Protein AF-U4KJ73-F1 (afdb_monomer)

Secondary structure (DSSP, 8-state):
--------------------THHHHHHHHHH-----------------HHHHHHHHHHHHHHHHHHHHHHHHHHTS---TT-HHHHHHHHHHHHHHHHHHHHHHHH--S---SS--HHHHHHHHHHHHHHHHHH-HHHHHHHHHHHHHHHHHHHHHHHHHHHHHH-TT--SPPHHHHHHHHHHHHHHHHHHHHHHHTSSS--HHHHHHHHHHHHHHHHHHHHHHHHHHHHHHHHHHHHH-TT-SS--HHHHHHHHHHHHHHHHHHHHHHHTSSS--HHHHHHHHHHHHHHHHHHHHHHHHHHHHHHHHHHHHHHHHHHHHH------------------------PPPTHHHHHHHHHHHHHHHHHHHHHHHHHHHHH--GGGHHHHHHHHHHHHHHHHHHHHHHHH--SHHHHHHHHHHHHHHHHHHHHHHHHHHHHTSPPPPP---PPPPPP--PPPP----PPPPP----

InterPro domains:
  IPR005877 YSIRK Gram-positive signal peptide [PF04650] (7-32)
  IPR005877 YSIRK Gram-positive signal peptide [TIGR01168] (1-39)
  IPR007756 RICH domain [PF05062] (56-132)
  IPR007756 RICH domain [PF05062] (353-434)
  IPR038183 RICH domain superfamily [G3DSA:1.20.81.20] (52-132)
  IPR038183 RICH domain superfamily [G3DSA:1.20.81.20] (350-434)

Radius of gyration: 42.55 Å; Cα contacts (8 Å, |Δi|>4): 209; chains: 1; bounding box: 113×106×122 Å

Structure (mmCIF, N/CA/C/O backbone):
data_AF-U4KJ73-F1
#
_entry.id   AF-U4KJ73-F1
#
loop_
_atom_site.group_PDB
_atom_site.id
_atom_site.type_symbol
_atom_site.label_atom_id
_atom_site.label_alt_id
_atom_site.label_comp_id
_atom_site.label_asym_id
_atom_site.label_entity_id
_atom_site.label_seq_id
_atom_site.pdbx_PDB_ins_code
_atom_site.Cartn_x
_atom_site.Cartn_y
_atom_site.Cartn_z
_atom_site.occupancy
_atom_site.B_iso_or_equiv
_atom_site.auth_seq_id
_atom_site.auth_comp_id
_atom_site.auth_asym_id
_atom_site.auth_atom_id
_atom_site.pdbx_PDB_model_num
ATOM 1 N N . MET A 1 1 ? -66.675 53.032 27.816 1.00 46.53 1 MET A N 1
ATOM 2 C CA . MET A 1 1 ? -65.471 53.423 28.580 1.00 46.53 1 MET A CA 1
ATOM 3 C C . MET A 1 1 ? -65.070 52.257 29.461 1.00 46.53 1 MET A C 1
ATOM 5 O O . MET A 1 1 ? -65.878 51.891 30.290 1.00 46.53 1 MET A O 1
ATOM 9 N N . PHE A 1 2 ? -63.909 51.646 29.226 1.00 40.00 2 PHE A N 1
ATOM 10 C CA . PHE A 1 2 ? -62.934 51.217 30.241 1.00 40.00 2 PHE A CA 1
ATOM 11 C C . PHE A 1 2 ? -61.776 50.541 29.501 1.00 40.00 2 PHE A C 1
ATOM 13 O O . PHE A 1 2 ? -61.911 49.464 28.928 1.00 40.00 2 PHE A O 1
ATOM 20 N N . ALA A 1 3 ? -60.65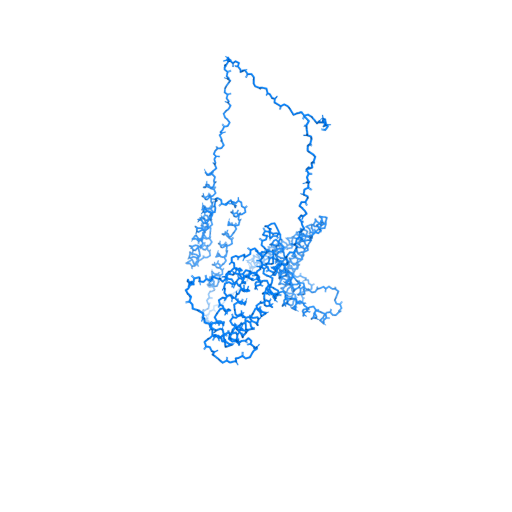6 51.255 29.451 1.00 46.31 3 ALA A N 1
ATOM 21 C CA . ALA A 1 3 ? -59.382 50.755 28.973 1.00 46.31 3 ALA A CA 1
ATOM 22 C C . ALA A 1 3 ? -58.782 49.824 30.033 1.00 46.31 3 ALA A C 1
ATOM 24 O O . ALA A 1 3 ? -58.767 50.178 31.212 1.00 46.31 3 ALA A O 1
ATOM 25 N N . SER A 1 4 ? -58.222 48.689 29.619 1.00 47.72 4 SER A N 1
ATOM 26 C CA . SER A 1 4 ? -57.277 47.944 30.446 1.00 47.72 4 SER A CA 1
ATOM 27 C C . SER A 1 4 ? -55.934 47.899 29.711 1.00 47.72 4 SER A C 1
ATOM 29 O O . SER A 1 4 ? -55.801 47.399 28.596 1.00 47.72 4 SER A O 1
ATOM 31 N N . LYS A 1 5 ? -54.957 48.572 30.323 1.00 51.84 5 LYS A N 1
ATOM 32 C CA . LYS A 1 5 ? -53.534 48.555 29.989 1.00 51.84 5 LYS A CA 1
ATOM 33 C C . LYS A 1 5 ? -52.881 47.512 30.894 1.00 51.84 5 LYS A C 1
ATOM 35 O O . LYS A 1 5 ? -52.920 47.686 32.109 1.00 51.84 5 LYS A O 1
ATOM 40 N N . SER A 1 6 ? -52.274 46.472 30.321 1.00 50.53 6 SER A N 1
ATOM 41 C CA . SER A 1 6 ? -50.975 45.895 30.734 1.00 50.53 6 SER A CA 1
ATOM 42 C C . SER A 1 6 ? -50.764 44.497 30.136 1.00 50.53 6 SER A C 1
ATOM 44 O O . SER A 1 6 ? -50.931 43.477 30.799 1.00 50.53 6 SER A O 1
ATOM 46 N N . GLU A 1 7 ? -50.307 44.429 28.884 1.00 47.22 7 GLU A N 1
ATOM 47 C CA . GLU A 1 7 ? -49.630 43.223 28.401 1.00 47.22 7 GLU A CA 1
ATOM 48 C C . GLU A 1 7 ? -48.238 43.163 29.034 1.00 47.22 7 GLU A C 1
ATOM 50 O O . GLU A 1 7 ? -47.296 43.853 28.636 1.00 47.22 7 GLU A O 1
ATOM 55 N N . ARG A 1 8 ? -48.108 42.347 30.080 1.00 51.91 8 ARG A N 1
ATOM 56 C CA . ARG A 1 8 ? -46.819 42.023 30.686 1.00 51.91 8 ARG A CA 1
ATOM 57 C C . ARG A 1 8 ? -46.084 41.079 29.729 1.00 51.91 8 ARG A C 1
ATOM 59 O O . ARG A 1 8 ? -46.329 39.877 29.713 1.00 51.91 8 ARG A O 1
ATOM 66 N N . LYS A 1 9 ? -45.201 41.634 28.898 1.00 48.19 9 LYS A N 1
ATOM 67 C CA . LYS A 1 9 ? -44.343 40.882 27.974 1.00 48.19 9 LYS A CA 1
ATOM 68 C C . LYS A 1 9 ? -43.298 40.106 28.784 1.00 48.19 9 LYS A C 1
ATOM 70 O O . LYS A 1 9 ? -42.263 40.645 29.170 1.00 48.19 9 LYS A O 1
ATOM 75 N N . VAL A 1 10 ? -43.600 38.851 29.114 1.00 50.53 10 VAL A N 1
ATOM 76 C CA . VAL A 1 10 ? -42.665 37.955 29.805 1.00 50.53 10 VAL A CA 1
ATOM 77 C C . VAL A 1 10 ? -41.613 37.508 28.792 1.00 50.53 10 VAL A C 1
ATOM 79 O O . VAL A 1 10 ? -41.853 36.631 27.966 1.00 50.53 10 VAL A O 1
ATOM 82 N N . HIS A 1 11 ? -40.439 38.133 28.823 1.00 46.16 11 HIS A N 1
ATOM 83 C CA . HIS A 1 11 ? -39.278 37.618 28.111 1.00 46.16 11 HIS A CA 1
ATOM 84 C C . HIS A 1 11 ? -38.790 36.361 28.839 1.00 46.16 11 HIS A C 1
ATOM 86 O O . HIS A 1 11 ? -38.173 36.446 29.901 1.00 46.16 11 HIS A O 1
ATOM 92 N N . TYR A 1 12 ? -39.067 35.183 28.277 1.00 44.41 12 TYR A N 1
ATOM 93 C CA . TYR A 1 12 ? -38.386 33.959 28.686 1.00 44.41 12 TYR A CA 1
ATOM 94 C C . TYR A 1 12 ? -36.919 34.065 28.269 1.00 44.41 12 TYR A C 1
ATOM 96 O O . TYR A 1 12 ? -36.541 33.761 27.139 1.00 44.41 12 TYR A O 1
ATOM 104 N N . SER A 1 13 ? -36.077 34.512 29.193 1.00 45.25 13 SER A N 1
ATOM 105 C CA . SER A 1 13 ? -34.634 34.352 29.079 1.00 45.25 13 SER A CA 1
ATOM 106 C C . SER A 1 13 ? -34.323 32.859 29.162 1.00 45.25 13 SER A C 1
ATOM 108 O O . SER A 1 13 ? -34.244 32.300 30.256 1.00 45.25 13 SER A O 1
ATOM 110 N N . ILE A 1 14 ? -34.150 32.196 28.014 1.00 48.72 14 ILE A N 1
ATOM 111 C CA . ILE A 1 14 ? -33.553 30.857 27.951 1.00 48.72 14 ILE A CA 1
ATOM 112 C C . ILE A 1 14 ? -32.094 31.018 28.377 1.00 48.72 14 ILE A C 1
ATOM 114 O O . ILE A 1 14 ? -31.191 31.233 27.569 1.00 48.72 14 ILE A O 1
ATOM 118 N N . ARG A 1 15 ? -31.859 30.966 29.687 1.00 44.25 15 ARG A N 1
ATOM 119 C CA . ARG A 1 15 ? -30.524 30.840 30.251 1.00 44.25 15 ARG A CA 1
ATOM 120 C C . ARG A 1 15 ? -30.044 29.454 29.822 1.00 44.25 15 ARG A C 1
ATOM 122 O O . ARG A 1 15 ? -30.538 28.451 30.331 1.00 44.25 15 ARG A O 1
ATOM 129 N N . LYS A 1 16 ? -29.158 29.386 28.820 1.00 38.41 16 LYS A N 1
ATOM 130 C CA . LYS A 1 16 ? -28.519 28.133 28.399 1.00 38.41 16 LYS A CA 1
ATOM 131 C C . LYS A 1 16 ? -27.695 27.605 29.570 1.00 38.41 16 LYS A C 1
ATOM 133 O O . LYS A 1 16 ? -26.534 27.962 29.735 1.00 38.41 16 LYS A O 1
ATOM 138 N N . PHE A 1 17 ? -28.317 26.783 30.407 1.00 34.25 17 PHE A N 1
ATOM 139 C CA . PHE A 1 17 ? -27.610 25.975 31.381 1.00 34.25 17 PHE A CA 1
ATOM 140 C C . PHE A 1 17 ? -26.787 24.953 30.602 1.00 34.25 17 PHE A C 1
ATOM 142 O O . PHE A 1 17 ? -27.311 23.970 30.080 1.00 34.25 17 PHE A O 1
ATOM 149 N N . SER A 1 18 ? -25.487 25.216 3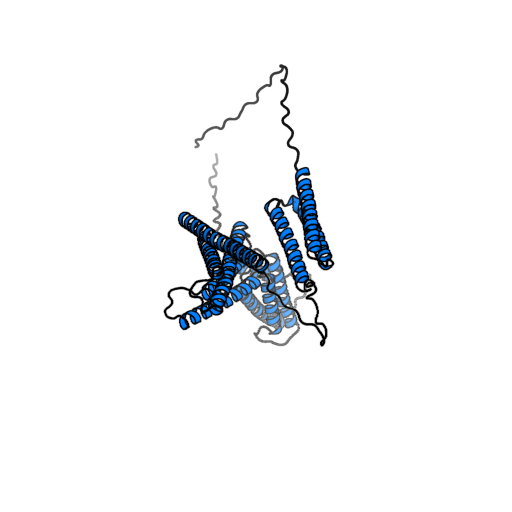0.500 1.00 37.50 18 SER A N 1
ATOM 150 C CA . SER A 1 18 ? -24.502 24.202 30.152 1.00 37.50 18 SER A CA 1
ATOM 151 C C . SER A 1 18 ? -24.423 23.225 31.328 1.00 37.50 18 SER A C 1
ATOM 153 O O . SER A 1 18 ? -23.596 23.364 32.225 1.00 37.50 18 SER A O 1
ATOM 155 N N . ILE A 1 19 ? -25.368 22.286 31.390 1.00 42.09 19 ILE A N 1
ATOM 156 C CA . ILE A 1 19 ? -25.294 21.142 32.296 1.00 42.09 19 ILE A CA 1
ATOM 157 C C . ILE A 1 19 ? -24.235 20.209 31.718 1.00 42.09 19 ILE A C 1
ATOM 159 O O . ILE A 1 19 ? -24.400 19.624 30.645 1.00 42.09 19 ILE A O 1
ATOM 163 N N . GLY A 1 20 ? -23.104 20.146 32.418 1.00 34.75 20 GLY A N 1
ATOM 164 C CA . GLY A 1 20 ? -21.992 19.268 32.095 1.00 34.75 20 GLY A CA 1
ATOM 165 C C . GLY A 1 20 ? -22.462 17.825 31.905 1.00 34.75 20 GLY A C 1
ATOM 166 O O . GLY A 1 20 ? -23.240 17.281 32.686 1.00 34.75 20 GLY A O 1
ATOM 167 N N . VAL A 1 21 ? -21.955 17.212 30.842 1.00 43.66 21 VAL A N 1
ATOM 168 C CA . VAL A 1 21 ? -22.298 15.885 30.305 1.00 43.66 21 VAL A CA 1
ATOM 169 C C . VAL A 1 21 ? -22.183 14.749 31.325 1.00 43.66 21 VAL A C 1
ATOM 171 O O . VAL A 1 21 ? -22.863 13.737 31.188 1.00 43.66 21 VAL A O 1
ATOM 174 N N . ALA A 1 22 ? -21.385 14.931 32.374 1.00 37.00 22 ALA A N 1
ATOM 175 C CA . ALA A 1 22 ? -21.236 13.954 33.443 1.00 37.00 22 ALA A CA 1
ATOM 176 C C . ALA A 1 22 ? -22.499 13.811 34.317 1.00 37.00 22 ALA A C 1
ATOM 178 O O . ALA A 1 22 ? -22.779 12.727 34.814 1.00 37.00 22 ALA A O 1
ATOM 179 N N . SER A 1 23 ? -23.308 14.864 34.481 1.00 36.03 23 SER A N 1
ATOM 180 C CA . SER A 1 23 ? -24.369 14.874 35.502 1.00 36.03 23 SER A CA 1
ATOM 181 C C . SER A 1 23 ? -25.630 14.086 35.105 1.00 36.03 23 SER A C 1
ATOM 183 O O . SER A 1 23 ? -26.285 13.493 35.961 1.00 36.03 23 SER A O 1
ATOM 185 N N . VAL A 1 24 ? -25.958 13.999 33.809 1.00 42.16 24 VAL A N 1
ATOM 186 C CA . VAL A 1 24 ? -27.205 13.354 33.340 1.00 42.16 24 VAL A CA 1
ATOM 187 C C . VAL A 1 24 ? -27.109 11.821 33.342 1.00 42.16 24 VAL A C 1
ATOM 189 O O . VAL A 1 24 ? -28.080 11.133 33.664 1.00 42.16 24 VAL A O 1
ATOM 192 N N . VAL A 1 25 ? -25.932 11.264 33.039 1.00 41.88 25 VAL A N 1
ATOM 193 C CA . VAL A 1 25 ? -25.714 9.805 33.061 1.00 41.88 25 VAL A CA 1
ATOM 194 C C . VAL A 1 25 ? -25.673 9.287 34.500 1.00 41.88 25 VAL A C 1
ATOM 196 O O . VAL A 1 25 ? -26.313 8.284 34.807 1.00 41.88 25 VAL A O 1
ATOM 199 N N . VAL A 1 26 ? -25.015 10.033 35.390 1.00 40.97 26 VAL A N 1
ATOM 200 C CA . VAL A 1 26 ? -24.999 9.796 36.838 1.00 40.97 26 VAL A CA 1
ATOM 201 C C . VAL A 1 26 ? -26.444 9.800 37.362 1.00 40.97 26 VAL A C 1
ATOM 203 O O . VAL A 1 26 ? -26.903 8.777 37.860 1.00 40.97 26 VAL A O 1
ATOM 206 N N . ALA A 1 27 ? -27.241 10.849 37.119 1.00 36.50 27 ALA A N 1
ATOM 207 C CA . ALA A 1 27 ? -28.630 10.931 37.602 1.00 36.50 27 ALA A CA 1
ATOM 208 C C . ALA A 1 27 ? -29.546 9.767 37.152 1.00 36.50 27 ALA A C 1
ATOM 210 O O . ALA A 1 27 ? -30.425 9.347 37.907 1.00 36.50 27 ALA A O 1
ATOM 211 N N . SER A 1 28 ? -29.317 9.205 35.960 1.00 47.03 28 SER A N 1
ATOM 212 C CA . SER A 1 28 ? -30.089 8.067 35.428 1.00 47.03 28 SER A CA 1
ATOM 213 C C . SER A 1 28 ? -29.850 6.772 36.218 1.00 47.03 28 SER A C 1
ATOM 215 O O . SER A 1 28 ? -30.778 5.991 36.428 1.00 47.03 28 SER A O 1
ATOM 217 N N . LEU A 1 29 ? -28.621 6.562 36.704 1.00 45.94 29 LEU A N 1
ATOM 218 C CA . LEU A 1 29 ? -28.265 5.449 37.588 1.00 45.94 29 LEU A CA 1
ATOM 219 C C . LEU A 1 29 ? -28.880 5.619 38.991 1.00 45.94 29 LEU A C 1
ATOM 221 O O . LEU A 1 29 ? -29.237 4.636 39.640 1.00 45.94 29 LEU A O 1
ATOM 225 N N . PHE A 1 30 ? -29.055 6.865 39.446 1.00 45.09 30 PHE A N 1
ATOM 226 C CA . PHE A 1 30 ? -29.566 7.181 40.785 1.00 45.09 30 PHE A CA 1
ATOM 227 C C . PHE A 1 30 ? -31.100 7.160 40.921 1.00 45.09 30 PHE A C 1
ATOM 229 O O . PHE A 1 30 ? -31.582 7.017 42.045 1.00 45.09 30 PHE A O 1
ATOM 236 N N . LEU A 1 31 ? -31.870 7.253 39.828 1.00 38.38 31 LEU A N 1
ATOM 237 C CA . LEU A 1 31 ? -33.342 7.387 39.869 1.00 38.38 31 LEU A CA 1
ATOM 238 C C . LEU A 1 31 ? -34.138 6.148 39.404 1.00 38.38 31 LEU A C 1
ATOM 240 O O . LEU A 1 31 ? -35.351 6.109 39.577 1.00 38.38 31 LEU A O 1
ATOM 244 N N . GLY A 1 32 ? -33.492 5.113 38.857 1.00 32.94 32 GLY A N 1
ATOM 245 C CA . GLY A 1 32 ? -34.160 3.937 38.266 1.00 32.94 32 GLY A CA 1
ATOM 246 C C . GLY A 1 32 ? -34.524 2.790 39.223 1.00 32.94 32 GLY A C 1
ATOM 247 O O . GLY A 1 32 ? -34.693 1.655 38.778 1.00 32.94 32 GLY A O 1
ATOM 248 N N . GLY A 1 33 ? -34.602 3.031 40.533 1.00 34.06 33 GLY A N 1
ATOM 249 C CA . GLY A 1 33 ? -34.993 2.007 41.504 1.00 34.06 33 GLY A CA 1
ATOM 250 C C . GLY A 1 33 ? -36.509 1.823 41.545 1.00 34.06 33 GLY A C 1
ATOM 251 O O . GLY A 1 33 ? -37.194 2.602 42.199 1.00 34.06 33 GLY A O 1
ATOM 252 N N . VAL A 1 34 ? -37.026 0.778 40.891 1.00 33.09 34 VAL A N 1
ATOM 253 C CA . VAL A 1 34 ? -38.403 0.291 41.075 1.00 33.09 34 VAL A CA 1
ATOM 254 C C . VAL A 1 34 ? -38.617 -0.038 42.556 1.00 33.09 34 VAL A C 1
ATOM 256 O O . VAL A 1 34 ? -38.159 -1.063 43.064 1.00 33.09 34 VAL A O 1
ATOM 259 N N . VAL A 1 35 ? -39.303 0.864 43.254 1.00 31.22 35 VAL A N 1
ATOM 260 C CA . VAL A 1 35 ? -39.918 0.604 44.552 1.00 31.22 35 VAL A CA 1
ATOM 261 C C . VAL A 1 35 ? -41.062 -0.370 44.291 1.00 31.22 35 VAL A C 1
ATOM 263 O O . VAL A 1 35 ? -42.056 -0.005 43.668 1.00 31.22 35 VAL A O 1
ATOM 266 N N . HIS A 1 36 ? -40.926 -1.617 44.743 1.00 30.83 36 HIS A N 1
ATOM 267 C CA . HIS A 1 36 ? -42.103 -2.449 44.960 1.00 30.83 36 HIS A CA 1
ATOM 268 C C . HIS A 1 36 ? -42.868 -1.804 46.116 1.00 30.83 36 HIS A C 1
ATOM 270 O O . HIS A 1 36 ? -42.437 -1.869 47.267 1.00 30.83 36 HIS A O 1
ATOM 276 N N . ALA A 1 37 ? -43.958 -1.114 45.792 1.00 32.22 37 ALA A N 1
ATOM 277 C CA . ALA A 1 37 ? -44.962 -0.725 46.763 1.00 32.22 37 ALA A CA 1
ATOM 278 C C . ALA A 1 37 ? -45.713 -1.999 47.169 1.00 32.22 37 ALA A C 1
ATOM 280 O O . ALA A 1 37 ? -46.697 -2.372 46.542 1.00 32.22 37 ALA A O 1
ATOM 281 N N . THR A 1 38 ? -45.203 -2.710 48.172 1.00 28.91 38 THR A N 1
ATOM 282 C CA . THR A 1 38 ? -46.038 -3.630 48.945 1.00 28.91 38 THR A CA 1
ATOM 283 C C . THR A 1 38 ? -46.781 -2.803 49.976 1.00 28.91 38 THR A 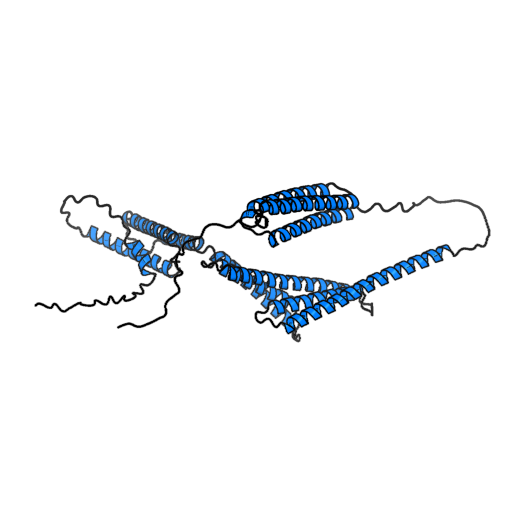C 1
ATOM 285 O O . THR A 1 38 ? -46.191 -1.952 50.647 1.00 28.91 38 THR A O 1
ATOM 288 N N . GLU A 1 39 ? -48.085 -3.018 50.004 1.00 33.62 39 GLU A N 1
ATOM 289 C CA . GLU A 1 39 ? -49.083 -2.213 50.681 1.00 33.62 39 GLU A CA 1
ATOM 290 C C . GLU A 1 39 ? -48.779 -1.979 52.163 1.00 33.62 39 GLU A C 1
ATOM 292 O O . GLU A 1 39 ? -48.166 -2.770 52.879 1.00 33.62 39 GLU A O 1
ATOM 297 N N . LYS A 1 40 ? -49.196 -0.792 52.580 1.00 40.00 40 LYS A N 1
ATOM 298 C CA . LYS A 1 40 ? -49.037 -0.208 53.896 1.00 40.00 40 LYS A CA 1
ATOM 299 C C . LYS A 1 40 ? -50.105 -0.805 54.811 1.00 40.00 40 LYS A C 1
ATOM 301 O O . LYS A 1 40 ? -51.221 -0.300 54.824 1.00 40.00 40 LYS A O 1
ATOM 306 N N . GLU A 1 41 ? -49.755 -1.808 55.607 1.00 34.66 41 GLU A N 1
ATOM 307 C CA . GLU A 1 41 ? -50.560 -2.189 56.770 1.00 34.66 41 GLU A CA 1
ATOM 308 C C . GLU A 1 41 ? -49.808 -1.916 58.071 1.00 34.66 41 GLU A C 1
ATOM 310 O O . GLU A 1 41 ? -48.599 -2.120 58.200 1.00 34.66 41 GLU A O 1
ATOM 315 N N . GLY A 1 42 ? -50.542 -1.318 59.008 1.00 40.53 42 GLY A N 1
ATOM 316 C CA . GLY A 1 42 ? -50.010 -0.696 60.203 1.00 40.53 42 GLY A CA 1
ATOM 317 C C . GLY A 1 42 ? -49.430 -1.694 61.197 1.00 40.53 42 GLY A C 1
ATOM 318 O O . GLY A 1 42 ? -50.107 -2.590 61.678 1.00 40.53 42 GLY A O 1
ATOM 319 N N . SER A 1 43 ? -48.199 -1.438 61.620 1.00 31.86 43 SER A N 1
ATOM 320 C CA . SER A 1 43 ? -47.827 -1.626 63.017 1.00 31.86 43 SER A CA 1
ATOM 321 C C . SER A 1 43 ? -46.757 -0.602 63.375 1.00 31.86 43 SER A C 1
ATOM 323 O O . SER A 1 43 ? -45.773 -0.399 62.662 1.00 31.86 43 SER A O 1
ATOM 325 N N . THR A 1 44 ? -46.990 0.117 64.466 1.00 41.22 44 THR A N 1
ATOM 326 C CA . THR A 1 44 ? -46.007 0.973 65.123 1.00 41.22 44 THR A CA 1
ATOM 327 C C . THR A 1 44 ? -44.854 0.102 65.612 1.00 41.22 44 THR A C 1
ATOM 329 O O . THR A 1 44 ? -44.885 -0.393 66.737 1.00 41.22 44 THR A O 1
ATOM 332 N N . GLN A 1 45 ? -43.842 -0.114 64.771 1.00 33.56 45 GLN A N 1
ATOM 333 C CA . GLN A 1 45 ? -42.603 -0.749 65.198 1.00 33.56 45 GLN A CA 1
ATOM 334 C C . GLN A 1 45 ? -41.595 0.335 65.581 1.00 33.56 45 GLN A C 1
ATOM 336 O O . GLN A 1 45 ? -41.100 1.095 64.749 1.00 33.56 45 GLN A O 1
ATOM 341 N N . VAL A 1 46 ? -41.340 0.411 66.885 1.00 33.50 46 VAL A N 1
ATOM 342 C CA . VAL A 1 46 ? -40.304 1.223 67.523 1.00 33.50 46 VAL A CA 1
ATOM 343 C C . VAL A 1 46 ? -38.989 1.078 66.751 1.00 33.50 46 VAL A C 1
ATOM 345 O O . VAL A 1 46 ? -38.443 -0.020 66.623 1.00 33.50 46 VAL A O 1
ATOM 348 N N . VAL A 1 47 ? -38.483 2.200 66.231 1.00 32.28 47 VAL A N 1
ATOM 349 C CA . VAL A 1 47 ? -37.209 2.286 65.509 1.00 32.28 47 VAL A CA 1
ATOM 350 C C . VAL A 1 47 ? -36.078 1.981 66.490 1.00 32.28 47 VAL A C 1
ATOM 352 O O . VAL A 1 47 ? -35.614 2.839 67.233 1.00 32.28 47 VAL A O 1
ATOM 355 N N . THR A 1 48 ? -35.646 0.726 66.522 1.00 34.53 48 THR A N 1
ATOM 356 C CA . THR A 1 48 ? -34.458 0.291 67.260 1.00 34.53 48 THR A CA 1
ATOM 357 C C . THR A 1 48 ? -33.210 0.759 66.500 1.00 34.53 48 THR A C 1
ATOM 359 O O . THR A 1 48 ? -33.107 0.558 65.287 1.00 34.53 48 THR A O 1
ATOM 362 N N . SER A 1 49 ? -32.238 1.353 67.201 1.00 46.84 49 SER A N 1
ATOM 363 C CA . SER A 1 49 ? -30.971 1.915 66.675 1.00 46.84 49 SER A CA 1
ATOM 364 C C . SER A 1 49 ? -30.182 0.988 65.730 1.00 46.84 49 SER A C 1
ATOM 366 O O . SER A 1 49 ? -29.431 1.450 64.871 1.00 46.84 49 SER A O 1
ATOM 368 N N . SER A 1 50 ? -30.405 -0.327 65.815 1.00 44.78 50 SER A N 1
ATOM 369 C CA . SER A 1 50 ? -29.839 -1.341 64.916 1.00 44.78 50 SER A CA 1
ATOM 370 C C . SER A 1 50 ? -30.278 -1.190 63.448 1.00 44.78 50 SER A C 1
ATOM 372 O O . SER A 1 50 ? -29.483 -1.444 62.540 1.00 44.78 50 SER A O 1
ATOM 374 N N . ASN A 1 51 ? -31.510 -0.734 63.186 1.00 48.41 51 ASN A N 1
ATOM 375 C CA . ASN A 1 51 ? -31.992 -0.504 61.817 1.00 48.41 51 ASN A CA 1
ATOM 376 C C . ASN A 1 51 ? -31.386 0.771 61.202 1.00 48.41 51 ASN A C 1
ATOM 378 O O . ASN A 1 51 ? -31.109 0.802 60.001 1.00 48.41 51 ASN A O 1
ATOM 382 N N . MET A 1 52 ? -31.095 1.794 62.016 1.00 41.72 52 MET A N 1
ATOM 383 C CA . MET A 1 52 ? -30.381 2.997 61.567 1.00 41.72 52 MET A CA 1
ATOM 384 C C . MET A 1 52 ? -28.918 2.695 61.218 1.00 41.72 52 MET A C 1
ATOM 386 O O . MET A 1 52 ? -28.487 3.028 60.116 1.00 41.72 52 MET A O 1
ATOM 390 N N . ALA A 1 53 ? -28.195 1.964 62.074 1.00 50.44 53 ALA A N 1
ATOM 391 C CA . ALA A 1 53 ? -26.791 1.606 61.838 1.00 50.44 53 ALA A CA 1
ATOM 392 C C . ALA A 1 53 ? -26.591 0.769 60.554 1.00 50.44 53 ALA A C 1
ATOM 394 O O . ALA A 1 53 ? -25.699 1.045 59.752 1.00 50.44 53 ALA A O 1
ATOM 395 N N . LYS A 1 54 ? -27.475 -0.208 60.282 1.00 55.75 54 LYS A N 1
ATOM 396 C CA . LYS A 1 54 ? -27.466 -0.965 59.009 1.00 55.75 54 LYS A CA 1
ATOM 397 C C . LYS A 1 54 ? -27.690 -0.069 57.787 1.00 55.75 54 LYS A C 1
ATOM 399 O O . LYS A 1 54 ? -27.138 -0.323 56.718 1.00 55.75 54 LYS A O 1
ATOM 404 N N . THR A 1 55 ? -28.491 0.984 57.939 1.00 60.22 55 THR A N 1
ATOM 405 C CA . THR A 1 55 ? -28.774 1.942 56.865 1.00 60.22 55 THR A CA 1
ATOM 406 C C . THR A 1 55 ? -27.568 2.844 56.589 1.00 60.22 55 THR A C 1
ATOM 408 O O . THR A 1 55 ? -27.281 3.143 55.431 1.00 60.22 55 THR A O 1
ATOM 411 N N . GLU A 1 56 ? -26.831 3.244 57.625 1.00 63.50 56 GLU A N 1
ATOM 412 C CA . GLU A 1 56 ? -25.627 4.078 57.514 1.00 63.50 56 GLU A CA 1
ATOM 413 C C . GLU A 1 56 ? -24.453 3.330 56.873 1.00 63.50 56 GLU A C 1
ATOM 415 O O . GLU A 1 56 ? -23.870 3.832 55.911 1.00 63.50 56 GLU A O 1
ATOM 420 N N . HIS A 1 57 ? -24.177 2.091 57.296 1.00 63.38 57 HIS A N 1
ATOM 421 C CA . HIS A 1 57 ? -23.148 1.255 56.663 1.00 63.38 57 HIS A CA 1
ATOM 422 C C . HIS A 1 57 ? -23.443 0.995 55.182 1.00 63.38 57 HIS A C 1
ATOM 424 O O . HIS A 1 57 ? -22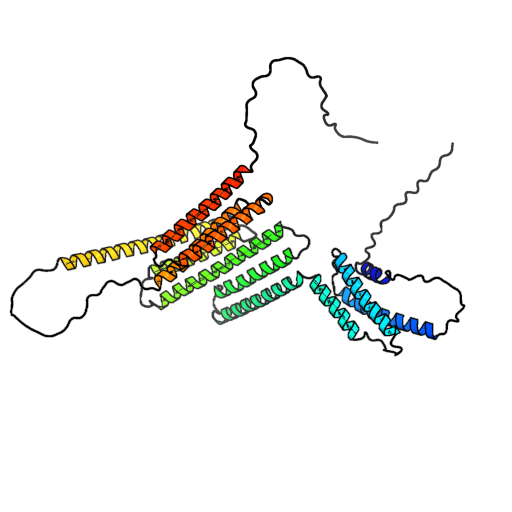.551 1.063 54.337 1.00 63.38 57 HIS A O 1
ATOM 430 N N . ARG A 1 58 ? -24.717 0.779 54.836 1.00 67.88 58 ARG A N 1
ATOM 431 C CA . ARG A 1 58 ? -25.146 0.615 53.444 1.00 67.88 58 ARG A CA 1
ATOM 432 C C . ARG A 1 58 ? -24.954 1.890 52.622 1.00 67.88 58 ARG A C 1
ATOM 434 O O . ARG A 1 58 ? -24.564 1.803 51.459 1.00 67.88 58 ARG A O 1
ATOM 441 N N . LYS A 1 59 ? -25.221 3.066 53.200 1.00 73.88 59 LYS A N 1
ATOM 442 C CA . LYS A 1 59 ? -24.986 4.363 52.542 1.00 73.88 59 LYS A CA 1
ATOM 443 C C . LYS A 1 59 ? -23.496 4.591 52.286 1.00 73.88 59 LYS A C 1
ATOM 445 O O . LYS A 1 59 ? -23.142 4.943 51.165 1.00 73.88 59 LYS A O 1
ATOM 450 N N . ALA A 1 60 ? -22.642 4.323 53.273 1.00 73.19 60 ALA A N 1
ATOM 451 C CA . ALA A 1 60 ? -21.192 4.445 53.131 1.00 73.19 60 ALA A CA 1
ATOM 452 C C . ALA A 1 60 ? -20.639 3.479 52.066 1.00 73.19 60 ALA A C 1
ATOM 454 O O . ALA A 1 60 ? -19.928 3.898 51.156 1.00 73.19 60 ALA A O 1
ATOM 455 N N . ALA A 1 61 ? -21.045 2.206 52.101 1.00 70.75 61 ALA A N 1
ATOM 456 C CA . ALA A 1 61 ? -20.625 1.214 51.112 1.00 70.75 61 ALA A CA 1
ATOM 457 C C . ALA A 1 61 ? -21.090 1.564 49.688 1.00 70.75 61 ALA A C 1
ATOM 459 O O . ALA A 1 61 ? -20.351 1.362 48.724 1.00 70.75 61 ALA A O 1
ATOM 460 N N . LYS A 1 62 ? -22.298 2.126 49.548 1.00 79.00 62 LYS A N 1
ATOM 461 C CA . LYS A 1 62 ? -22.803 2.611 48.261 1.00 79.00 62 LYS A CA 1
ATOM 462 C C . LYS A 1 62 ? -21.946 3.763 47.724 1.00 79.00 62 LYS A C 1
ATOM 464 O O . LYS A 1 62 ? -21.546 3.710 46.568 1.00 79.00 62 LYS A O 1
ATOM 469 N N . GLN A 1 63 ? -21.600 4.734 48.572 1.00 79.81 63 GLN A N 1
ATOM 470 C CA . GLN A 1 63 ? -20.757 5.874 48.192 1.00 79.81 63 GLN A CA 1
ATOM 471 C C . GLN A 1 63 ? -19.361 5.455 47.713 1.00 79.81 63 GLN A C 1
ATOM 473 O O . GLN A 1 63 ? -18.845 6.048 46.771 1.00 79.81 63 GLN A O 1
ATOM 478 N N . VAL A 1 64 ? -18.753 4.432 48.322 1.00 79.38 64 VAL A N 1
ATOM 479 C CA . VAL A 1 64 ? -17.432 3.928 47.899 1.00 79.38 64 VAL A CA 1
ATOM 480 C C . VAL A 1 64 ? -17.487 3.352 46.479 1.00 79.38 64 VAL A C 1
ATOM 482 O O . VAL A 1 64 ? -16.618 3.650 45.660 1.00 79.38 64 VAL A O 1
ATOM 485 N N . VAL A 1 65 ? -18.532 2.580 46.162 1.00 78.06 65 VAL A N 1
ATOM 486 C CA . VAL A 1 65 ? -18.750 2.037 44.810 1.00 78.06 65 VAL A CA 1
ATOM 487 C C . VAL A 1 65 ? -19.077 3.150 43.817 1.00 78.06 65 VAL A C 1
ATOM 489 O O . VAL A 1 65 ? -18.504 3.173 42.732 1.00 78.06 65 VAL A O 1
ATOM 492 N N . ASP A 1 66 ? -19.949 4.087 44.194 1.00 79.38 66 ASP A N 1
ATOM 493 C CA . ASP A 1 66 ? -20.349 5.213 43.343 1.00 79.38 66 ASP A CA 1
ATOM 494 C C . ASP A 1 66 ? -19.137 6.075 42.970 1.00 79.38 66 ASP A C 1
ATOM 496 O O . ASP A 1 66 ? -18.911 6.340 41.794 1.00 79.38 66 ASP A O 1
ATOM 500 N N . LYS A 1 67 ? -18.286 6.416 43.946 1.00 85.75 67 LYS A N 1
ATOM 501 C CA . LYS A 1 67 ? -17.053 7.183 43.718 1.00 85.75 67 LYS A CA 1
ATOM 502 C C . LYS A 1 67 ? -16.080 6.457 42.785 1.00 85.75 67 LYS A C 1
ATOM 504 O O . LYS A 1 67 ? -15.410 7.094 41.972 1.00 85.75 67 LYS A O 1
ATOM 509 N N . TYR A 1 68 ? -15.988 5.131 42.894 1.00 82.19 68 TYR A N 1
ATOM 510 C CA . TYR A 1 68 ? -15.162 4.324 41.995 1.00 82.19 68 TYR A CA 1
ATOM 511 C C . TYR A 1 68 ? -15.718 4.316 40.568 1.00 82.19 68 TYR A C 1
ATOM 513 O O . TYR A 1 68 ? -14.972 4.534 39.616 1.00 82.19 68 TYR A O 1
ATOM 521 N N . ILE A 1 69 ? -17.031 4.121 40.418 1.00 83.25 69 ILE A N 1
ATOM 522 C CA . ILE A 1 69 ? -17.708 4.164 39.120 1.00 83.25 69 ILE A CA 1
ATOM 523 C C . ILE A 1 69 ? -17.557 5.550 38.487 1.00 83.25 69 ILE A C 1
ATOM 525 O O . ILE A 1 69 ? -17.190 5.633 37.322 1.00 83.25 69 ILE A O 1
ATOM 529 N N . GLU A 1 70 ? -17.768 6.634 39.237 1.00 83.06 70 GLU A N 1
ATOM 530 C CA . GLU A 1 70 ? -17.591 8.007 38.749 1.00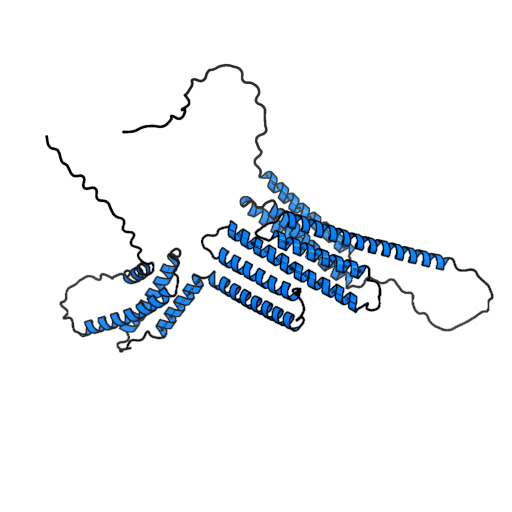 83.06 70 GLU A CA 1
ATOM 531 C C . GLU A 1 70 ? -16.163 8.270 38.272 1.00 83.06 70 GLU A C 1
ATOM 533 O O . GLU A 1 70 ? -15.978 8.834 37.194 1.00 83.06 70 GLU A O 1
ATOM 538 N N . LYS A 1 71 ? -15.153 7.808 39.022 1.00 84.81 71 LYS A N 1
ATOM 539 C CA . LYS A 1 71 ? -13.752 7.900 38.599 1.00 84.81 71 LYS A CA 1
ATOM 540 C C . LYS A 1 71 ? -13.542 7.193 37.257 1.00 84.81 71 LYS A C 1
ATOM 542 O O . LYS A 1 71 ? -13.065 7.814 36.311 1.00 84.81 71 LYS A O 1
ATOM 547 N N . MET A 1 72 ? -13.962 5.937 37.149 1.00 82.00 72 MET A N 1
ATOM 548 C CA . MET A 1 72 ? -13.787 5.135 35.933 1.00 82.00 72 MET A CA 1
ATOM 549 C C . MET A 1 72 ? -14.585 5.692 34.740 1.00 82.00 72 MET A C 1
ATOM 551 O O . MET A 1 72 ? -14.114 5.668 33.605 1.00 82.00 72 MET A O 1
ATOM 555 N N . LEU A 1 73 ? -15.777 6.248 34.982 1.00 78.94 73 LEU A N 1
ATOM 556 C CA . LEU A 1 73 ? -16.574 6.941 33.967 1.00 78.94 73 LEU A CA 1
ATOM 557 C C . LEU A 1 73 ? -15.934 8.263 33.533 1.00 78.94 73 LEU A C 1
ATOM 559 O O . LEU A 1 73 ? -16.066 8.626 32.371 1.00 78.94 73 LEU A O 1
ATOM 563 N N . SER A 1 74 ? -15.243 8.977 34.426 1.00 74.00 74 SER A N 1
ATOM 564 C CA . SER A 1 74 ? -14.543 10.225 34.088 1.00 74.00 74 SER A CA 1
ATOM 565 C C . SER A 1 74 ? -13.293 10.001 33.230 1.00 74.00 74 SER A C 1
ATOM 567 O O . SER A 1 74 ? -12.953 10.849 32.409 1.00 74.00 74 SER A O 1
ATOM 569 N N . GLU A 1 75 ? -12.650 8.839 33.368 1.00 73.75 75 GLU A N 1
ATOM 570 C CA . GLU A 1 75 ? -11.520 8.415 32.531 1.00 73.75 75 GLU A CA 1
ATOM 571 C C . GLU A 1 75 ? -11.960 8.041 31.102 1.00 73.75 75 GLU A C 1
ATOM 573 O O . GLU A 1 75 ? -11.131 7.943 30.197 1.00 73.75 75 GLU A O 1
ATOM 578 N N . ILE A 1 76 ? -13.266 7.863 30.866 1.00 68.81 76 ILE A N 1
ATOM 579 C CA . ILE A 1 76 ? -13.827 7.465 29.575 1.00 68.81 76 ILE A CA 1
ATOM 580 C C . ILE A 1 76 ? -14.638 8.608 28.970 1.00 68.81 76 ILE A C 1
ATOM 582 O O . ILE A 1 76 ? -15.580 9.128 29.563 1.00 68.81 76 ILE A O 1
ATOM 586 N N . GLN A 1 77 ? -14.351 8.948 27.713 1.00 63.69 77 GLN A N 1
ATOM 587 C CA . GLN A 1 77 ? -15.248 9.804 26.940 1.00 63.69 77 GLN A CA 1
ATOM 588 C C . GLN A 1 77 ? -16.446 8.991 26.443 1.00 63.69 77 GLN A C 1
ATOM 590 O O . GLN A 1 77 ? -16.410 8.388 25.371 1.00 63.69 77 GLN A O 1
ATOM 595 N N . LEU A 1 78 ? -17.514 8.958 27.244 1.00 63.88 78 LEU A N 1
ATOM 596 C CA . LEU A 1 78 ? -18.784 8.365 26.834 1.00 63.88 78 LEU A CA 1
ATOM 597 C C . LEU A 1 78 ? -19.371 9.134 25.645 1.00 63.88 78 LEU A C 1
ATOM 599 O O . LEU A 1 78 ? -19.676 10.326 25.728 1.00 63.88 78 LEU A O 1
ATOM 603 N N . ASP A 1 79 ? -19.579 8.423 24.543 1.00 60.62 79 ASP A N 1
ATOM 604 C CA . ASP A 1 79 ? -20.185 8.978 23.342 1.00 60.62 79 ASP A CA 1
ATOM 605 C C . ASP A 1 79 ? -21.703 9.110 23.525 1.00 60.62 79 ASP A C 1
ATOM 607 O O . ASP A 1 79 ? -22.423 8.115 23.642 1.00 60.62 79 ASP A O 1
ATOM 611 N N . LYS A 1 80 ? -22.210 10.348 23.541 1.00 61.69 80 LYS A N 1
ATOM 612 C CA . LYS A 1 80 ? -23.639 10.648 23.738 1.00 61.69 80 LYS A CA 1
ATOM 613 C C . LYS A 1 80 ? -24.544 10.006 22.684 1.00 61.69 80 LYS A C 1
ATOM 615 O O . LYS A 1 80 ? -25.720 9.788 22.966 1.00 61.69 80 LYS A O 1
ATOM 620 N N . ARG A 1 81 ? -24.031 9.721 21.481 1.00 55.47 81 ARG A N 1
ATOM 621 C CA . ARG A 1 81 ? -24.829 9.167 20.375 1.00 55.47 81 ARG A CA 1
ATOM 622 C C . ARG A 1 81 ? -25.084 7.666 20.531 1.00 55.47 81 ARG A C 1
ATOM 624 O O . ARG A 1 81 ? -26.123 7.168 20.099 1.00 55.47 81 ARG A O 1
ATOM 631 N N . LYS A 1 82 ? -24.227 6.958 21.274 1.00 66.62 82 LYS A N 1
ATOM 632 C CA . LYS A 1 82 ? -24.329 5.513 21.551 1.00 66.62 82 LYS A CA 1
ATOM 633 C C . LYS A 1 82 ? -25.219 5.196 22.758 1.00 66.62 82 LYS A C 1
ATOM 635 O O . LYS A 1 82 ? -24.900 4.344 23.587 1.00 66.62 82 LYS A O 1
ATOM 640 N N . HIS A 1 83 ? -26.366 5.870 22.855 1.00 64.31 83 HIS A N 1
ATOM 641 C CA . HIS A 1 83 ? -27.268 5.799 24.010 1.00 64.31 83 HIS A CA 1
ATOM 642 C C . HIS A 1 83 ? -27.688 4.363 24.378 1.00 64.31 83 HIS A C 1
ATOM 644 O O . HIS A 1 83 ? -27.741 4.039 25.558 1.00 64.31 83 HIS A O 1
ATOM 650 N N . THR A 1 84 ? -27.915 3.475 23.402 1.00 75.12 84 THR A N 1
ATOM 651 C CA . THR A 1 84 ? -28.293 2.071 23.647 1.00 75.12 84 THR A CA 1
ATOM 652 C C . THR A 1 84 ? -27.166 1.268 24.304 1.00 75.12 84 THR A C 1
ATOM 654 O O . THR A 1 84 ? -27.410 0.496 25.230 1.00 75.12 84 THR A O 1
ATOM 657 N N . GLN A 1 85 ? -25.920 1.471 23.865 1.00 75.50 85 GLN A N 1
ATOM 658 C CA . GLN A 1 85 ? 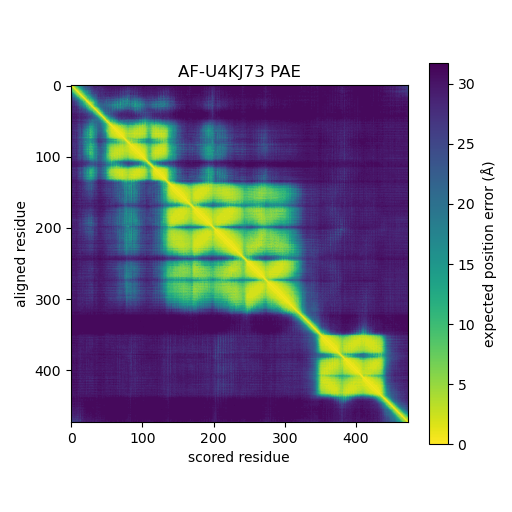-24.743 0.798 24.427 1.00 75.50 85 GLN A CA 1
ATOM 659 C C . GLN A 1 85 ? -24.395 1.366 25.805 1.00 75.50 85 GLN A C 1
ATOM 661 O O . GLN A 1 85 ? -24.127 0.603 26.730 1.00 75.50 85 GLN A O 1
ATOM 666 N N . ASN A 1 86 ? -24.500 2.687 25.972 1.00 79.31 86 ASN A N 1
ATOM 667 C CA . ASN A 1 86 ? -24.325 3.350 27.264 1.00 79.31 86 ASN A CA 1
ATOM 668 C C . ASN A 1 86 ? -25.400 2.911 28.267 1.00 79.31 86 ASN A C 1
ATOM 670 O O . ASN A 1 86 ? -25.093 2.679 29.431 1.00 79.31 86 ASN A O 1
ATOM 674 N N . LEU A 1 87 ? -26.652 2.744 27.827 1.00 82.12 87 LEU A N 1
ATOM 675 C CA . LEU A 1 87 ? -27.735 2.216 28.656 1.00 82.12 87 LEU A CA 1
ATOM 676 C C . LEU A 1 87 ? -27.443 0.772 29.076 1.00 82.12 87 LEU A C 1
ATOM 678 O O . LEU A 1 87 ? -27.545 0.449 30.256 1.00 82.12 87 LEU A O 1
ATOM 682 N N . ALA A 1 88 ? -27.024 -0.085 28.141 1.00 83.50 88 ALA A N 1
ATOM 683 C CA . ALA A 1 88 ? -26.646 -1.463 28.444 1.00 83.50 88 ALA A CA 1
ATOM 684 C C . ALA A 1 88 ? -25.455 -1.541 29.418 1.00 83.50 88 ALA A C 1
ATOM 686 O O . ALA A 1 88 ? -25.453 -2.376 30.324 1.00 83.50 88 ALA A O 1
ATOM 687 N N . PHE A 1 89 ? -24.464 -0.660 29.262 1.00 84.81 89 PHE A N 1
ATOM 688 C CA . PHE A 1 89 ? -23.327 -0.546 30.170 1.00 84.81 89 PHE A CA 1
ATOM 689 C C . PHE A 1 89 ? -23.748 -0.073 31.562 1.00 84.81 89 PHE A C 1
ATOM 691 O O . PHE A 1 89 ? -23.415 -0.723 32.551 1.00 84.81 89 PHE A O 1
ATOM 698 N N . ASN A 1 90 ? -24.574 0.972 31.640 1.00 83.12 90 ASN A N 1
ATOM 699 C CA . ASN A 1 90 ? -25.141 1.447 32.899 1.00 83.12 90 ASN A CA 1
ATOM 700 C C . ASN A 1 90 ? -25.939 0.350 33.607 1.00 83.12 90 ASN A C 1
ATOM 702 O O . ASN A 1 90 ? -25.721 0.136 34.791 1.00 83.12 90 ASN A O 1
ATOM 706 N N . ILE A 1 91 ? -26.774 -0.416 32.894 1.00 84.69 91 ILE A N 1
ATOM 707 C CA . ILE A 1 91 ? -27.512 -1.555 33.467 1.00 84.69 91 ILE A CA 1
ATOM 708 C C . ILE A 1 91 ? -26.550 -2.605 34.046 1.00 84.69 91 ILE A C 1
ATOM 710 O O . ILE A 1 91 ? -26.813 -3.153 35.118 1.00 84.69 91 ILE A O 1
ATOM 714 N N . LYS A 1 92 ? -25.429 -2.897 33.370 1.00 87.94 92 LYS A N 1
ATOM 715 C CA . LYS A 1 92 ? -24.403 -3.821 33.886 1.00 87.94 92 LYS A CA 1
ATOM 716 C C . LYS A 1 92 ? -23.747 -3.280 35.160 1.00 87.94 92 LYS A C 1
ATOM 718 O O . LYS A 1 92 ? -23.644 -4.024 36.133 1.00 87.94 92 LYS A O 1
ATOM 723 N N . LEU A 1 93 ? -23.371 -1.999 35.186 1.00 86.00 93 LEU A N 1
ATOM 724 C CA . LEU A 1 93 ? -22.819 -1.345 36.379 1.00 86.00 93 LEU A CA 1
ATOM 725 C C . LEU A 1 93 ? -23.823 -1.352 37.543 1.00 86.00 93 LEU A C 1
ATOM 727 O O . LEU A 1 93 ? -23.462 -1.736 38.656 1.00 86.00 93 LEU A O 1
ATOM 731 N N . SER A 1 94 ? -25.100 -1.039 37.280 1.00 83.44 94 SER A N 1
ATOM 732 C CA . SER A 1 94 ? -26.175 -1.115 38.279 1.00 83.44 94 SER A CA 1
ATOM 733 C C . SER A 1 94 ? -26.307 -2.520 38.859 1.00 83.44 94 SER A C 1
ATOM 735 O O . SER A 1 94 ? -26.445 -2.673 40.070 1.00 83.44 94 SER A O 1
ATOM 737 N N . ARG A 1 95 ? -26.250 -3.563 38.019 1.00 87.88 95 ARG A N 1
ATOM 738 C CA . ARG A 1 95 ? -26.337 -4.959 38.475 1.00 87.88 95 ARG A CA 1
ATOM 739 C C . ARG A 1 95 ? -25.197 -5.299 39.429 1.00 87.88 95 ARG A C 1
ATOM 741 O O . ARG A 1 95 ? -25.475 -5.769 40.530 1.00 87.88 95 ARG A O 1
ATOM 748 N N . ILE A 1 96 ? -23.954 -4.977 39.066 1.00 85.31 96 ILE A N 1
ATOM 749 C CA . ILE A 1 96 ? -22.776 -5.213 39.920 1.00 85.31 96 ILE A CA 1
ATOM 750 C C . ILE A 1 96 ? -22.920 -4.474 41.260 1.00 85.31 96 ILE A C 1
ATOM 752 O O . ILE A 1 96 ? -22.695 -5.056 42.323 1.00 85.31 96 ILE A O 1
ATOM 756 N N . GLN A 1 97 ? -23.378 -3.220 41.229 1.00 82.38 97 GLN A N 1
ATOM 757 C CA . GLN A 1 97 ? -23.641 -2.438 42.436 1.00 82.38 97 GLN A CA 1
ATOM 758 C C . GLN A 1 97 ? -24.725 -3.084 43.317 1.00 82.38 97 GLN A C 1
ATOM 760 O O . GLN A 1 97 ? -24.560 -3.190 44.533 1.00 82.38 97 GLN A O 1
ATOM 765 N N . THR A 1 98 ? -25.829 -3.553 42.728 1.00 80.88 98 THR A N 1
ATOM 766 C CA . THR A 1 98 ? -26.902 -4.221 43.481 1.00 80.88 98 THR A CA 1
ATOM 767 C C . THR A 1 98 ? -26.479 -5.570 44.058 1.00 80.88 98 THR A C 1
ATOM 769 O O . THR A 1 98 ? -26.882 -5.892 45.176 1.00 80.88 98 THR A O 1
ATOM 772 N N . GLU A 1 99 ? -25.646 -6.341 43.352 1.00 84.06 99 GLU A N 1
ATOM 773 C CA . GLU A 1 99 ? -25.084 -7.595 43.862 1.00 84.06 99 GLU A CA 1
ATOM 774 C C . GLU A 1 99 ? -24.196 -7.354 45.080 1.00 84.06 99 GLU A C 1
ATOM 776 O O . GLU A 1 99 ? -24.345 -8.047 46.086 1.00 84.06 99 GLU A O 1
ATOM 781 N N . TYR A 1 100 ? -23.327 -6.341 45.031 1.00 81.44 100 TYR A N 1
ATOM 782 C CA . TYR A 1 100 ? -22.497 -5.967 46.174 1.00 81.44 100 TYR A CA 1
ATOM 783 C C . TYR A 1 100 ? -23.346 -5.577 47.388 1.00 81.44 100 TYR A C 1
ATOM 785 O O . TYR A 1 100 ? -23.169 -6.126 48.474 1.00 81.44 100 TYR A O 1
ATOM 793 N N . LEU A 1 101 ? -24.332 -4.696 47.191 1.00 77.75 101 LEU A N 1
ATOM 794 C CA . LEU A 1 101 ? -25.232 -4.270 48.265 1.00 77.75 101 LEU A CA 1
ATOM 795 C C . LEU A 1 101 ? -26.049 -5.439 48.845 1.00 77.75 101 LEU A C 1
ATOM 797 O O . LEU A 1 101 ? -26.355 -5.432 50.034 1.00 77.75 101 LEU A O 1
ATOM 801 N N . ARG A 1 102 ? -26.395 -6.454 48.036 1.00 76.88 102 ARG A N 1
ATOM 802 C CA . ARG A 1 102 ? -27.042 -7.687 48.518 1.00 76.88 102 ARG A CA 1
ATOM 803 C C . ARG A 1 102 ? -26.085 -8.565 49.320 1.00 76.88 102 ARG A C 1
ATOM 805 O O . ARG A 1 102 ? -26.466 -9.004 50.399 1.00 76.88 102 ARG A O 1
ATOM 812 N N . LYS A 1 103 ? -24.860 -8.795 48.835 1.00 77.00 103 LYS A N 1
ATOM 813 C CA . LYS A 1 103 ? -23.834 -9.566 49.561 1.00 77.00 103 LYS A CA 1
ATOM 814 C C . LYS A 1 103 ? -23.526 -8.943 50.928 1.00 77.00 103 LYS A C 1
ATOM 816 O O . LYS A 1 103 ? -23.432 -9.662 51.917 1.00 77.00 103 LYS A O 1
ATOM 821 N N . LEU A 1 104 ? -23.477 -7.613 50.995 1.00 68.69 104 LEU A N 1
ATOM 822 C CA . LEU A 1 104 ? -23.250 -6.851 52.227 1.00 68.69 104 LEU A CA 1
ATOM 823 C C . LEU A 1 104 ? -24.420 -6.960 53.224 1.00 68.69 104 LEU A C 1
ATOM 825 O O . LEU A 1 104 ? -24.212 -6.891 54.427 1.00 68.69 104 LEU A O 1
ATOM 829 N N . ASN A 1 105 ? -25.651 -7.189 52.750 1.00 64.81 105 ASN A N 1
ATOM 830 C CA . ASN A 1 105 ? -26.793 -7.463 53.632 1.00 64.81 105 ASN A CA 1
ATOM 831 C C . ASN A 1 105 ? -26.766 -8.880 54.231 1.00 64.81 105 ASN A C 1
ATOM 833 O O . ASN A 1 105 ? -27.332 -9.093 55.302 1.00 64.81 105 ASN A O 1
ATOM 837 N N . VAL A 1 106 ? -26.170 -9.848 53.525 1.00 66.50 106 VAL A N 1
ATOM 838 C CA . VAL A 1 106 ? -26.074 -11.252 53.963 1.00 66.50 106 VAL A CA 1
ATOM 839 C C . VAL A 1 106 ? -24.915 -11.437 54.944 1.00 66.50 106 VAL A C 1
ATOM 841 O O . VAL A 1 106 ? -25.051 -12.148 55.939 1.00 66.50 106 VAL A O 1
ATOM 844 N N . LEU A 1 107 ? -23.789 -10.766 54.701 1.00 57.78 107 LEU A N 1
ATOM 845 C CA . LEU A 1 107 ? -22.621 -10.796 55.573 1.00 57.78 107 LEU A CA 1
ATOM 846 C C . LEU A 1 107 ? -22.790 -9.757 56.684 1.00 57.78 107 LEU A C 1
ATOM 848 O O . LEU A 1 107 ? -22.587 -8.565 56.495 1.00 57.78 107 LEU A O 1
ATOM 852 N N . LYS A 1 108 ? -23.172 -10.222 57.875 1.00 52.53 108 LYS A N 1
ATOM 853 C CA . LYS A 1 108 ? -23.336 -9.401 59.089 1.00 52.53 108 LYS A CA 1
ATOM 854 C C . LYS A 1 108 ? -22.002 -8.856 59.637 1.00 52.53 108 LYS A C 1
ATOM 856 O O . LYS A 1 108 ? -22.004 -8.178 60.664 1.00 52.53 108 LYS A O 1
ATOM 861 N N . GLU A 1 109 ? -20.882 -9.173 58.989 1.00 51.12 109 GLU A N 1
ATOM 862 C CA . GLU A 1 109 ? -19.541 -8.800 59.423 1.00 51.12 109 GLU A CA 1
ATOM 863 C C . GLU A 1 109 ? -19.055 -7.492 58.801 1.00 51.12 109 GLU A C 1
ATOM 865 O O . GLU A 1 109 ? -19.211 -7.209 57.614 1.00 51.12 109 GLU A O 1
ATOM 870 N N . LYS A 1 110 ? -18.467 -6.687 59.682 1.00 49.69 110 LYS A N 1
ATOM 871 C CA . LYS A 1 110 ? -17.942 -5.348 59.464 1.00 49.69 110 LYS A CA 1
ATOM 872 C C . LYS A 1 110 ? -16.706 -5.411 58.561 1.00 49.69 110 LYS A C 1
ATOM 874 O O . LYS A 1 110 ? -15.593 -5.473 59.065 1.00 49.69 110 LYS A O 1
ATOM 879 N N . SER A 1 111 ? -16.866 -5.383 57.243 1.00 50.34 111 SER A N 1
ATOM 880 C CA . SER A 1 111 ? -15.733 -5.059 56.370 1.00 50.34 111 SER A CA 1
ATOM 881 C C . SER A 1 111 ? -15.650 -3.540 56.229 1.00 50.34 111 SER A C 1
ATOM 883 O O . SER A 1 111 ? -16.468 -2.914 55.550 1.00 50.34 111 SER A O 1
ATOM 885 N N . GLU A 1 112 ? -14.702 -2.952 56.950 1.00 48.66 112 GLU A N 1
ATOM 886 C CA . GLU A 1 112 ? -14.346 -1.541 56.885 1.00 48.66 112 GLU A CA 1
ATOM 887 C C . GLU A 1 112 ? -13.928 -1.121 55.467 1.00 48.66 112 GLU A C 1
ATOM 889 O O . GLU A 1 112 ? -13.122 -1.775 54.817 1.00 48.66 112 GLU A O 1
ATOM 894 N N . ALA A 1 113 ? -14.494 0.010 55.041 1.00 51.09 113 ALA A N 1
ATOM 895 C CA . ALA A 1 113 ? -13.944 1.061 54.177 1.00 51.09 113 ALA A CA 1
ATOM 896 C C . ALA A 1 113 ? -13.370 0.762 52.771 1.00 51.09 113 ALA A C 1
ATOM 898 O O . ALA A 1 113 ? -13.284 1.711 51.989 1.00 51.09 113 ALA A O 1
ATOM 899 N N . GLU A 1 114 ? -13.038 -0.470 52.383 1.00 59.94 114 GLU A N 1
ATOM 900 C CA . GLU A 1 114 ? -12.438 -0.759 51.071 1.00 59.94 114 GLU A CA 1
ATOM 901 C C . GLU A 1 114 ? -13.384 -1.488 50.109 1.00 59.94 114 GLU A C 1
ATOM 903 O O . GLU A 1 114 ? -14.187 -2.343 50.486 1.00 59.94 114 GLU A O 1
ATOM 908 N N . LEU A 1 115 ? -13.297 -1.127 48.823 1.00 65.19 115 LEU A N 1
ATOM 909 C CA . LEU A 1 115 ? -14.024 -1.801 47.751 1.00 65.19 115 LEU A CA 1
ATOM 910 C C . LEU A 1 115 ? -13.504 -3.251 47.660 1.00 65.19 115 LEU A C 1
ATOM 912 O O . LEU A 1 115 ? -12.310 -3.428 47.401 1.00 65.19 115 LEU A O 1
ATOM 916 N N . PRO A 1 116 ? -14.344 -4.291 47.827 1.00 72.50 116 PRO A N 1
ATOM 917 C CA . PRO A 1 116 ? -13.863 -5.666 47.786 1.00 72.50 116 PRO A CA 1
ATOM 918 C C . PRO A 1 116 ? -13.197 -5.951 46.443 1.00 72.50 116 PRO A C 1
ATOM 920 O O . PRO A 1 116 ? -13.752 -5.614 45.390 1.00 72.50 116 PRO A O 1
ATOM 923 N N . SER A 1 117 ? -12.042 -6.615 46.471 1.00 75.69 117 SER A N 1
ATOM 924 C CA . SER A 1 117 ? -11.256 -6.947 45.275 1.00 75.69 117 SER A CA 1
ATOM 925 C C . SER A 1 117 ? -12.081 -7.674 44.204 1.00 75.69 117 SER A C 1
ATOM 927 O O . SER A 1 117 ? -11.924 -7.393 43.018 1.00 75.69 117 SER A O 1
ATOM 929 N N . GLU A 1 118 ? -13.032 -8.525 44.607 1.00 80.44 118 GLU A N 1
ATOM 930 C CA . GLU A 1 118 ? -13.958 -9.224 43.703 1.00 80.44 118 GLU A CA 1
ATOM 931 C C . GLU A 1 118 ? -14.871 -8.257 42.920 1.00 80.44 118 GLU A C 1
ATOM 933 O O . GLU A 1 118 ? -15.101 -8.437 41.724 1.00 80.44 118 GLU A O 1
ATOM 938 N N . ILE A 1 119 ? -15.395 -7.217 43.578 1.00 83.06 119 ILE A N 1
ATOM 939 C CA . ILE A 1 119 ? -16.276 -6.219 42.947 1.00 83.06 119 ILE A CA 1
ATOM 940 C C . ILE A 1 119 ? -15.464 -5.263 42.083 1.00 83.06 119 ILE A C 1
ATOM 942 O O . ILE A 1 119 ? -15.894 -4.934 40.979 1.00 83.06 119 ILE A O 1
ATOM 946 N N . LYS A 1 120 ? -14.273 -4.876 42.552 1.00 83.62 120 LYS A N 1
ATOM 947 C CA . LYS A 1 120 ? -13.325 -4.078 41.776 1.00 83.62 120 LYS A CA 1
ATOM 948 C C . LYS A 1 120 ? -12.983 -4.764 40.453 1.00 83.62 120 LYS A C 1
ATOM 950 O O . LYS A 1 120 ? -13.189 -4.177 39.400 1.00 83.62 120 LYS A O 1
ATOM 955 N N . ALA A 1 121 ? -12.599 -6.042 40.500 1.00 86.12 121 ALA A N 1
ATOM 956 C CA . ALA A 1 121 ? -12.280 -6.826 39.310 1.00 86.12 121 ALA A CA 1
ATOM 957 C C . ALA A 1 121 ? -13.474 -6.957 38.346 1.00 86.12 121 ALA A C 1
ATOM 959 O O . ALA A 1 121 ? -13.298 -6.871 37.133 1.00 86.12 121 ALA A O 1
ATOM 960 N N . LYS A 1 122 ? -14.700 -7.128 38.862 1.00 88.19 122 LYS A N 1
ATOM 961 C CA . LYS A 1 122 ? -15.923 -7.174 38.037 1.00 88.19 122 LYS A CA 1
ATOM 962 C C . LYS A 1 122 ? -16.240 -5.833 37.377 1.00 88.19 122 LYS A C 1
ATOM 964 O O . LYS A 1 122 ? -16.655 -5.819 36.219 1.00 88.19 122 LYS A O 1
ATOM 969 N N . LEU A 1 123 ? -16.052 -4.725 38.096 1.00 86.88 123 LEU A N 1
ATOM 970 C CA . LEU A 1 123 ? -16.184 -3.378 37.542 1.00 86.88 123 LEU A CA 1
ATOM 971 C C . LEU A 1 123 ? -15.131 -3.153 36.456 1.00 86.88 123 LEU A C 1
ATOM 973 O O . LEU A 1 123 ? -15.501 -2.819 35.336 1.00 86.88 123 LEU A O 1
ATOM 977 N N . ASP A 1 124 ? -13.861 -3.435 36.738 1.00 85.44 124 ASP A N 1
ATOM 978 C CA . ASP A 1 124 ? -12.758 -3.275 35.784 1.00 85.44 124 ASP A CA 1
ATOM 979 C C . ASP A 1 124 ? -12.971 -4.127 34.525 1.00 85.44 124 ASP A C 1
ATOM 981 O O . ASP A 1 124 ? -12.852 -3.625 33.409 1.00 85.44 124 ASP A O 1
ATOM 985 N N . ALA A 1 125 ? -13.395 -5.385 34.677 1.00 89.88 125 ALA A N 1
ATOM 986 C CA . ALA A 1 125 ? -13.727 -6.257 33.553 1.00 89.88 125 ALA A CA 1
ATOM 987 C C . ALA A 1 125 ? -14.904 -5.721 32.721 1.00 89.88 125 ALA A C 1
ATOM 989 O O . ALA A 1 125 ? -14.860 -5.759 31.491 1.00 89.88 125 ALA A O 1
ATOM 990 N N . ALA A 1 126 ? -15.952 -5.194 33.366 1.00 86.62 126 ALA A N 1
ATOM 991 C CA . ALA A 1 126 ? -17.077 -4.577 32.665 1.00 86.62 126 ALA A CA 1
ATOM 992 C C . ALA A 1 126 ? -16.651 -3.308 31.910 1.00 86.62 126 ALA A C 1
ATOM 994 O O . ALA A 1 126 ? -17.116 -3.083 30.791 1.00 86.62 126 ALA A O 1
ATOM 995 N N . PHE A 1 127 ? -15.761 -2.508 32.500 1.00 83.62 127 PHE A N 1
ATOM 996 C CA . PHE A 1 127 ? -15.187 -1.310 31.894 1.00 83.62 127 PHE A CA 1
ATOM 997 C C . PHE A 1 127 ? -14.301 -1.638 30.689 1.00 83.62 127 PHE A C 1
ATOM 999 O O . PHE A 1 127 ? -14.478 -1.044 29.629 1.00 83.62 127 PHE A O 1
ATOM 1006 N N . GLU A 1 128 ? -13.403 -2.614 30.803 1.00 83.06 128 GLU A N 1
ATOM 1007 C CA . GLU A 1 128 ? -12.555 -3.063 29.693 1.00 83.06 128 GLU A CA 1
ATOM 1008 C C . GLU A 1 128 ? -13.374 -3.686 28.559 1.00 83.06 128 GLU A C 1
ATOM 1010 O O . GLU A 1 128 ? -13.155 -3.386 27.385 1.00 83.06 128 GLU A O 1
ATOM 1015 N N . GLN A 1 129 ? -14.390 -4.485 28.891 1.00 82.38 129 GLN A N 1
ATOM 1016 C CA . GLN A 1 129 ? -15.319 -5.020 27.899 1.00 82.38 129 GLN A CA 1
ATOM 1017 C C . GLN A 1 129 ? -16.082 -3.896 27.185 1.00 82.38 129 GLN A C 1
ATOM 1019 O O . GLN A 1 129 ? -16.229 -3.926 25.966 1.00 82.38 129 GLN A O 1
ATOM 1024 N N . PHE A 1 130 ? -16.531 -2.874 27.919 1.00 79.12 130 PHE A N 1
ATOM 1025 C CA . PHE A 1 130 ? -17.212 -1.719 27.338 1.00 79.12 130 PHE A CA 1
ATOM 1026 C C . PHE A 1 130 ? -16.295 -0.889 26.440 1.00 79.12 130 PHE A C 1
ATOM 1028 O O . PHE A 1 130 ? -16.724 -0.475 25.359 1.00 79.12 130 PHE A O 1
ATOM 1035 N N . LYS A 1 131 ? -15.031 -0.689 26.835 1.00 74.81 131 LYS A N 1
ATOM 1036 C CA . LYS A 1 131 ? -14.020 -0.076 25.970 1.00 74.81 131 LYS A CA 1
ATOM 1037 C C . LYS A 1 131 ? -13.879 -0.882 24.682 1.00 74.81 131 LYS A C 1
ATOM 1039 O O . LYS A 1 131 ? -14.068 -0.310 23.620 1.00 74.81 131 LYS A O 1
ATOM 1044 N N . LYS A 1 132 ? -13.679 -2.199 24.745 1.00 70.06 132 LYS A N 1
ATOM 1045 C CA . LYS A 1 132 ? -13.569 -3.061 23.550 1.00 70.06 132 LYS A CA 1
ATOM 1046 C C . LYS A 1 132 ? -14.809 -3.017 22.654 1.00 70.06 132 LYS A C 1
ATOM 1048 O O . LYS A 1 132 ? -14.699 -2.880 21.437 1.00 70.06 132 LYS A O 1
ATOM 1053 N N . ASP A 1 133 ? -16.000 -3.082 23.243 1.00 64.94 133 ASP A N 1
ATOM 1054 C CA . ASP A 1 133 ? -17.260 -3.121 22.495 1.00 64.94 133 ASP A CA 1
ATOM 1055 C C . ASP A 1 133 ? -17.608 -1.771 21.841 1.00 64.94 133 ASP A C 1
ATOM 1057 O O . ASP A 1 133 ? -18.224 -1.745 20.770 1.00 64.94 133 ASP A O 1
ATOM 1061 N N . THR A 1 134 ? -17.180 -0.657 22.447 1.00 61.81 134 THR A N 1
ATOM 1062 C CA . THR A 1 134 ? -17.530 0.715 22.031 1.00 61.81 134 THR A CA 1
ATOM 1063 C C . THR A 1 134 ? -16.413 1.400 21.228 1.00 61.81 134 THR A C 1
ATOM 1065 O O . THR A 1 134 ? -16.712 2.189 20.324 1.00 61.81 134 THR A O 1
ATOM 1068 N N . LEU A 1 135 ? -15.145 1.064 21.504 1.00 56.88 135 LEU A N 1
ATOM 1069 C CA . LEU A 1 135 ? -13.912 1.515 20.834 1.00 56.88 135 LEU A CA 1
ATOM 1070 C C . LEU A 1 135 ? -13.365 0.467 19.845 1.00 56.88 135 LEU A C 1
ATOM 1072 O O . LEU A 1 135 ? -12.164 0.414 19.616 1.00 56.88 135 LEU A O 1
ATOM 1076 N N . LYS A 1 136 ? -14.212 -0.324 19.175 1.00 54.97 136 LYS A N 1
ATOM 1077 C CA . LYS A 1 136 ? -13.796 -1.178 18.037 1.00 54.97 136 LYS A CA 1
ATOM 1078 C C . LYS A 1 136 ? -12.899 -0.491 16.977 1.00 54.97 136 LYS A C 1
ATOM 1080 O O . LYS A 1 136 ? -12.080 -1.186 16.381 1.00 54.97 136 LYS A O 1
ATOM 1085 N N . PRO A 1 137 ? -12.992 0.830 16.713 1.00 53.62 137 PRO A N 1
ATOM 1086 C CA . PRO A 1 137 ? -11.973 1.525 15.918 1.00 53.62 137 PRO A CA 1
ATOM 1087 C C . PRO A 1 137 ? -10.648 1.803 16.654 1.00 53.62 137 PRO A C 1
ATOM 1089 O O . PRO A 1 137 ? -9.611 1.884 16.008 1.00 53.62 137 PRO A O 1
ATOM 1092 N N . GLY A 1 138 ? -10.655 1.944 17.980 1.00 55.25 138 GLY A N 1
ATOM 1093 C CA . GLY A 1 138 ? -9.487 2.269 18.804 1.00 55.25 138 GLY A CA 1
ATOM 1094 C C . GLY A 1 138 ? -8.393 1.204 18.764 1.00 55.25 138 GLY A C 1
ATOM 1095 O O . GLY A 1 138 ? -7.238 1.561 18.583 1.00 55.25 138 GLY A O 1
ATOM 1096 N N . GLU A 1 139 ? -8.747 -0.083 18.818 1.00 66.56 139 GLU A N 1
ATOM 1097 C CA . GLU A 1 139 ? -7.769 -1.185 18.753 1.00 66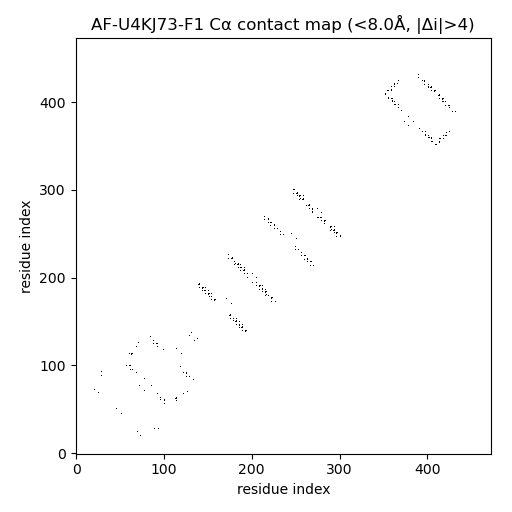.56 139 GLU A CA 1
ATOM 1098 C C . GLU A 1 139 ? -7.037 -1.222 17.398 1.00 66.56 139 GLU A C 1
ATOM 1100 O O . GLU A 1 139 ? -5.816 -1.342 17.350 1.00 66.56 139 GLU A O 1
ATOM 1105 N N . LYS A 1 140 ? -7.757 -1.003 16.286 1.00 68.94 140 LYS A N 1
ATOM 1106 C CA . LYS A 1 140 ? -7.146 -0.887 14.949 1.00 68.94 140 LYS A CA 1
ATOM 1107 C C . LYS A 1 140 ? -6.279 0.363 14.809 1.00 68.94 140 LYS A C 1
ATOM 1109 O O . LYS A 1 140 ? -5.228 0.318 14.174 1.00 68.94 140 LYS A O 1
ATOM 1114 N N . VAL A 1 141 ? -6.716 1.482 15.388 1.00 74.94 141 VAL A N 1
ATOM 1115 C CA . VAL A 1 141 ? -5.941 2.729 15.418 1.00 74.94 141 VAL A CA 1
ATOM 1116 C C . VAL A 1 141 ? -4.668 2.555 16.254 1.00 74.94 141 VAL A C 1
ATOM 1118 O O . VAL A 1 141 ? -3.621 3.060 15.862 1.00 74.94 141 VAL A O 1
ATOM 1121 N N . GLU A 1 142 ? -4.730 1.842 17.374 1.00 79.12 142 GLU A N 1
ATOM 1122 C CA . GLU A 1 142 ? -3.596 1.589 18.266 1.00 79.12 142 GLU A CA 1
ATOM 1123 C C . GLU A 1 142 ? -2.595 0.600 17.650 1.00 79.12 142 GLU A C 1
ATOM 1125 O O . GLU A 1 142 ? -1.390 0.855 17.645 1.00 79.12 142 GLU A O 1
ATOM 1130 N N . GLU A 1 143 ? -3.081 -0.473 17.018 1.00 81.44 143 GLU A N 1
ATOM 1131 C CA . GLU A 1 143 ? -2.244 -1.392 16.242 1.00 81.44 143 GLU A CA 1
ATOM 1132 C C . GLU A 1 143 ? -1.525 -0.656 15.097 1.00 81.44 143 GLU A C 1
ATOM 1134 O O . GLU A 1 143 ? -0.312 -0.802 14.921 1.00 81.44 143 GLU A O 1
ATOM 1139 N N . ALA A 1 144 ? -2.246 0.184 14.346 1.00 83.62 144 ALA A N 1
ATOM 1140 C CA . ALA A 1 144 ? -1.664 0.997 13.282 1.00 83.62 144 ALA A CA 1
ATOM 1141 C C . ALA A 1 144 ? -0.650 2.025 13.824 1.00 83.62 144 ALA A C 1
ATOM 1143 O O . ALA A 1 144 ? 0.414 2.200 13.233 1.00 83.62 144 ALA A O 1
ATOM 1144 N N . GLN A 1 145 ? -0.908 2.650 14.981 1.00 86.88 145 GLN A N 1
ATOM 1145 C CA . GLN A 1 145 ? 0.058 3.535 15.649 1.00 86.88 145 GLN A CA 1
ATOM 1146 C C . GLN A 1 145 ? 1.340 2.798 16.038 1.00 86.88 145 GLN A C 1
ATOM 1148 O O . GLN A 1 145 ? 2.435 3.314 15.814 1.00 86.88 145 GLN A O 1
ATOM 1153 N N . LYS A 1 146 ? 1.226 1.575 16.565 1.00 91.75 146 LYS A N 1
ATOM 1154 C CA . LYS A 1 146 ? 2.388 0.747 16.896 1.00 91.75 146 LYS A CA 1
ATOM 1155 C C . LYS A 1 146 ? 3.213 0.410 15.650 1.00 91.75 146 LYS A C 1
ATOM 1157 O O . LYS A 1 146 ? 4.437 0.517 15.695 1.00 91.75 146 LYS A O 1
ATOM 1162 N N . LYS A 1 147 ? 2.563 0.074 14.528 1.00 91.38 147 LYS A N 1
ATOM 1163 C CA . LYS A 1 147 ? 3.241 -0.178 13.239 1.00 91.38 147 LYS A CA 1
ATOM 1164 C C . LYS A 1 147 ? 3.968 1.060 12.710 1.00 91.38 147 LYS A C 1
ATOM 1166 O O . LYS A 1 147 ? 5.081 0.932 12.202 1.00 91.38 147 LYS A O 1
ATOM 1171 N N . VAL A 1 148 ? 3.374 2.248 12.856 1.00 92.75 148 VAL A N 1
ATOM 1172 C CA . VAL A 1 148 ? 4.028 3.524 12.512 1.00 92.75 148 VAL A CA 1
ATOM 1173 C C . VAL A 1 148 ? 5.265 3.748 13.381 1.00 92.75 148 VAL A C 1
ATOM 1175 O O . VAL A 1 148 ? 6.329 4.040 12.846 1.00 92.75 148 VAL A O 1
ATOM 1178 N N . ALA A 1 149 ? 5.159 3.564 14.699 1.00 92.62 149 ALA A N 1
ATOM 1179 C CA . ALA A 1 149 ? 6.285 3.745 15.615 1.00 92.62 149 ALA A CA 1
ATOM 1180 C C . ALA A 1 149 ? 7.443 2.771 15.329 1.00 92.62 149 ALA A C 1
ATOM 1182 O O . ALA A 1 149 ? 8.610 3.161 15.369 1.00 92.62 149 ALA A O 1
ATOM 1183 N N . GLU A 1 150 ? 7.135 1.512 15.002 1.00 93.06 150 GLU A N 1
ATOM 1184 C CA . GLU A 1 150 ? 8.142 0.527 14.597 1.00 93.06 150 GLU A CA 1
ATOM 1185 C C . GLU A 1 150 ? 8.856 0.942 13.302 1.00 93.06 150 GLU A C 1
ATOM 1187 O O . GLU A 1 150 ? 10.083 0.877 13.225 1.00 93.06 150 GLU A O 1
ATOM 1192 N N . ALA A 1 151 ? 8.107 1.399 12.295 1.00 92.25 151 ALA A N 1
ATOM 1193 C CA . ALA A 1 151 ? 8.678 1.870 11.036 1.00 92.25 151 ALA A CA 1
ATOM 1194 C C . ALA A 1 151 ? 9.543 3.123 11.229 1.00 92.25 151 ALA A C 1
ATOM 1196 O O . ALA A 1 151 ? 10.640 3.202 10.685 1.00 92.25 151 ALA A O 1
ATOM 1197 N N . GLU A 1 152 ? 9.096 4.077 12.053 1.00 92.94 152 GLU A N 1
ATOM 1198 C CA . GLU A 1 152 ? 9.874 5.279 12.370 1.00 92.94 152 GLU A CA 1
ATOM 1199 C C . GLU A 1 152 ? 11.194 4.939 13.053 1.00 92.94 152 GLU A C 1
ATOM 1201 O O . GLU A 1 152 ? 12.205 5.596 12.805 1.00 92.94 152 GLU A O 1
ATOM 1206 N N . LYS A 1 153 ? 11.196 3.915 13.912 1.00 94.12 153 LYS A N 1
ATOM 1207 C CA . LYS A 1 153 ? 12.425 3.417 14.522 1.00 94.12 153 LYS A CA 1
ATOM 1208 C C . LYS A 1 153 ? 13.364 2.840 13.459 1.00 94.12 153 LYS A C 1
ATOM 1210 O O . LYS A 1 153 ? 14.508 3.267 13.406 1.00 94.12 153 LYS A O 1
ATOM 1215 N N . LYS A 1 154 ? 12.870 1.977 12.562 1.00 91.62 154 LYS A N 1
ATOM 1216 C CA . LYS A 1 154 ? 13.673 1.417 11.455 1.00 91.62 154 LYS A CA 1
ATOM 1217 C C . LYS A 1 154 ? 14.263 2.504 10.552 1.00 91.62 154 LYS A C 1
ATOM 1219 O O . LYS A 1 154 ? 15.438 2.440 10.218 1.00 91.62 154 LYS A O 1
ATOM 1224 N N . ALA A 1 155 ? 13.484 3.531 10.210 1.00 92.00 155 ALA A N 1
ATOM 1225 C CA . ALA A 1 155 ? 13.975 4.654 9.411 1.00 92.00 155 ALA A CA 1
ATOM 1226 C C . ALA A 1 155 ? 15.051 5.475 10.145 1.00 92.00 155 ALA A C 1
ATOM 1228 O O . ALA A 1 155 ? 16.019 5.917 9.531 1.00 92.00 155 ALA A O 1
ATOM 1229 N N . LYS A 1 156 ? 14.919 5.666 11.465 1.00 91.50 156 LYS A N 1
ATOM 1230 C CA . LYS A 1 156 ? 15.953 6.323 12.286 1.00 91.50 156 LYS A CA 1
ATOM 1231 C C . LYS A 1 156 ? 17.226 5.487 12.388 1.00 91.50 156 LYS A C 1
ATOM 1233 O O . LYS A 1 156 ? 18.306 6.059 12.279 1.00 91.50 156 LYS A O 1
ATOM 1238 N N . ASP A 1 157 ? 17.090 4.178 12.572 1.00 92.38 157 ASP A N 1
ATOM 1239 C CA . ASP A 1 157 ? 18.219 3.250 12.635 1.00 92.38 157 ASP A CA 1
ATOM 1240 C C . ASP A 1 157 ? 18.985 3.261 11.297 1.00 92.38 157 ASP A C 1
ATOM 1242 O O . ASP A 1 157 ? 20.196 3.470 11.294 1.00 92.38 157 ASP A O 1
ATOM 1246 N N . GLN A 1 158 ? 18.276 3.200 10.161 1.00 89.06 158 GLN A N 1
ATOM 1247 C CA . GLN A 1 158 ? 18.876 3.324 8.825 1.00 89.06 158 GLN A CA 1
ATOM 1248 C C . GLN A 1 158 ? 19.566 4.679 8.620 1.00 89.06 158 GLN A C 1
ATOM 1250 O O . GLN A 1 158 ? 20.669 4.755 8.091 1.00 89.06 158 GLN A O 1
ATOM 1255 N N . LYS A 1 159 ? 18.943 5.773 9.073 1.00 88.56 159 LYS A N 1
ATOM 1256 C CA . LYS A 1 159 ? 19.520 7.121 8.969 1.00 88.56 159 LYS A CA 1
ATOM 1257 C C . LYS A 1 159 ? 20.817 7.266 9.760 1.00 88.56 159 LYS A C 1
ATOM 1259 O O . LYS A 1 159 ? 21.711 8.003 9.347 1.00 88.56 159 LYS A O 1
ATOM 1264 N N . GLU A 1 160 ? 20.893 6.630 10.921 1.00 89.00 160 GLU A N 1
ATOM 1265 C CA . GLU A 1 160 ? 22.102 6.602 11.740 1.00 89.00 160 GLU A CA 1
ATOM 1266 C C . GLU A 1 160 ? 23.186 5.729 11.098 1.00 89.00 160 GLU A C 1
ATOM 1268 O O . GLU A 1 160 ? 24.346 6.135 11.055 1.00 89.00 160 GLU A O 1
ATOM 1273 N N . GLU A 1 161 ? 22.819 4.573 10.545 1.00 87.75 161 GLU A N 1
ATOM 1274 C CA . GLU A 1 161 ? 23.740 3.708 9.805 1.00 87.75 161 GLU A CA 1
ATOM 1275 C C . GLU A 1 161 ? 24.332 4.418 8.581 1.00 87.75 161 GLU A C 1
ATOM 1277 O O . GLU A 1 161 ? 25.550 4.440 8.403 1.00 87.75 161 GLU A O 1
ATOM 1282 N N . ASP A 1 162 ? 23.503 5.113 7.805 1.00 86.56 162 ASP A N 1
ATOM 1283 C CA . ASP A 1 162 ? 23.947 5.918 6.669 1.00 86.56 162 ASP A CA 1
ATOM 1284 C C . ASP A 1 162 ? 24.905 7.035 7.086 1.00 86.56 162 ASP A C 1
ATOM 1286 O O . ASP A 1 162 ? 25.913 7.270 6.423 1.00 86.56 162 ASP A O 1
ATOM 1290 N N . ARG A 1 163 ? 24.625 7.716 8.205 1.00 83.81 163 ARG A N 1
ATOM 1291 C CA . ARG A 1 163 ? 25.517 8.752 8.751 1.00 83.81 163 ARG A CA 1
ATOM 1292 C C . ARG A 1 163 ? 26.875 8.191 9.155 1.00 83.81 163 ARG A C 1
ATOM 1294 O O . ARG A 1 163 ? 27.873 8.897 9.030 1.00 83.81 163 ARG A O 1
ATOM 1301 N N . ARG A 1 164 ? 26.920 6.952 9.647 1.00 86.62 164 ARG A N 1
ATOM 1302 C CA . ARG A 1 164 ? 28.163 6.273 10.040 1.00 86.62 164 ARG A CA 1
ATOM 1303 C C . ARG A 1 164 ? 28.950 5.772 8.838 1.00 86.62 164 ARG A C 1
ATOM 1305 O O . ARG A 1 164 ? 30.162 5.961 8.800 1.00 86.62 164 ARG A O 1
ATOM 1312 N N . ASN A 1 165 ? 28.271 5.166 7.869 1.00 86.00 165 ASN A N 1
ATOM 1313 C CA . ASN A 1 165 ? 28.904 4.580 6.688 1.00 86.00 165 ASN A CA 1
ATOM 1314 C C . ASN A 1 165 ? 29.296 5.644 5.651 1.00 86.00 165 ASN A C 1
ATOM 1316 O O . ASN A 1 165 ? 30.297 5.489 4.954 1.00 86.00 165 ASN A O 1
ATOM 1320 N N . TYR A 1 166 ? 28.545 6.745 5.578 1.00 79.75 166 TYR A N 1
ATOM 1321 C CA . TYR A 1 166 ? 28.732 7.813 4.598 1.00 79.75 166 TYR A CA 1
ATOM 1322 C C . TYR A 1 166 ? 28.725 9.210 5.250 1.00 79.75 166 TYR A C 1
ATOM 1324 O O . TYR A 1 166 ? 27.878 10.045 4.926 1.00 79.75 166 TYR A O 1
ATOM 1332 N N . PRO A 1 167 ? 29.695 9.519 6.135 1.00 73.62 167 PRO A N 1
ATOM 1333 C CA . PRO A 1 167 ? 29.708 10.757 6.924 1.00 73.62 167 PRO A CA 1
ATOM 1334 C C . PRO A 1 167 ? 29.841 12.037 6.084 1.00 73.62 167 PRO A C 1
ATOM 1336 O O . PRO A 1 167 ? 29.486 13.119 6.545 1.00 73.62 167 PRO A O 1
ATOM 1339 N N . THR A 1 168 ? 30.347 11.930 4.854 1.00 79.25 168 THR A N 1
ATOM 1340 C CA . THR A 1 168 ? 30.530 13.046 3.911 1.00 79.25 168 THR A CA 1
ATOM 1341 C C . THR A 1 168 ? 29.444 13.126 2.834 1.00 79.25 168 THR A C 1
ATOM 1343 O O . THR A 1 168 ? 29.473 14.039 2.008 1.00 79.25 168 THR A O 1
ATOM 1346 N N . ASN A 1 169 ? 28.486 12.192 2.803 1.00 71.19 169 ASN A N 1
ATOM 1347 C CA . ASN A 1 169 ? 27.461 12.172 1.764 1.00 71.19 169 ASN A CA 1
ATOM 1348 C C . ASN A 1 169 ? 26.406 13.262 2.009 1.00 71.19 169 ASN A C 1
ATOM 1350 O O . ASN A 1 169 ? 25.852 13.395 3.097 1.00 71.19 169 ASN A O 1
ATOM 1354 N N . THR A 1 170 ? 26.139 14.055 0.970 1.00 64.25 170 THR A N 1
ATOM 1355 C CA . THR A 1 170 ? 25.129 15.127 0.986 1.00 64.25 170 THR A CA 1
ATOM 1356 C C . THR A 1 170 ? 23.742 14.617 0.572 1.00 64.25 170 THR A C 1
ATOM 1358 O O . THR A 1 170 ? 22.733 15.251 0.875 1.00 64.25 170 THR A O 1
ATOM 1361 N N . TYR A 1 171 ? 23.672 13.466 -0.101 1.00 68.44 171 TYR A N 1
ATOM 1362 C CA . TYR A 1 171 ? 22.443 12.878 -0.626 1.00 68.44 171 TYR A CA 1
ATOM 1363 C C . TYR A 1 171 ? 21.938 11.738 0.263 1.00 68.44 171 TYR A C 1
ATOM 1365 O O . TYR A 1 171 ? 22.720 11.041 0.910 1.00 68.44 171 TYR A O 1
ATOM 1373 N N . LYS A 1 172 ? 20.618 11.531 0.276 1.00 82.38 172 LYS A N 1
ATOM 1374 C CA . LYS A 1 172 ? 20.000 10.381 0.948 1.00 82.38 172 LYS A CA 1
ATOM 1375 C C . LYS A 1 172 ? 20.324 9.090 0.194 1.00 82.38 172 LYS A C 1
ATOM 1377 O O . LYS A 1 172 ? 20.394 9.100 -1.036 1.00 82.38 172 LYS A O 1
ATOM 1382 N N . THR A 1 173 ? 20.531 7.994 0.923 1.00 86.56 173 THR A N 1
ATOM 1383 C CA . THR A 1 173 ? 20.638 6.667 0.304 1.00 86.56 173 THR A CA 1
ATOM 1384 C C . THR A 1 173 ? 19.260 6.191 -0.145 1.00 86.56 173 THR A C 1
ATOM 1386 O O . THR A 1 173 ? 18.226 6.634 0.367 1.00 86.56 173 THR A O 1
ATOM 1389 N N . LEU A 1 174 ? 19.244 5.267 -1.103 1.00 87.06 174 LEU A N 1
ATOM 1390 C CA . LEU A 1 174 ? 18.005 4.657 -1.565 1.00 87.06 174 LEU A CA 1
ATOM 1391 C C . LEU A 1 174 ? 17.344 3.847 -0.435 1.00 87.06 174 LEU A C 1
ATOM 1393 O O . LEU A 1 174 ? 16.125 3.847 -0.303 1.00 87.06 174 LEU A O 1
ATOM 1397 N N . GLU A 1 175 ? 18.144 3.188 0.403 1.00 88.81 175 GLU A N 1
ATOM 1398 C CA . GLU A 1 175 ? 17.700 2.433 1.574 1.00 88.81 175 GLU A CA 1
ATOM 1399 C C . GLU A 1 175 ? 16.956 3.321 2.575 1.00 88.81 175 GLU A C 1
ATOM 1401 O O . GLU A 1 175 ? 15.884 2.945 3.058 1.00 88.81 175 GLU A O 1
ATOM 1406 N N . LEU A 1 176 ? 17.487 4.516 2.850 1.00 90.25 176 LEU A N 1
ATOM 1407 C CA . LEU A 1 176 ? 16.827 5.492 3.709 1.00 90.25 176 LEU A CA 1
ATOM 1408 C C . LEU A 1 176 ? 15.547 6.037 3.074 1.00 90.25 176 LEU A C 1
ATOM 1410 O O . LEU A 1 176 ? 14.536 6.136 3.765 1.00 90.25 176 LEU A O 1
ATOM 1414 N N . ASP A 1 177 ? 15.552 6.333 1.773 1.00 89.81 177 ASP A N 1
ATOM 1415 C CA . ASP A 1 177 ? 14.352 6.777 1.053 1.00 89.81 177 ASP A CA 1
ATOM 1416 C C . ASP A 1 177 ? 13.238 5.709 1.071 1.00 89.81 177 ASP A C 1
ATOM 1418 O O . ASP A 1 177 ? 12.059 6.041 1.229 1.00 89.81 177 ASP A O 1
ATOM 1422 N N . ILE A 1 178 ? 13.591 4.422 0.964 1.00 91.88 178 ILE A N 1
ATOM 1423 C CA . ILE A 1 178 ? 12.650 3.296 1.100 1.00 91.88 178 ILE A CA 1
ATOM 1424 C C . ILE A 1 178 ? 12.082 3.242 2.522 1.00 91.88 178 ILE A C 1
ATOM 1426 O O . ILE A 1 178 ? 10.867 3.122 2.695 1.00 91.88 178 ILE A O 1
ATOM 1430 N N . ALA A 1 179 ? 12.937 3.357 3.542 1.00 92.56 179 ALA A N 1
ATOM 1431 C CA . ALA A 1 179 ? 12.511 3.314 4.938 1.00 92.56 179 ALA A CA 1
ATOM 1432 C C . ALA A 1 179 ? 11.619 4.513 5.315 1.00 92.56 179 ALA A C 1
ATOM 1434 O O . ALA A 1 179 ? 10.602 4.339 5.990 1.00 92.56 179 ALA A O 1
ATOM 1435 N N . GLU A 1 180 ? 11.954 5.722 4.856 1.00 91.38 180 GLU A N 1
ATOM 1436 C CA . GLU A 1 180 ? 11.120 6.917 5.033 1.00 91.38 180 GLU A CA 1
ATOM 1437 C C . GLU A 1 180 ? 9.771 6.766 4.303 1.00 91.38 180 GLU A C 1
ATOM 1439 O O . GLU A 1 180 ? 8.729 7.097 4.872 1.00 91.38 180 GLU A O 1
ATOM 1444 N N . SER A 1 181 ? 9.754 6.178 3.102 1.00 91.00 181 SER A N 1
ATOM 1445 C CA . SER A 1 181 ? 8.511 5.928 2.354 1.00 91.00 181 SER A CA 1
ATOM 1446 C C . SER A 1 181 ? 7.594 4.906 3.038 1.00 91.00 181 SER A C 1
ATOM 1448 O O . SER A 1 181 ? 6.381 5.110 3.081 1.00 91.00 181 SER A O 1
ATOM 1450 N N . ASP A 1 182 ? 8.137 3.836 3.632 1.00 92.56 182 ASP A N 1
ATOM 1451 C CA . ASP A 1 182 ? 7.352 2.866 4.420 1.00 92.56 182 ASP A CA 1
ATOM 1452 C C . ASP A 1 182 ? 6.684 3.529 5.641 1.00 92.56 182 ASP A C 1
ATOM 1454 O O . ASP A 1 182 ? 5.522 3.258 5.961 1.00 92.56 182 ASP A O 1
ATOM 1458 N N . VAL A 1 183 ? 7.377 4.471 6.292 1.00 93.44 183 VAL A N 1
ATOM 1459 C CA . VAL A 1 183 ? 6.793 5.293 7.365 1.00 93.44 183 VAL A CA 1
ATOM 1460 C C . VAL A 1 183 ? 5.632 6.134 6.843 1.00 93.44 183 VAL A C 1
ATOM 1462 O O . VAL A 1 183 ? 4.589 6.208 7.497 1.00 93.44 183 VAL A O 1
ATOM 1465 N N . GLU A 1 184 ? 5.787 6.773 5.683 1.00 91.69 184 GLU A N 1
ATOM 1466 C CA . GLU A 1 184 ? 4.732 7.595 5.085 1.00 91.69 184 GLU A CA 1
ATOM 1467 C C . GLU A 1 184 ? 3.495 6.774 4.700 1.00 91.69 184 GLU A C 1
ATOM 1469 O O . GLU A 1 184 ? 2.376 7.206 4.990 1.00 91.69 184 GLU A O 1
ATOM 1474 N N . VAL A 1 185 ? 3.676 5.575 4.134 1.00 93.62 185 VAL A N 1
ATOM 1475 C CA . VAL A 1 185 ? 2.576 4.640 3.837 1.00 93.62 185 VAL A CA 1
ATOM 1476 C C . VAL A 1 185 ? 1.821 4.287 5.114 1.00 93.62 185 VAL A C 1
ATOM 1478 O O . VAL A 1 185 ? 0.607 4.472 5.184 1.00 93.62 185 VAL A O 1
ATOM 1481 N N . LYS A 1 186 ? 2.529 3.865 6.167 1.00 93.56 186 LYS A N 1
ATOM 1482 C CA . LYS A 1 186 ? 1.903 3.489 7.446 1.00 93.56 186 LYS A CA 1
ATOM 1483 C C . LYS A 1 186 ? 1.205 4.666 8.124 1.00 93.56 186 LYS A C 1
ATOM 1485 O O . LYS A 1 186 ? 0.159 4.486 8.748 1.00 93.56 186 LYS A O 1
ATOM 1490 N N . LYS A 1 187 ? 1.744 5.884 8.003 1.00 91.88 187 LYS A N 1
ATOM 1491 C CA . LYS A 1 187 ? 1.085 7.106 8.494 1.00 91.88 187 LYS A CA 1
ATOM 1492 C C . LYS A 1 187 ? -0.197 7.410 7.726 1.00 91.88 187 LYS A C 1
ATOM 1494 O O . LYS A 1 187 ? -1.194 7.752 8.359 1.00 91.88 187 LYS A O 1
ATOM 1499 N N . ALA A 1 188 ? -0.188 7.264 6.402 1.00 91.50 188 ALA A N 1
ATOM 1500 C CA . ALA A 1 188 ? -1.375 7.447 5.574 1.00 91.50 188 ALA A CA 1
ATOM 1501 C C . ALA A 1 188 ? -2.441 6.373 5.866 1.00 91.50 188 ALA A C 1
ATOM 1503 O O . ALA A 1 188 ? -3.619 6.697 5.989 1.00 91.50 188 ALA A O 1
ATOM 1504 N N . GLU A 1 189 ? -2.043 5.112 6.061 1.00 91.25 189 GLU A N 1
ATOM 1505 C CA . GLU A 1 189 ? -2.949 4.033 6.483 1.00 91.25 189 GLU A CA 1
ATOM 1506 C C . GLU A 1 189 ? -3.546 4.311 7.869 1.00 91.25 189 GLU A C 1
ATOM 1508 O O . GLU A 1 189 ? -4.736 4.101 8.090 1.00 91.25 189 GLU A O 1
ATOM 1513 N N . LEU A 1 190 ? -2.756 4.848 8.802 1.00 89.38 190 LEU A N 1
ATOM 1514 C CA . LEU A 1 190 ? -3.259 5.276 10.105 1.00 89.38 190 LEU A CA 1
ATOM 1515 C C . LEU A 1 190 ? -4.267 6.431 9.981 1.00 89.38 190 LEU A C 1
ATOM 1517 O O . LEU A 1 190 ? -5.269 6.444 10.695 1.00 89.38 190 LEU A O 1
ATOM 1521 N N . GLU A 1 191 ? -4.005 7.407 9.111 1.00 86.88 191 GLU A N 1
ATOM 1522 C CA . GLU A 1 191 ? -4.920 8.517 8.813 1.00 86.88 191 GLU A CA 1
ATOM 1523 C C . GLU A 1 191 ? -6.239 7.998 8.221 1.00 86.88 191 GLU A C 1
ATOM 1525 O O . GLU A 1 191 ? -7.308 8.367 8.706 1.00 86.88 191 GLU A O 1
ATOM 1530 N N . LEU A 1 192 ? -6.170 7.053 7.278 1.00 88.62 192 LEU A N 1
ATOM 1531 C CA . LEU A 1 192 ? -7.327 6.348 6.727 1.00 88.62 192 LEU A CA 1
ATOM 1532 C C . LEU A 1 192 ? -8.132 5.639 7.823 1.00 88.62 192 LEU A C 1
ATOM 1534 O O . LEU A 1 192 ? -9.337 5.843 7.926 1.00 88.62 192 LEU A O 1
ATOM 1538 N N . VAL A 1 193 ? -7.481 4.826 8.660 1.00 86.12 193 VAL A N 1
ATOM 1539 C CA . VAL A 1 193 ? -8.152 4.086 9.741 1.00 86.12 193 VAL A CA 1
ATOM 1540 C C . VAL A 1 193 ? -8.803 5.054 10.734 1.00 86.12 193 VAL A C 1
ATOM 1542 O O . VAL A 1 193 ? -9.899 4.786 11.226 1.00 86.12 193 VAL A O 1
ATOM 1545 N N . LYS A 1 194 ? -8.170 6.204 11.003 1.00 84.31 194 LYS A N 1
ATOM 1546 C CA . LYS A 1 194 ? -8.744 7.273 11.830 1.00 84.31 194 LYS A CA 1
ATOM 1547 C C . LYS A 1 194 ? -9.952 7.936 11.168 1.00 84.31 194 LYS A C 1
ATOM 1549 O O . LYS A 1 194 ? -10.915 8.192 11.879 1.00 84.31 194 LYS A O 1
ATOM 1554 N N . GLU A 1 195 ? -9.926 8.217 9.865 1.00 82.00 195 GLU A N 1
ATOM 1555 C CA . GLU A 1 195 ? -11.066 8.791 9.128 1.00 82.00 195 GLU A CA 1
ATOM 1556 C C . GLU A 1 195 ? -12.231 7.799 9.000 1.00 82.00 195 GLU A C 1
ATOM 1558 O O . GLU A 1 195 ? -13.373 8.157 9.274 1.00 82.00 195 GLU A O 1
ATOM 1563 N N . GLU A 1 196 ? -11.968 6.528 8.686 1.00 76.62 196 GLU A N 1
ATOM 1564 C CA . GLU A 1 196 ? -12.997 5.477 8.621 1.00 76.62 196 GLU A CA 1
ATOM 1565 C C . GLU A 1 196 ? -13.637 5.192 9.991 1.00 76.62 196 GLU A C 1
ATOM 1567 O O . GLU A 1 196 ? -14.795 4.769 10.078 1.00 76.62 196 GLU A O 1
ATOM 1572 N N . ALA A 1 197 ? -12.888 5.443 11.067 1.00 72.81 197 ALA A N 1
ATOM 1573 C CA . ALA A 1 197 ? -13.361 5.376 12.441 1.00 72.81 197 ALA A CA 1
ATOM 1574 C C . ALA A 1 197 ? -14.242 6.564 12.858 1.00 72.81 197 ALA A C 1
ATOM 1576 O O . ALA A 1 197 ? -14.935 6.460 13.877 1.00 72.81 197 ALA A O 1
ATOM 1577 N N . LYS A 1 198 ? -14.227 7.687 12.122 1.00 74.38 198 LYS A N 1
ATOM 1578 C CA . LYS A 1 198 ? -15.093 8.832 12.425 1.00 74.38 198 LYS A CA 1
ATOM 1579 C C . LYS A 1 198 ? -16.537 8.510 12.057 1.00 74.38 198 LYS A C 1
ATOM 1581 O O . LYS A 1 198 ? -16.846 7.898 11.040 1.00 74.38 198 LYS A O 1
ATOM 1586 N N . GLU A 1 199 ? -17.448 8.952 12.915 1.00 51.66 199 GLU A N 1
ATOM 1587 C CA . GLU A 1 199 ? -18.878 8.660 12.787 1.00 51.66 199 GLU A CA 1
ATOM 1588 C C . GLU A 1 199 ? -19.549 9.469 11.663 1.00 51.66 199 GLU A C 1
ATOM 1590 O O . GLU A 1 199 ? -20.443 8.966 10.987 1.00 51.66 199 GLU A O 1
ATOM 1595 N N . SER A 1 200 ? -19.082 10.696 11.401 1.00 59.56 200 SER A N 1
ATOM 1596 C CA . SER A 1 200 ? -19.407 11.431 10.175 1.00 59.56 200 SER A CA 1
ATOM 1597 C C . SER A 1 200 ? -18.523 10.904 9.048 1.00 59.56 200 SER A C 1
ATOM 1599 O O . SER A 1 200 ? -17.437 11.437 8.812 1.00 59.56 200 SER A O 1
ATOM 1601 N N . ARG A 1 201 ? -18.963 9.822 8.399 1.00 68.75 201 ARG A N 1
ATOM 1602 C CA . ARG A 1 201 ? -18.298 9.277 7.213 1.00 68.75 201 ARG A CA 1
ATOM 1603 C C . ARG A 1 201 ? -18.424 10.270 6.071 1.00 68.75 201 ARG A C 1
ATOM 1605 O O . ARG A 1 201 ? -19.407 10.283 5.339 1.00 68.75 201 ARG A O 1
ATOM 1612 N N . ASP A 1 202 ? -17.428 11.127 5.979 1.00 78.00 202 ASP A N 1
ATOM 1613 C CA . ASP A 1 202 ? -17.231 12.015 4.854 1.00 78.00 202 ASP A CA 1
ATOM 1614 C C . ASP A 1 202 ? -16.598 11.176 3.734 1.00 78.00 202 ASP A C 1
ATOM 1616 O O . ASP A 1 202 ? -15.399 10.890 3.753 1.00 78.00 202 ASP A O 1
ATOM 1620 N N . GLU A 1 203 ? -17.440 10.666 2.828 1.00 81.62 203 GLU A N 1
ATOM 1621 C CA . GLU A 1 203 ? -17.015 9.762 1.750 1.00 81.62 203 GLU A CA 1
ATOM 1622 C C . GLU A 1 203 ? -15.920 10.395 0.882 1.00 81.62 203 GLU A C 1
ATOM 1624 O O . GLU A 1 203 ? -15.008 9.696 0.445 1.00 81.62 203 GLU A O 1
ATOM 1629 N N . GLU A 1 204 ? -15.955 11.717 0.695 1.00 85.94 204 GLU A N 1
ATOM 1630 C CA . GLU A 1 204 ? -14.949 12.455 -0.067 1.00 85.94 204 GLU A CA 1
ATOM 1631 C C . GLU A 1 204 ? -13.578 12.402 0.618 1.00 85.94 204 GLU A C 1
ATOM 1633 O O . GLU A 1 204 ? -12.588 12.022 -0.010 1.00 85.94 204 GLU A O 1
ATOM 1638 N N . LYS A 1 205 ? -13.518 12.667 1.930 1.00 85.56 205 LYS A N 1
ATOM 1639 C CA . LYS A 1 205 ? -12.264 12.585 2.703 1.00 85.56 205 LYS A CA 1
ATOM 1640 C C . LYS A 1 205 ? -11.722 11.170 2.810 1.00 85.56 205 LYS A C 1
ATOM 1642 O O . LYS A 1 205 ? -10.512 10.972 2.736 1.00 85.56 205 LYS A O 1
ATOM 1647 N N . ILE A 1 206 ? -12.596 10.177 2.961 1.00 83.25 206 ILE A N 1
ATOM 1648 C CA . ILE A 1 206 ? -12.176 8.772 2.985 1.00 83.25 206 ILE A CA 1
ATOM 1649 C C . ILE A 1 206 ? -11.595 8.383 1.621 1.00 83.25 206 ILE A C 1
ATOM 1651 O O . ILE A 1 206 ? -10.536 7.762 1.570 1.00 83.25 206 ILE A O 1
ATOM 1655 N N . ASN A 1 207 ? -12.231 8.777 0.516 1.00 88.06 207 ASN A N 1
ATOM 1656 C CA . ASN A 1 207 ? -11.714 8.510 -0.828 1.00 88.06 207 ASN A CA 1
ATOM 1657 C C . ASN A 1 207 ? -10.391 9.244 -1.092 1.00 88.06 207 ASN A C 1
ATOM 1659 O O . ASN A 1 207 ? -9.472 8.657 -1.660 1.00 88.06 207 ASN A O 1
ATOM 1663 N N . GLN A 1 208 ? -10.250 10.482 -0.615 1.00 87.69 208 GLN A N 1
ATOM 1664 C CA . GLN A 1 208 ? -8.995 11.231 -0.675 1.00 87.69 208 GLN A CA 1
ATOM 1665 C C . GLN A 1 208 ? -7.880 10.533 0.118 1.00 87.69 208 GLN A C 1
ATOM 1667 O O . GLN A 1 208 ? -6.769 10.366 -0.388 1.00 87.69 208 GLN A O 1
ATOM 1672 N N . ALA A 1 209 ? -8.174 10.070 1.335 1.00 86.94 209 ALA A N 1
ATOM 1673 C CA . ALA A 1 209 ? -7.230 9.315 2.153 1.00 86.94 209 ALA A CA 1
ATOM 1674 C C . ALA A 1 209 ? -6.840 7.981 1.491 1.00 86.94 209 ALA A C 1
ATOM 1676 O O . ALA A 1 209 ? -5.662 7.631 1.481 1.00 86.94 209 ALA A O 1
ATOM 1677 N N . LYS A 1 210 ? -7.788 7.270 0.860 1.00 89.62 210 LYS A N 1
ATOM 1678 C CA . LYS A 1 210 ? -7.507 6.048 0.078 1.00 89.62 210 LYS A CA 1
ATOM 1679 C C . LYS A 1 210 ? -6.574 6.325 -1.092 1.00 89.62 210 LYS A C 1
ATOM 1681 O O . LYS A 1 210 ? -5.579 5.622 -1.241 1.00 89.62 210 LYS A O 1
ATOM 1686 N N . ALA A 1 211 ? -6.845 7.375 -1.863 1.00 88.75 211 ALA A N 1
ATOM 1687 C CA . ALA A 1 211 ? -5.993 7.776 -2.978 1.00 88.75 211 ALA A CA 1
ATOM 1688 C C . ALA A 1 211 ? -4.573 8.150 -2.514 1.00 88.75 211 ALA A C 1
ATOM 1690 O O . ALA A 1 211 ? -3.593 7.804 -3.172 1.00 88.75 211 ALA A O 1
ATOM 1691 N N . LYS A 1 212 ? -4.443 8.807 -1.353 1.00 88.69 212 LYS A N 1
ATOM 1692 C CA . LYS A 1 212 ? -3.148 9.146 -0.741 1.00 88.69 212 LYS A CA 1
ATOM 1693 C C . LYS A 1 212 ? -2.375 7.906 -0.277 1.00 88.69 212 LYS A C 1
ATOM 1695 O O . LYS A 1 212 ? -1.162 7.844 -0.451 1.00 88.69 212 LYS A O 1
ATOM 1700 N N . VAL A 1 213 ? -3.057 6.910 0.291 1.00 91.44 213 VAL A N 1
ATOM 1701 C CA . VAL A 1 213 ? -2.440 5.618 0.640 1.00 91.44 213 VAL A CA 1
ATOM 1702 C C . VAL A 1 213 ? -1.957 4.897 -0.619 1.00 91.44 213 VAL A C 1
ATOM 1704 O O . VAL A 1 213 ? -0.829 4.411 -0.657 1.00 91.44 213 VAL A O 1
ATOM 1707 N N . GLU A 1 214 ? -2.785 4.853 -1.663 1.00 88.88 214 GLU A N 1
ATOM 1708 C CA . GLU A 1 214 ? -2.447 4.204 -2.930 1.00 88.88 214 GLU A CA 1
ATOM 1709 C C . GLU A 1 214 ? -1.242 4.866 -3.612 1.00 88.88 214 GLU A C 1
ATOM 1711 O O . GLU A 1 214 ? -0.312 4.168 -4.023 1.00 88.88 214 GLU A O 1
ATOM 1716 N N . SER A 1 215 ? -1.199 6.201 -3.662 1.00 86.00 215 SER A N 1
ATOM 1717 C CA . SER A 1 215 ? -0.076 6.933 -4.257 1.00 86.00 215 SER A CA 1
ATOM 1718 C C . SER A 1 215 ? 1.232 6.704 -3.496 1.00 86.00 215 SER A C 1
ATOM 1720 O O . SER A 1 215 ? 2.258 6.412 -4.114 1.00 86.00 215 SER A O 1
ATOM 1722 N N . LYS A 1 216 ? 1.196 6.732 -2.157 1.00 90.25 216 LYS A N 1
ATOM 1723 C CA . LYS A 1 216 ? 2.371 6.466 -1.314 1.00 90.25 216 LYS A CA 1
ATOM 1724 C C . LYS A 1 216 ? 2.863 5.029 -1.429 1.00 90.25 216 LYS A C 1
ATOM 1726 O O . LYS A 1 216 ? 4.066 4.780 -1.494 1.00 90.25 216 LYS A O 1
ATOM 1731 N N . LYS A 1 217 ? 1.947 4.068 -1.539 1.00 90.62 217 LYS A N 1
ATOM 1732 C CA . LYS A 1 217 ? 2.299 2.663 -1.769 1.00 90.62 217 LYS A CA 1
ATOM 1733 C C . LYS A 1 217 ? 2.926 2.451 -3.150 1.00 90.62 217 LYS A C 1
ATOM 1735 O O . LYS A 1 217 ? 3.870 1.669 -3.287 1.00 90.62 217 LYS A O 1
ATOM 1740 N N . ALA A 1 218 ? 2.434 3.161 -4.166 1.00 87.31 218 ALA A N 1
ATOM 1741 C CA . ALA A 1 218 ? 3.008 3.128 -5.507 1.00 87.31 218 ALA A CA 1
ATOM 1742 C C . ALA A 1 218 ? 4.435 3.705 -5.528 1.00 87.31 218 ALA A C 1
ATOM 1744 O O . ALA A 1 218 ? 5.314 3.127 -6.168 1.00 87.31 218 ALA A O 1
ATOM 1745 N N . GLU A 1 219 ? 4.676 4.796 -4.795 1.00 88.56 219 GLU A N 1
ATOM 1746 C CA . GLU A 1 219 ? 6.002 5.393 -4.596 1.00 88.56 219 GLU A CA 1
ATOM 1747 C C . GLU A 1 219 ? 6.981 4.395 -3.953 1.00 88.56 219 GLU A C 1
ATOM 1749 O O . GLU A 1 219 ? 8.034 4.112 -4.530 1.00 88.56 219 GLU A O 1
ATOM 1754 N N . ALA A 1 220 ? 6.594 3.772 -2.834 1.00 89.19 220 ALA A N 1
ATOM 1755 C CA . ALA A 1 220 ? 7.410 2.768 -2.146 1.00 89.19 220 ALA A CA 1
ATOM 1756 C C . ALA A 1 220 ? 7.757 1.567 -3.050 1.00 89.19 220 ALA A C 1
ATOM 1758 O O . ALA A 1 220 ? 8.910 1.149 -3.131 1.00 89.19 220 ALA A O 1
ATOM 1759 N N . THR A 1 221 ? 6.778 1.066 -3.810 1.00 88.56 221 THR A N 1
ATOM 1760 C CA . THR A 1 221 ? 6.981 -0.055 -4.747 1.00 88.56 221 THR A CA 1
ATOM 1761 C C . THR A 1 221 ? 7.977 0.299 -5.859 1.00 88.56 221 THR A C 1
ATOM 1763 O O . THR A 1 221 ? 8.728 -0.553 -6.337 1.00 88.56 221 THR A O 1
ATOM 1766 N N . ARG A 1 222 ? 7.990 1.556 -6.321 1.00 88.94 222 ARG A N 1
ATOM 1767 C CA . ARG A 1 222 ? 8.944 2.012 -7.343 1.00 88.94 222 ARG A CA 1
ATOM 1768 C C . ARG A 1 222 ? 10.360 2.116 -6.793 1.00 88.94 222 ARG A C 1
ATOM 1770 O O . ARG A 1 222 ? 11.279 1.702 -7.493 1.00 88.94 222 ARG A O 1
ATOM 1777 N N . LEU A 1 223 ? 10.532 2.600 -5.562 1.00 89.94 223 LEU A N 1
ATOM 1778 C CA . LEU A 1 223 ? 11.841 2.618 -4.902 1.00 89.94 223 LEU A CA 1
ATOM 1779 C C . LEU A 1 223 ? 12.419 1.207 -4.748 1.00 89.94 223 LEU A C 1
ATOM 1781 O O . LEU A 1 223 ? 13.594 0.993 -5.033 1.00 89.94 223 LEU A O 1
ATOM 1785 N N . GLU A 1 224 ? 11.589 0.231 -4.380 1.00 89.44 224 GLU A N 1
ATOM 1786 C CA . GLU A 1 224 ? 12.011 -1.168 -4.276 1.00 89.44 224 GLU A CA 1
ATOM 1787 C C . GLU A 1 224 ? 12.457 -1.735 -5.634 1.00 89.44 224 GLU A C 1
ATOM 1789 O O . GLU A 1 224 ? 13.518 -2.350 -5.732 1.00 89.44 224 GLU A O 1
ATOM 1794 N N . LYS A 1 225 ? 11.719 -1.445 -6.715 1.00 90.31 225 LYS A N 1
ATOM 1795 C CA . LYS A 1 225 ? 12.138 -1.819 -8.079 1.00 90.31 225 LYS A CA 1
ATOM 1796 C C . LYS A 1 225 ? 13.478 -1.184 -8.456 1.00 90.31 225 LYS A C 1
ATOM 1798 O O . LYS A 1 225 ? 14.371 -1.896 -8.907 1.00 90.31 225 LYS A O 1
ATOM 1803 N N . ILE A 1 226 ? 13.644 0.118 -8.206 1.00 88.38 226 ILE A N 1
ATOM 1804 C CA . ILE A 1 226 ? 14.907 0.837 -8.445 1.00 88.38 226 ILE A CA 1
ATOM 1805 C C . ILE A 1 226 ? 16.061 0.165 -7.691 1.00 88.38 226 ILE A C 1
ATOM 1807 O O . ILE A 1 226 ? 17.121 -0.034 -8.281 1.00 88.38 226 ILE A O 1
ATOM 1811 N N . LYS A 1 227 ? 15.848 -0.248 -6.433 1.00 90.88 227 LYS A N 1
ATOM 1812 C CA . LYS A 1 227 ? 16.855 -0.975 -5.646 1.00 90.88 227 LYS A CA 1
ATOM 1813 C C . LYS A 1 227 ? 17.277 -2.260 -6.342 1.00 90.88 227 LYS A C 1
ATOM 1815 O O . LYS A 1 227 ? 18.460 -2.454 -6.600 1.00 90.88 227 LYS A O 1
ATOM 1820 N N . THR A 1 228 ? 16.303 -3.098 -6.694 1.00 87.38 228 THR A N 1
ATOM 1821 C CA . THR A 1 228 ? 16.574 -4.402 -7.313 1.00 87.38 228 THR A CA 1
ATOM 1822 C C . THR A 1 228 ? 17.273 -4.286 -8.666 1.00 87.38 228 THR A C 1
ATOM 1824 O O . THR A 1 228 ? 18.138 -5.096 -8.985 1.00 87.38 228 THR A O 1
ATOM 1827 N N . ASP A 1 229 ? 16.929 -3.284 -9.473 1.00 83.69 229 ASP A N 1
ATOM 1828 C CA . ASP A 1 229 ? 17.547 -3.098 -10.786 1.00 83.69 229 ASP A CA 1
ATOM 1829 C C . ASP A 1 229 ? 18.951 -2.493 -10.676 1.00 83.69 229 ASP A C 1
ATOM 1831 O O . ASP A 1 229 ? 19.841 -2.860 -11.443 1.00 83.69 229 ASP A O 1
ATOM 1835 N N . ARG A 1 230 ? 19.177 -1.610 -9.694 1.00 85.56 230 ARG A N 1
ATOM 1836 C CA . ARG A 1 230 ? 20.504 -1.060 -9.399 1.00 85.56 230 ARG A CA 1
ATOM 1837 C C . ARG A 1 230 ? 21.456 -2.134 -8.880 1.00 85.56 230 ARG A C 1
ATOM 1839 O O . ARG A 1 230 ? 22.609 -2.150 -9.295 1.00 85.56 230 ARG A O 1
ATOM 1846 N N . GLU A 1 231 ? 20.970 -3.035 -8.030 1.00 86.69 231 GLU A N 1
ATOM 1847 C CA . GLU A 1 231 ? 21.737 -4.177 -7.523 1.00 86.69 231 GLU A CA 1
ATOM 1848 C C . GLU A 1 231 ? 22.160 -5.115 -8.662 1.00 86.69 231 GLU A C 1
ATOM 1850 O O . GLU A 1 231 ? 23.341 -5.426 -8.784 1.00 86.69 231 GLU A O 1
ATOM 1855 N N . LYS A 1 232 ? 21.240 -5.462 -9.575 1.00 81.44 232 LYS A N 1
ATOM 1856 C CA . LYS A 1 232 ? 21.565 -6.250 -10.780 1.00 81.44 232 LYS A CA 1
ATOM 1857 C C . LYS A 1 232 ? 22.593 -5.557 -11.673 1.00 81.44 232 LYS A C 1
ATOM 1859 O O . LYS A 1 232 ? 23.544 -6.186 -12.123 1.00 81.44 232 LYS A O 1
ATOM 1864 N N . ALA A 1 233 ? 22.431 -4.254 -11.907 1.00 78.62 233 ALA A N 1
ATOM 1865 C CA . ALA A 1 233 ? 23.387 -3.485 -12.700 1.00 78.62 233 ALA A CA 1
ATOM 1866 C C . ALA A 1 233 ? 24.778 -3.420 -12.035 1.00 78.62 233 ALA A C 1
ATOM 1868 O O . ALA A 1 233 ? 25.798 -3.394 -12.726 1.00 78.62 233 ALA A O 1
ATOM 1869 N N . GLU A 1 234 ? 24.844 -3.393 -10.701 1.00 81.31 234 GLU A N 1
ATOM 1870 C CA . GLU A 1 234 ? 26.104 -3.453 -9.958 1.00 81.31 234 GLU A CA 1
ATOM 1871 C C . GLU A 1 234 ? 26.730 -4.855 -9.981 1.00 81.31 234 GLU A C 1
ATOM 1873 O O . GLU A 1 234 ? 27.943 -4.983 -10.147 1.00 81.31 234 GLU A O 1
ATOM 1878 N N . GLU A 1 235 ? 25.928 -5.910 -9.862 1.00 80.44 235 GLU A N 1
ATOM 1879 C CA . GLU A 1 235 ? 26.389 -7.295 -9.968 1.00 80.44 235 GLU A CA 1
ATOM 1880 C C . GLU A 1 235 ? 26.993 -7.579 -11.352 1.00 80.44 235 GLU A C 1
ATOM 1882 O O . GLU A 1 235 ? 28.108 -8.099 -11.447 1.00 80.44 235 GLU A O 1
ATOM 1887 N N . ASP A 1 236 ? 26.336 -7.131 -12.425 1.00 72.00 236 ASP A N 1
ATOM 1888 C CA . ASP A 1 236 ? 26.863 -7.230 -13.791 1.00 72.00 236 ASP A CA 1
ATOM 1889 C C . ASP A 1 236 ? 28.189 -6.467 -13.955 1.00 72.00 236 ASP A C 1
ATOM 1891 O O . ASP A 1 236 ? 29.115 -6.952 -14.614 1.00 72.00 236 ASP A O 1
ATOM 1895 N N . ARG A 1 237 ? 28.336 -5.301 -13.305 1.00 74.00 237 ARG A N 1
ATOM 1896 C CA . ARG A 1 237 ? 29.614 -4.565 -13.251 1.00 74.00 237 ARG A CA 1
ATOM 1897 C C . ARG A 1 237 ? 30.709 -5.362 -12.543 1.00 74.00 237 ARG A C 1
ATOM 1899 O O . ARG A 1 237 ? 31.858 -5.322 -12.980 1.00 74.00 237 ARG A O 1
ATOM 1906 N N . ARG A 1 238 ? 30.377 -6.065 -11.456 1.00 78.44 238 ARG A N 1
ATOM 1907 C CA . ARG A 1 238 ? 31.334 -6.883 -10.692 1.00 78.44 238 ARG A CA 1
ATOM 1908 C C . ARG A 1 238 ? 31.738 -8.158 -11.436 1.00 78.44 238 ARG A C 1
ATOM 1910 O O . ARG A 1 238 ? 32.895 -8.554 -11.331 1.00 78.44 238 ARG A O 1
ATOM 1917 N N . ASN A 1 239 ? 30.832 -8.765 -12.205 1.00 74.00 239 ASN A N 1
ATOM 1918 C CA . ASN A 1 239 ? 31.096 -9.988 -12.974 1.00 74.00 239 ASN A CA 1
ATOM 1919 C C . ASN A 1 239 ? 31.929 -9.753 -14.251 1.00 74.00 239 ASN A C 1
ATOM 1921 O O . ASN A 1 239 ? 32.608 -10.675 -14.705 1.00 74.00 239 ASN A O 1
ATOM 1925 N N . TYR A 1 240 ? 31.951 -8.531 -14.804 1.00 64.69 240 TYR A N 1
ATOM 1926 C CA . TYR A 1 240 ? 32.759 -8.171 -15.983 1.00 64.69 240 TYR A CA 1
ATOM 1927 C C . TYR A 1 240 ? 33.726 -6.991 -15.725 1.00 64.69 240 TYR A C 1
ATOM 1929 O O . TYR A 1 240 ? 33.647 -5.964 -16.404 1.00 64.69 240 TYR A O 1
ATOM 1937 N N . PRO A 1 241 ? 34.687 -7.119 -14.788 1.00 59.25 241 PRO A N 1
ATOM 1938 C CA . PRO A 1 241 ? 35.512 -6.000 -14.318 1.00 59.25 241 PRO A CA 1
ATOM 1939 C C . PRO A 1 241 ? 36.549 -5.498 -15.340 1.00 59.25 241 PRO A C 1
ATOM 1941 O O . PRO A 1 241 ? 37.046 -4.383 -15.215 1.00 59.25 241 PRO A O 1
ATOM 1944 N N . THR A 1 242 ? 36.898 -6.302 -16.349 1.00 57.78 242 THR A N 1
ATOM 1945 C CA . THR A 1 242 ? 37.966 -6.017 -17.329 1.00 57.78 242 THR A CA 1
ATOM 1946 C C . THR A 1 242 ? 37.478 -5.401 -18.640 1.00 57.78 242 THR A C 1
ATOM 1948 O O . THR A 1 242 ? 38.294 -5.109 -19.514 1.00 57.78 242 THR A O 1
ATOM 1951 N N . ASN A 1 243 ? 36.171 -5.185 -18.812 1.00 57.31 243 ASN A N 1
ATOM 1952 C CA . ASN A 1 243 ? 35.650 -4.572 -20.028 1.00 57.31 243 ASN A CA 1
ATOM 1953 C C . ASN A 1 243 ? 35.693 -3.041 -19.913 1.00 57.31 243 ASN A C 1
ATOM 1955 O O . ASN A 1 243 ? 34.878 -2.429 -19.228 1.00 57.31 243 ASN A O 1
ATOM 1959 N N . THR A 1 244 ? 36.646 -2.415 -20.604 1.00 48.16 244 THR A N 1
ATOM 1960 C CA . THR A 1 244 ? 36.842 -0.954 -20.651 1.00 48.16 244 THR A CA 1
ATOM 1961 C C . THR A 1 244 ? 35.639 -0.197 -21.239 1.00 48.16 244 THR A C 1
ATOM 1963 O O . THR A 1 244 ? 35.545 1.020 -21.096 1.00 48.16 244 THR A O 1
ATOM 1966 N N . TYR A 1 245 ? 34.700 -0.903 -21.881 1.00 54.19 245 TYR A N 1
ATOM 1967 C CA . TYR A 1 245 ? 33.458 -0.358 -22.420 1.00 54.19 245 TYR A CA 1
ATOM 1968 C C . TYR A 1 245 ? 32.255 -0.950 -21.681 1.00 54.19 245 TYR A C 1
ATOM 1970 O O . TYR A 1 245 ? 32.157 -2.166 -21.513 1.00 54.19 245 TYR A O 1
ATOM 1978 N N . LYS A 1 246 ? 31.298 -0.099 -21.283 1.00 67.12 246 LYS A N 1
ATOM 1979 C CA . LYS A 1 246 ? 29.993 -0.563 -20.788 1.00 67.12 246 LYS A CA 1
ATOM 1980 C C . LYS A 1 246 ? 29.388 -1.522 -21.817 1.00 67.12 246 LYS A C 1
ATOM 1982 O O . LYS A 1 246 ? 29.316 -1.196 -23.003 1.00 67.12 246 LYS A O 1
ATOM 1987 N N . THR A 1 247 ? 28.973 -2.712 -21.389 1.00 75.38 247 THR A N 1
ATOM 1988 C CA . THR A 1 247 ? 28.210 -3.601 -22.268 1.00 75.38 247 THR A CA 1
ATOM 1989 C C . THR A 1 247 ? 26.877 -2.922 -22.589 1.00 75.38 247 THR A C 1
ATOM 1991 O O . THR A 1 247 ? 26.288 -2.267 -21.731 1.00 75.38 247 THR A O 1
ATOM 1994 N N . LEU A 1 248 ? 26.379 -3.080 -23.821 1.00 78.81 248 LEU A N 1
ATOM 1995 C CA . LEU A 1 248 ? 25.057 -2.560 -24.210 1.00 78.81 248 LEU A CA 1
ATOM 1996 C C . LEU A 1 248 ? 23.958 -3.012 -23.235 1.00 78.81 248 LEU A C 1
ATOM 1998 O O . LEU A 1 248 ? 22.984 -2.306 -23.033 1.00 78.81 248 LEU A O 1
ATOM 2002 N N . GLU A 1 249 ? 24.116 -4.183 -22.620 1.00 78.00 249 GLU A N 1
ATOM 2003 C CA . GLU A 1 249 ? 23.171 -4.735 -21.645 1.00 78.00 249 GLU A CA 1
ATOM 2004 C C . GLU A 1 249 ? 23.162 -3.949 -20.331 1.00 78.00 249 GLU A C 1
ATOM 2006 O O . GLU A 1 249 ? 22.091 -3.627 -19.825 1.00 78.00 249 GLU A O 1
ATOM 2011 N N . LEU A 1 250 ? 24.338 -3.559 -19.841 1.00 80.75 250 LEU A N 1
ATOM 2012 C CA . LEU A 1 250 ? 24.495 -2.709 -18.665 1.00 80.75 250 LEU A CA 1
ATOM 2013 C C . LEU A 1 250 ? 23.996 -1.284 -18.942 1.00 80.75 250 LEU A C 1
ATOM 2015 O O . LEU A 1 250 ? 23.355 -0.679 -18.090 1.00 80.75 250 LEU A O 1
ATOM 2019 N N . GLU A 1 251 ? 24.224 -0.755 -20.146 1.00 84.19 251 GLU A N 1
ATOM 2020 C CA . GLU A 1 251 ? 23.716 0.563 -20.549 1.00 84.19 251 GLU A CA 1
ATOM 2021 C C . GLU A 1 251 ? 22.181 0.593 -20.663 1.00 84.19 251 GLU A C 1
ATOM 2023 O O . GLU A 1 251 ? 21.549 1.575 -20.266 1.00 84.19 251 GLU A O 1
ATOM 2028 N N . ILE A 1 252 ? 21.572 -0.502 -21.132 1.00 84.56 252 ILE A N 1
ATOM 2029 C CA . ILE A 1 252 ? 20.114 -0.693 -21.120 1.00 84.56 252 ILE A CA 1
ATOM 2030 C C . ILE A 1 252 ? 19.601 -0.759 -19.677 1.00 84.56 252 ILE A C 1
ATOM 2032 O O . ILE A 1 252 ? 18.696 -0.004 -19.330 1.00 84.56 252 ILE A O 1
ATOM 2036 N N . ALA A 1 253 ? 20.215 -1.578 -18.816 1.00 82.56 253 ALA A N 1
ATOM 2037 C CA . ALA A 1 253 ? 19.806 -1.712 -17.417 1.00 82.56 253 ALA A CA 1
ATOM 2038 C C . ALA A 1 253 ? 19.912 -0.382 -16.643 1.00 82.56 253 ALA A C 1
ATOM 2040 O O . ALA A 1 253 ? 18.979 0.012 -15.944 1.00 82.56 253 ALA A O 1
ATOM 2041 N N . GLU A 1 254 ? 21.010 0.363 -16.812 1.00 85.12 254 GLU A N 1
ATOM 2042 C CA . GLU A 1 254 ? 21.172 1.703 -16.230 1.00 85.12 254 GLU A CA 1
ATOM 2043 C C . GLU A 1 254 ? 20.126 2.696 -16.753 1.00 85.12 254 GLU A C 1
ATOM 2045 O O . GLU A 1 254 ? 19.652 3.553 -16.004 1.00 85.12 254 GLU A O 1
ATOM 2050 N N . SER A 1 255 ? 19.763 2.607 -18.033 1.00 86.50 255 SER A N 1
ATOM 2051 C CA . SER A 1 255 ? 18.748 3.478 -18.631 1.00 86.50 255 SER A CA 1
ATOM 2052 C C . SER A 1 255 ? 17.351 3.167 -18.100 1.00 86.50 255 SER A C 1
ATOM 2054 O O . SER A 1 255 ? 16.612 4.092 -17.765 1.00 86.50 255 SER A O 1
ATOM 2056 N N . ASP A 1 256 ? 17.015 1.891 -17.915 1.00 85.06 256 ASP A N 1
ATOM 2057 C CA . ASP A 1 256 ? 15.755 1.467 -17.300 1.00 85.06 256 ASP A CA 1
ATOM 2058 C C . ASP A 1 256 ? 15.630 1.954 -15.848 1.00 85.06 256 ASP A C 1
ATOM 2060 O O . ASP A 1 256 ? 14.557 2.405 -15.432 1.00 85.06 256 ASP A O 1
ATOM 2064 N N . VAL A 1 257 ? 16.729 1.934 -15.081 1.00 87.50 257 VAL A N 1
ATOM 2065 C CA . VAL A 1 257 ? 16.783 2.532 -13.734 1.00 87.50 257 VAL A CA 1
ATOM 2066 C C . VAL A 1 257 ? 16.499 4.034 -13.805 1.00 87.50 257 VAL A C 1
ATOM 2068 O O . VAL A 1 257 ? 15.625 4.530 -13.093 1.00 87.50 257 VAL A O 1
ATOM 2071 N N . LYS A 1 258 ? 17.159 4.762 -14.715 1.00 88.94 258 LYS A N 1
ATOM 2072 C CA . LYS A 1 258 ? 16.954 6.211 -14.889 1.00 88.94 258 LYS A CA 1
ATOM 2073 C C . LYS A 1 258 ? 15.524 6.572 -15.291 1.00 88.94 258 LYS A C 1
ATOM 2075 O O . LYS A 1 258 ? 15.064 7.658 -14.921 1.00 88.94 258 LYS A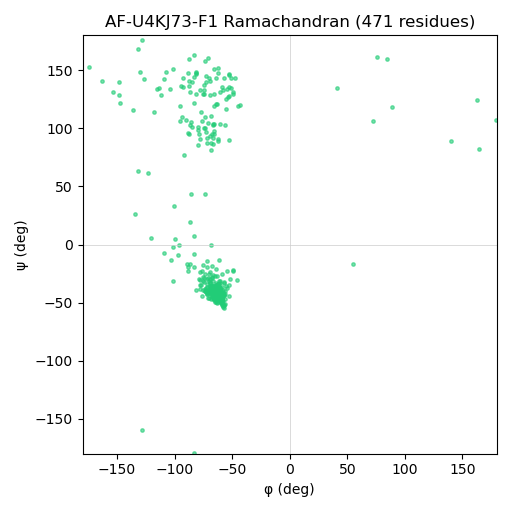 O 1
ATOM 2080 N N . VAL A 1 259 ? 14.850 5.724 -16.076 1.00 89.88 259 VAL A N 1
ATOM 2081 C CA . VAL A 1 259 ? 13.427 5.881 -16.425 1.00 89.88 259 VAL A CA 1
ATOM 2082 C C . VAL A 1 259 ? 12.574 5.759 -15.165 1.00 89.88 259 VAL A C 1
ATOM 2084 O O . VAL A 1 259 ? 11.782 6.657 -14.889 1.00 89.88 259 VAL A O 1
ATOM 2087 N N . LYS A 1 260 ? 12.787 4.714 -14.356 1.00 88.62 260 LYS A N 1
ATOM 2088 C CA . LYS A 1 260 ? 12.045 4.490 -13.103 1.00 88.62 260 LYS A CA 1
ATOM 2089 C C . LYS A 1 260 ? 12.257 5.611 -12.084 1.00 88.62 260 LYS A C 1
ATOM 2091 O O . LYS A 1 260 ? 11.296 6.042 -11.451 1.00 88.62 260 LYS A O 1
ATOM 2096 N N . GLU A 1 261 ? 13.479 6.129 -11.962 1.00 87.62 261 GLU A N 1
ATOM 2097 C CA . GLU A 1 261 ? 13.786 7.302 -11.130 1.00 87.62 261 GLU A CA 1
ATOM 2098 C C . GLU A 1 261 ? 13.009 8.548 -11.589 1.00 87.62 261 GLU A C 1
ATOM 2100 O O . GLU A 1 261 ? 12.420 9.249 -10.769 1.00 87.62 261 GLU A O 1
ATOM 2105 N N . ALA A 1 262 ? 12.937 8.805 -12.901 1.00 88.44 262 ALA A N 1
ATOM 2106 C CA . ALA A 1 262 ? 12.178 9.940 -13.433 1.00 88.44 262 ALA A CA 1
ATOM 2107 C C . ALA A 1 262 ? 10.658 9.768 -13.268 1.00 88.44 262 ALA A C 1
ATOM 2109 O O . ALA A 1 262 ? 9.952 10.730 -12.970 1.00 88.44 262 ALA A O 1
ATOM 2110 N N . GLU A 1 263 ? 10.137 8.549 -13.431 1.00 88.69 263 GLU A N 1
ATOM 2111 C CA . GLU A 1 263 ? 8.728 8.249 -13.162 1.00 88.69 263 GLU A CA 1
ATOM 2112 C C . GLU A 1 263 ? 8.387 8.469 -11.684 1.00 88.69 263 GLU A C 1
ATOM 2114 O O . GLU A 1 263 ? 7.287 8.921 -11.355 1.00 88.69 263 GLU A O 1
ATOM 2119 N N . LEU A 1 264 ? 9.317 8.150 -10.782 1.00 88.06 264 LEU A N 1
ATOM 2120 C CA . LEU A 1 264 ? 9.181 8.403 -9.354 1.00 88.06 264 LEU A CA 1
ATOM 2121 C C . LEU A 1 264 ? 9.179 9.904 -9.030 1.00 88.06 264 LEU A C 1
ATOM 2123 O O . LEU A 1 264 ? 8.313 10.339 -8.274 1.00 88.06 264 LEU A O 1
ATOM 2127 N N . GLU A 1 265 ? 10.068 10.701 -9.628 1.00 86.12 265 GLU A N 1
ATOM 2128 C CA . GLU A 1 265 ? 10.028 12.169 -9.506 1.00 86.12 265 GLU A CA 1
ATOM 2129 C C . GLU A 1 265 ? 8.686 12.742 -9.977 1.00 86.12 265 GLU A C 1
ATOM 2131 O O . GLU A 1 265 ? 8.095 13.574 -9.292 1.00 86.12 265 GLU A O 1
ATOM 2136 N N . LEU A 1 266 ? 8.165 12.252 -11.105 1.00 88.19 266 LEU A N 1
ATOM 2137 C CA . LEU A 1 266 ? 6.862 12.659 -11.625 1.00 88.19 266 LEU A CA 1
ATOM 2138 C C . LEU A 1 266 ? 5.731 12.354 -10.639 1.00 88.19 266 LEU A C 1
ATOM 2140 O O . LEU A 1 266 ? 4.900 13.220 -10.386 1.00 88.19 266 LEU A O 1
ATOM 2144 N N . VAL A 1 267 ? 5.711 11.157 -10.044 1.00 85.50 267 VAL A N 1
ATOM 2145 C CA . VAL A 1 267 ? 4.689 10.806 -9.042 1.00 85.50 267 VAL A CA 1
ATOM 2146 C C . VAL A 1 267 ? 4.826 11.643 -7.776 1.00 85.50 267 VAL A C 1
ATOM 2148 O O . VAL A 1 267 ? 3.810 12.071 -7.230 1.00 85.50 267 VAL A O 1
ATOM 2151 N N . LYS A 1 268 ? 6.056 11.937 -7.339 1.00 84.50 268 LYS A N 1
ATOM 2152 C CA . LYS A 1 268 ? 6.303 12.850 -6.219 1.00 84.50 268 LYS A CA 1
ATOM 2153 C C . LYS A 1 268 ? 5.756 14.249 -6.509 1.00 84.50 268 LYS A C 1
ATOM 2155 O O . LYS A 1 268 ? 5.114 14.816 -5.634 1.00 84.50 268 LYS A O 1
ATOM 2160 N N . GLU A 1 269 ? 5.973 14.802 -7.705 1.00 84.94 269 GLU A N 1
ATOM 2161 C CA . GLU A 1 269 ? 5.438 16.118 -8.097 1.00 84.94 269 GLU A CA 1
ATOM 2162 C C . GLU A 1 269 ? 3.906 16.118 -8.249 1.00 84.94 269 GLU A C 1
ATOM 2164 O O . GLU A 1 269 ? 3.250 17.041 -7.774 1.00 84.94 269 GLU A O 1
ATOM 2169 N N . GLU A 1 270 ? 3.306 15.080 -8.843 1.00 83.38 270 GLU A N 1
ATOM 2170 C CA . GLU A 1 270 ? 1.844 14.981 -9.010 1.00 83.38 270 GLU A CA 1
ATOM 2171 C C . GLU A 1 270 ? 1.095 14.806 -7.677 1.00 83.38 270 GLU A C 1
ATOM 2173 O O . GLU A 1 270 ? -0.059 15.232 -7.546 1.00 83.38 270 GLU A O 1
ATOM 2178 N N . ALA A 1 271 ? 1.752 14.197 -6.685 1.00 79.44 271 ALA A N 1
ATOM 2179 C CA . ALA A 1 271 ? 1.215 13.988 -5.344 1.00 79.44 271 ALA A CA 1
ATOM 2180 C C . ALA A 1 271 ? 1.363 15.207 -4.413 1.00 79.44 271 ALA A C 1
ATOM 2182 O O . ALA A 1 271 ? 0.813 15.183 -3.308 1.00 79.44 271 ALA A O 1
ATOM 2183 N N . LYS A 1 272 ? 2.085 16.264 -4.817 1.00 81.31 272 LYS A N 1
ATOM 2184 C CA . LYS A 1 272 ? 2.186 17.496 -4.020 1.00 81.31 272 LYS A CA 1
ATOM 2185 C C . LYS A 1 272 ? 0.855 18.239 -3.995 1.00 81.31 272 LYS A C 1
ATOM 2187 O O . LYS A 1 272 ? 0.152 18.345 -4.997 1.00 81.31 272 LYS A O 1
ATOM 2192 N N . GLU A 1 273 ? 0.541 18.791 -2.827 1.00 67.00 273 GLU A N 1
ATOM 2193 C CA . GLU A 1 273 ? -0.682 19.564 -2.589 1.00 67.00 273 GLU A CA 1
ATOM 2194 C C . GLU A 1 273 ? -0.695 20.872 -3.401 1.00 67.00 273 GLU A C 1
ATOM 2196 O O . GLU A 1 273 ? -1.714 21.237 -3.984 1.00 67.00 273 GLU A O 1
ATOM 2201 N N . SER A 1 274 ? 0.463 21.528 -3.536 1.00 72.62 274 SER A N 1
ATOM 2202 C CA . SER A 1 274 ? 0.692 22.627 -4.479 1.00 72.62 274 SER A CA 1
ATOM 2203 C C . SER A 1 274 ? 1.134 22.072 -5.839 1.00 72.62 274 SER A C 1
ATOM 2205 O O . SER A 1 274 ? 2.316 21.782 -6.047 1.00 72.62 274 SER A O 1
ATOM 2207 N N . ARG A 1 275 ? 0.184 21.890 -6.760 1.00 77.44 275 ARG A N 1
ATOM 2208 C CA . ARG A 1 275 ? 0.473 21.393 -8.111 1.00 77.44 275 ARG A CA 1
ATOM 2209 C C . ARG A 1 275 ? 1.079 22.489 -8.983 1.00 77.44 275 ARG A C 1
ATOM 2211 O O . ARG A 1 275 ? 0.367 23.361 -9.469 1.00 77.44 275 ARG A O 1
ATOM 2218 N N . ASP A 1 276 ? 2.378 22.384 -9.232 1.00 86.31 276 ASP A N 1
ATOM 2219 C CA . ASP A 1 276 ? 3.078 23.211 -10.212 1.00 86.31 276 ASP A CA 1
ATOM 2220 C C . ASP A 1 276 ? 3.015 22.530 -11.589 1.00 86.31 276 ASP A C 1
ATOM 2222 O O . ASP A 1 276 ? 3.830 21.658 -11.905 1.00 86.31 276 ASP A O 1
ATOM 2226 N N . GLU A 1 277 ? 2.045 22.917 -12.424 1.00 86.06 277 GLU A N 1
ATOM 2227 C CA . GLU A 1 277 ? 1.825 22.306 -13.747 1.00 86.06 277 GLU A CA 1
ATOM 2228 C C . GLU A 1 277 ? 3.074 22.347 -14.642 1.00 86.06 277 GLU A C 1
ATOM 2230 O O . GLU A 1 277 ? 3.362 21.385 -15.354 1.00 86.06 277 GLU A O 1
ATOM 2235 N N . GLU A 1 278 ? 3.865 23.418 -14.562 1.00 89.12 278 GLU A N 1
ATOM 2236 C CA . GLU A 1 278 ? 5.114 23.556 -15.315 1.00 89.12 278 GLU A CA 1
ATOM 2237 C C . GLU A 1 278 ? 6.148 22.486 -14.924 1.00 89.12 278 GLU A C 1
ATOM 2239 O O . GLU A 1 278 ? 6.732 21.838 -15.795 1.00 89.12 278 GLU A O 1
ATOM 2244 N N . LYS A 1 279 ? 6.328 22.228 -13.621 1.00 88.62 279 LYS A N 1
ATOM 2245 C CA . LYS A 1 279 ? 7.254 21.195 -13.127 1.00 88.62 279 LYS A CA 1
ATOM 2246 C C . LYS A 1 279 ? 6.774 19.794 -13.485 1.00 88.62 279 LYS A C 1
ATOM 2248 O O . LYS A 1 279 ? 7.586 18.956 -13.872 1.00 88.62 279 LYS A O 1
ATOM 2253 N N . ILE A 1 280 ? 5.466 19.547 -13.410 1.00 88.25 280 ILE A N 1
ATOM 2254 C CA . ILE A 1 280 ? 4.866 18.268 -13.813 1.00 88.25 280 ILE A CA 1
ATOM 2255 C C . ILE A 1 280 ? 5.084 18.029 -15.312 1.00 88.25 280 ILE A C 1
ATOM 2257 O O . ILE A 1 280 ? 5.499 16.940 -15.707 1.00 88.25 280 ILE A O 1
ATOM 2261 N N . ASN A 1 281 ? 4.867 19.042 -16.154 1.00 90.12 281 ASN A N 1
ATOM 2262 C CA . ASN A 1 281 ? 5.106 18.945 -17.595 1.00 90.12 281 ASN A CA 1
ATOM 2263 C C . ASN A 1 281 ? 6.593 18.736 -17.913 1.00 90.12 281 ASN A C 1
ATOM 2265 O O . ASN A 1 281 ? 6.936 17.910 -18.760 1.00 90.12 281 ASN A O 1
ATOM 2269 N N . GLN A 1 282 ? 7.488 19.406 -17.183 1.00 90.31 282 GLN A N 1
ATOM 2270 C CA . GLN A 1 282 ? 8.927 19.188 -17.304 1.00 90.31 282 GLN A CA 1
ATOM 2271 C C . GLN A 1 282 ? 9.324 17.757 -16.906 1.00 90.31 282 GLN A C 1
ATOM 2273 O O . GLN A 1 282 ? 10.117 17.119 -17.601 1.00 90.31 282 GLN A O 1
ATOM 2278 N N . ALA A 1 283 ? 8.772 17.228 -15.811 1.00 89.94 283 ALA A N 1
ATOM 2279 C CA . ALA A 1 283 ? 9.003 15.851 -15.380 1.00 89.94 283 ALA A CA 1
ATOM 2280 C C . ALA A 1 283 ? 8.462 14.838 -16.405 1.00 89.94 283 ALA A C 1
ATOM 2282 O O . ALA A 1 283 ? 9.161 13.884 -16.744 1.00 89.94 283 ALA A O 1
ATOM 2283 N N . LYS A 1 284 ? 7.276 15.085 -16.982 1.00 91.62 284 LYS A N 1
ATOM 2284 C CA . LYS A 1 284 ? 6.693 14.276 -18.071 1.00 91.62 284 LYS A CA 1
ATOM 2285 C C . LYS A 1 284 ? 7.607 14.216 -19.290 1.00 91.62 284 LYS A C 1
ATOM 2287 O O . LYS A 1 284 ? 7.919 13.123 -19.759 1.00 91.62 284 LYS A O 1
ATOM 2292 N N . ALA A 1 285 ? 8.114 15.363 -19.737 1.00 92.50 285 ALA A N 1
ATOM 2293 C CA . ALA A 1 285 ? 9.053 15.430 -20.854 1.00 92.50 285 ALA A CA 1
ATOM 2294 C C . ALA A 1 285 ? 10.374 14.693 -20.555 1.00 92.50 285 ALA A C 1
ATOM 2296 O O . ALA A 1 285 ? 10.918 14.006 -21.422 1.00 92.50 285 ALA A O 1
ATOM 2297 N N . LYS A 1 286 ? 10.887 14.780 -19.318 1.00 92.38 286 LYS A N 1
ATOM 2298 C CA . LYS A 1 286 ? 12.082 14.029 -18.891 1.00 92.38 286 LYS A CA 1
ATOM 2299 C C . LYS A 1 286 ? 11.854 12.516 -18.927 1.00 92.38 286 LYS A C 1
ATOM 2301 O O . LYS A 1 286 ? 12.731 11.794 -19.402 1.00 92.38 286 LYS A O 1
ATOM 2306 N N . VAL A 1 287 ? 10.704 12.038 -18.447 1.00 93.00 287 VAL A N 1
ATOM 2307 C CA . VAL A 1 287 ? 10.329 10.614 -18.501 1.00 93.00 287 VAL A CA 1
ATOM 2308 C C . VAL A 1 287 ? 10.255 10.135 -19.948 1.00 93.00 287 VAL A C 1
ATOM 2310 O O . VAL A 1 287 ? 10.845 9.110 -20.284 1.00 93.00 287 VAL A O 1
ATOM 2313 N N . GLU A 1 288 ? 9.585 10.891 -20.819 1.00 91.75 288 GLU A N 1
ATOM 2314 C CA . GLU A 1 288 ? 9.451 10.552 -22.238 1.00 91.75 288 GLU A CA 1
ATOM 2315 C C . GLU A 1 288 ? 10.812 10.483 -22.944 1.00 91.75 288 GLU A C 1
ATOM 2317 O O . GLU A 1 288 ? 11.106 9.505 -23.633 1.00 91.75 288 GLU A O 1
ATOM 2322 N N . SER A 1 289 ? 11.680 11.469 -22.703 1.00 91.69 289 SER A N 1
ATOM 2323 C CA . SER A 1 289 ? 13.038 11.512 -23.254 1.00 91.69 289 SER A CA 1
ATOM 2324 C C . SER A 1 289 ? 13.877 10.298 -22.833 1.00 91.69 289 SER A C 1
ATOM 2326 O O . SER A 1 289 ? 14.429 9.596 -23.684 1.00 91.69 289 SER A O 1
ATOM 2328 N N . LYS A 1 290 ? 13.908 9.976 -21.532 1.00 92.31 290 LYS A N 1
ATOM 2329 C CA . LYS A 1 290 ? 14.653 8.814 -21.016 1.00 92.31 290 LYS A CA 1
ATOM 2330 C C . LYS A 1 290 ? 14.093 7.487 -21.537 1.00 92.31 290 LYS A C 1
ATOM 2332 O O . LYS A 1 290 ? 14.849 6.574 -21.861 1.00 92.31 290 LYS A O 1
ATOM 2337 N N . LYS A 1 291 ? 12.769 7.376 -21.669 1.00 91.50 291 LYS A N 1
ATOM 2338 C CA . LYS A 1 291 ? 12.114 6.184 -22.225 1.00 91.50 291 LYS A CA 1
ATOM 2339 C C . LYS A 1 291 ? 12.444 5.993 -23.708 1.00 91.50 291 LYS A C 1
ATOM 2341 O O . LYS A 1 291 ? 12.652 4.864 -24.160 1.00 91.50 291 LYS A O 1
ATOM 2346 N N . ALA A 1 292 ? 12.533 7.087 -24.464 1.00 90.56 292 ALA A N 1
ATOM 2347 C CA . ALA A 1 292 ? 12.969 7.057 -25.855 1.00 90.56 292 ALA A CA 1
ATOM 2348 C C . ALA A 1 292 ? 14.436 6.610 -25.987 1.00 90.56 292 ALA A C 1
ATOM 2350 O O . ALA A 1 292 ? 14.756 5.840 -26.894 1.00 90.56 292 ALA A O 1
ATOM 2351 N N . GLU A 1 293 ? 15.315 7.044 -25.080 1.00 89.75 293 GLU A N 1
ATOM 2352 C CA . GLU A 1 293 ? 16.714 6.602 -25.014 1.00 89.75 293 GLU A CA 1
ATOM 2353 C C . GLU A 1 293 ? 16.829 5.094 -24.735 1.00 89.75 293 GLU A C 1
ATOM 2355 O O . GLU A 1 293 ? 17.467 4.385 -25.514 1.00 89.75 293 GLU A O 1
ATOM 2360 N N . ALA A 1 294 ? 16.123 4.578 -23.722 1.00 88.94 294 ALA A N 1
ATOM 2361 C CA . ALA A 1 294 ? 16.089 3.142 -23.418 1.00 88.94 294 ALA A CA 1
ATOM 2362 C C . ALA A 1 294 ? 15.611 2.307 -24.623 1.00 88.94 294 ALA A C 1
ATOM 2364 O O . ALA A 1 294 ? 16.245 1.326 -25.015 1.00 88.94 294 ALA A O 1
ATOM 2365 N N . THR A 1 295 ? 14.557 2.769 -25.305 1.00 89.62 295 THR A N 1
ATOM 2366 C CA . THR A 1 295 ? 14.032 2.115 -26.518 1.00 89.62 295 THR A CA 1
ATOM 2367 C C . THR A 1 295 ? 15.056 2.111 -27.663 1.00 89.62 295 THR A C 1
ATOM 2369 O O . THR A 1 295 ? 15.126 1.161 -28.447 1.00 89.62 295 THR A O 1
ATOM 2372 N N . ARG A 1 296 ? 15.854 3.178 -27.809 1.00 91.50 296 ARG A N 1
ATOM 2373 C CA . ARG A 1 296 ? 16.926 3.240 -28.818 1.00 91.50 296 ARG A CA 1
ATOM 2374 C C . ARG A 1 296 ? 18.029 2.229 -28.514 1.00 91.50 296 ARG A C 1
ATOM 2376 O O . ARG A 1 296 ? 18.464 1.541 -29.434 1.00 91.50 296 ARG A O 1
ATOM 2383 N N . LEU A 1 297 ? 18.443 2.107 -27.255 1.00 88.69 297 LEU A N 1
ATOM 2384 C CA . LEU A 1 297 ? 19.454 1.134 -26.836 1.00 88.69 297 LEU A CA 1
ATOM 2385 C C . LEU A 1 297 ? 18.992 -0.312 -27.061 1.00 88.69 297 LEU A C 1
ATOM 2387 O O . LEU A 1 297 ? 19.759 -1.139 -27.557 1.00 88.69 297 LEU A O 1
ATOM 2391 N N . GLU A 1 298 ? 17.720 -0.608 -26.791 1.00 87.56 298 GLU A N 1
ATOM 2392 C CA . GLU A 1 298 ? 17.140 -1.924 -27.066 1.00 87.56 298 GLU A CA 1
ATOM 2393 C C . GLU A 1 298 ? 17.161 -2.251 -28.569 1.00 87.56 298 GLU A C 1
ATOM 2395 O O . GLU A 1 298 ? 17.598 -3.335 -28.967 1.00 87.56 298 GLU A O 1
ATOM 2400 N N . LYS A 1 299 ? 16.796 -1.289 -29.428 1.00 91.19 299 LYS A N 1
ATOM 2401 C CA . LYS A 1 299 ? 16.910 -1.444 -30.889 1.00 91.19 299 LYS A CA 1
ATOM 2402 C C . LYS A 1 299 ? 18.351 -1.723 -31.316 1.00 91.19 299 LYS A C 1
ATOM 2404 O O . LYS A 1 299 ? 18.587 -2.697 -32.030 1.00 91.19 299 LYS A O 1
ATOM 2409 N N . ILE A 1 300 ? 19.317 -0.963 -30.796 1.00 89.06 300 ILE A N 1
ATOM 2410 C CA . ILE A 1 3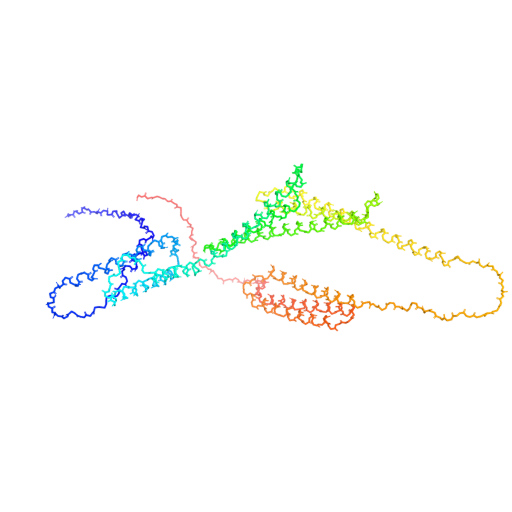00 ? 20.749 -1.175 -31.064 1.00 89.06 300 ILE A CA 1
ATOM 2411 C C . ILE A 1 300 ? 21.184 -2.593 -30.658 1.00 89.06 300 ILE A C 1
ATOM 2413 O O . ILE A 1 300 ? 21.903 -3.254 -31.412 1.00 89.06 300 ILE A O 1
ATOM 2417 N N . LYS A 1 301 ? 20.721 -3.108 -29.509 1.00 86.56 301 LYS A N 1
ATOM 2418 C CA . LYS A 1 301 ? 20.979 -4.496 -29.090 1.00 86.56 301 LYS A CA 1
ATOM 2419 C C . LYS A 1 301 ? 20.414 -5.499 -30.096 1.00 86.56 301 LYS A C 1
ATOM 2421 O O . LYS A 1 301 ? 21.118 -6.437 -30.480 1.00 86.56 301 LYS A O 1
ATOM 2426 N N . THR A 1 302 ? 19.171 -5.311 -30.541 1.00 86.06 302 THR A N 1
ATOM 2427 C CA . THR A 1 302 ? 18.552 -6.215 -31.523 1.00 86.06 302 THR A CA 1
ATOM 2428 C C . THR A 1 302 ? 19.272 -6.203 -32.870 1.00 86.06 302 THR A C 1
ATOM 2430 O O . THR A 1 302 ? 19.511 -7.270 -33.438 1.00 86.06 302 THR A O 1
ATOM 2433 N N . ASP A 1 303 ? 19.691 -5.034 -33.352 1.00 88.44 303 ASP A N 1
ATOM 2434 C CA . ASP A 1 303 ? 20.391 -4.895 -34.629 1.00 88.44 303 ASP A CA 1
ATOM 2435 C C . ASP A 1 303 ? 21.801 -5.490 -34.565 1.00 88.44 303 ASP A C 1
ATOM 2437 O O . ASP A 1 303 ? 22.215 -6.210 -35.475 1.00 88.44 303 ASP A O 1
ATOM 2441 N N . ARG A 1 304 ? 22.515 -5.297 -33.447 1.00 84.00 304 ARG A N 1
ATOM 2442 C CA . ARG A 1 304 ? 23.820 -5.931 -33.215 1.00 84.00 304 ARG A CA 1
ATOM 2443 C C . ARG A 1 304 ? 23.715 -7.456 -33.178 1.00 84.00 304 ARG A C 1
ATOM 2445 O O . ARG A 1 304 ? 24.567 -8.124 -33.758 1.00 84.00 304 ARG A O 1
ATOM 2452 N N . LYS A 1 305 ? 22.670 -8.007 -32.548 1.00 85.06 305 LYS A N 1
ATOM 2453 C CA . LYS A 1 305 ? 22.414 -9.457 -32.522 1.00 85.06 305 LYS A CA 1
ATOM 2454 C C . LYS A 1 305 ? 22.159 -10.006 -33.929 1.00 85.06 305 LYS A C 1
ATOM 2456 O O . LYS A 1 305 ? 22.756 -11.010 -34.303 1.00 85.06 305 LYS A O 1
ATOM 2461 N N . LYS A 1 306 ? 21.341 -9.317 -34.732 1.00 85.50 306 LYS A N 1
ATOM 2462 C CA . LYS A 1 306 ? 21.095 -9.685 -36.139 1.00 85.50 306 LYS A CA 1
ATOM 2463 C C . LYS A 1 306 ? 22.373 -9.630 -36.983 1.00 85.50 306 LYS A C 1
ATOM 2465 O O . LYS A 1 306 ? 22.618 -10.534 -37.776 1.00 85.50 306 LYS A O 1
ATOM 2470 N N . ALA A 1 307 ? 23.200 -8.601 -36.801 1.00 81.56 307 ALA A N 1
ATOM 2471 C CA . ALA A 1 307 ? 24.466 -8.460 -37.518 1.00 81.56 307 ALA A CA 1
ATOM 2472 C C . ALA A 1 307 ? 25.482 -9.554 -37.142 1.00 81.56 307 ALA A C 1
ATOM 2474 O O . ALA A 1 307 ? 26.227 -10.028 -37.996 1.00 81.56 307 ALA A O 1
ATOM 2475 N N . GLU A 1 308 ? 25.518 -9.968 -35.876 1.00 79.44 308 GLU A N 1
ATOM 2476 C CA . GLU A 1 308 ? 26.398 -11.040 -35.403 1.00 79.44 308 GLU A CA 1
ATOM 2477 C C . GLU A 1 308 ? 25.949 -12.416 -35.915 1.00 79.44 308 GLU A C 1
ATOM 2479 O O . GLU A 1 308 ? 26.772 -13.190 -36.399 1.00 79.44 308 GLU A O 1
ATOM 2484 N N . GLU A 1 309 ? 24.642 -12.684 -35.929 1.00 76.81 309 GLU A N 1
ATOM 2485 C CA . GLU A 1 309 ? 24.074 -13.897 -36.527 1.00 76.81 309 GLU A CA 1
ATOM 2486 C C . GLU A 1 309 ? 24.334 -13.971 -38.042 1.00 76.81 309 GLU A C 1
ATOM 2488 O O . GLU A 1 309 ? 24.707 -15.025 -38.555 1.00 76.81 309 GLU A O 1
ATOM 2493 N N . ALA A 1 310 ? 24.214 -12.847 -38.758 1.00 80.12 310 ALA A N 1
ATOM 2494 C CA . ALA A 1 310 ? 24.556 -12.769 -40.178 1.00 80.12 310 ALA A CA 1
ATOM 2495 C C . ALA A 1 310 ? 26.046 -13.059 -40.432 1.00 80.12 310 ALA A C 1
ATOM 2497 O O . ALA A 1 310 ? 26.380 -13.779 -41.371 1.00 80.12 310 ALA A O 1
ATOM 2498 N N . LYS A 1 311 ? 26.944 -12.567 -39.565 1.00 77.62 311 LYS A N 1
ATOM 2499 C CA . LYS A 1 311 ? 28.379 -12.892 -39.630 1.00 77.62 311 LYS A CA 1
ATOM 2500 C C . LYS A 1 311 ? 28.656 -14.373 -39.369 1.00 77.62 311 LYS A C 1
ATOM 2502 O O . LYS A 1 311 ? 29.503 -14.941 -40.049 1.00 77.62 311 LYS A O 1
ATOM 2507 N N . ARG A 1 312 ? 27.946 -15.010 -38.428 1.00 74.00 312 ARG A N 1
ATOM 2508 C CA . ARG A 1 312 ? 28.067 -16.460 -38.182 1.00 74.00 312 ARG A CA 1
ATOM 2509 C C . ARG A 1 312 ? 27.611 -17.280 -39.389 1.00 74.00 312 ARG A C 1
ATOM 2511 O O . ARG A 1 312 ? 28.335 -18.182 -39.787 1.00 74.00 312 ARG A O 1
ATOM 2518 N N . LYS A 1 313 ? 26.483 -16.919 -40.013 1.00 74.69 313 LYS A N 1
ATOM 2519 C CA . LYS A 1 313 ? 25.980 -17.584 -41.231 1.00 74.69 313 LYS A CA 1
ATOM 2520 C C . LYS A 1 313 ? 26.944 -17.441 -42.413 1.00 74.69 313 LYS A C 1
ATOM 2522 O O . LYS A 1 313 ? 27.213 -18.423 -43.092 1.00 74.69 313 LYS A O 1
ATOM 2527 N N . ALA A 1 314 ? 27.525 -16.256 -42.609 1.00 72.19 314 ALA A N 1
ATOM 2528 C CA . ALA A 1 314 ? 28.522 -16.033 -43.658 1.00 72.19 314 ALA A CA 1
ATOM 2529 C C . ALA A 1 314 ? 29.830 -16.811 -43.409 1.00 72.19 314 ALA A C 1
ATOM 2531 O O . ALA A 1 314 ? 30.386 -17.386 -44.337 1.00 72.19 314 ALA A O 1
ATOM 2532 N N . ALA A 1 315 ? 30.302 -16.880 -42.158 1.00 70.75 315 ALA A N 1
ATOM 2533 C CA . ALA A 1 315 ? 31.497 -17.649 -41.796 1.00 70.75 315 ALA A CA 1
ATOM 2534 C C . ALA A 1 315 ? 31.287 -19.178 -41.868 1.00 70.75 315 ALA A C 1
ATOM 2536 O O . ALA A 1 315 ? 32.247 -19.928 -42.048 1.00 70.75 315 ALA A O 1
ATOM 2537 N N . GLU A 1 316 ? 30.047 -19.647 -41.716 1.00 61.88 316 GLU A N 1
ATOM 2538 C CA . GLU A 1 316 ? 29.668 -21.055 -41.869 1.00 61.88 316 GLU A CA 1
ATOM 2539 C C . GLU A 1 316 ? 29.546 -21.460 -43.349 1.00 61.88 316 GLU A C 1
ATOM 2541 O O . GLU A 1 316 ? 30.019 -22.533 -43.716 1.00 61.88 316 GLU A O 1
ATOM 2546 N N . GLU A 1 317 ? 29.022 -20.588 -44.221 1.00 58.06 317 GLU A N 1
ATOM 2547 C CA . GLU A 1 317 ? 29.006 -20.814 -45.678 1.00 58.06 317 GLU A CA 1
ATOM 2548 C C . GLU A 1 317 ? 30.406 -20.803 -46.313 1.00 58.06 317 GLU A C 1
ATOM 2550 O O . GLU A 1 317 ? 30.664 -21.584 -47.231 1.00 58.06 317 GLU A O 1
ATOM 2555 N N . ASP A 1 318 ? 31.328 -19.967 -45.823 1.00 57.44 318 ASP A N 1
ATOM 2556 C CA . ASP A 1 318 ? 32.701 -19.910 -46.349 1.00 57.44 318 ASP A CA 1
ATOM 2557 C C . ASP A 1 318 ? 33.503 -21.180 -46.003 1.00 57.44 318 ASP A C 1
ATOM 2559 O O . ASP A 1 318 ? 34.272 -21.687 -46.820 1.00 57.44 318 ASP A O 1
ATOM 2563 N N . LYS A 1 319 ? 33.230 -21.798 -44.843 1.00 57.97 319 LYS A N 1
ATOM 2564 C CA . LYS A 1 319 ? 33.805 -23.103 -44.463 1.00 57.97 319 LYS A CA 1
ATOM 2565 C C . LYS A 1 319 ? 33.327 -24.278 -45.322 1.00 57.97 319 LYS A C 1
ATOM 2567 O O . LYS A 1 319 ? 33.978 -25.319 -45.319 1.00 57.97 319 LYS A O 1
ATOM 2572 N N . VAL A 1 320 ? 32.217 -24.144 -46.051 1.00 53.88 320 VAL A N 1
ATOM 2573 C CA . VAL A 1 320 ? 31.691 -25.200 -46.939 1.00 53.88 320 VAL A CA 1
ATOM 2574 C C . VAL A 1 320 ? 32.317 -25.138 -48.343 1.00 53.88 320 VAL A C 1
ATOM 2576 O O . VAL A 1 320 ? 32.274 -26.128 -49.071 1.00 53.88 320 VAL A O 1
ATOM 2579 N N . LYS A 1 321 ? 32.953 -24.021 -48.730 1.00 49.66 321 LYS A N 1
ATOM 2580 C CA . LYS A 1 321 ? 33.559 -23.840 -50.066 1.00 49.66 321 LYS A CA 1
ATOM 2581 C C . LYS A 1 321 ? 35.061 -24.124 -50.139 1.00 49.66 321 LYS A C 1
ATOM 2583 O O . LYS A 1 321 ? 35.597 -24.220 -51.241 1.00 49.66 321 LYS A O 1
ATOM 2588 N N . GLU A 1 322 ? 35.742 -24.322 -49.012 1.00 44.47 322 GLU A N 1
ATOM 2589 C CA . GLU A 1 322 ? 37.179 -24.609 -48.996 1.00 44.47 322 GLU A CA 1
ATOM 2590 C C . GLU A 1 322 ? 37.470 -26.126 -49.022 1.00 44.47 322 GLU A C 1
ATOM 2592 O O . GLU A 1 322 ? 37.813 -26.752 -48.020 1.00 44.47 322 GLU A O 1
ATOM 2597 N N . LYS A 1 323 ? 37.344 -26.740 -50.209 1.00 44.91 323 LYS A N 1
ATOM 2598 C CA . LYS A 1 323 ? 38.139 -27.925 -50.584 1.00 44.91 323 LYS A CA 1
ATOM 2599 C C . LYS A 1 323 ? 38.433 -27.939 -52.091 1.00 44.91 323 LYS A C 1
ATOM 2601 O O . LYS A 1 323 ? 37.502 -27.986 -52.891 1.00 44.91 323 LYS A O 1
ATOM 2606 N N . PRO A 1 324 ? 39.723 -27.956 -52.468 1.00 42.88 324 PRO A N 1
ATOM 2607 C CA . PRO A 1 324 ? 40.236 -28.968 -53.406 1.00 42.88 324 PRO A CA 1
ATOM 2608 C C . PRO A 1 324 ? 41.600 -29.518 -52.913 1.00 42.88 324 PRO A C 1
ATOM 2610 O O . PRO A 1 324 ? 42.504 -28.769 -52.574 1.00 42.88 324 PRO A O 1
ATOM 2613 N N . GLU A 1 325 ? 41.724 -30.799 -52.561 1.00 39.19 325 GLU A N 1
ATOM 2614 C CA . GLU A 1 325 ? 42.139 -31.934 -53.412 1.00 39.19 325 GLU A CA 1
ATOM 2615 C C . GLU A 1 325 ? 43.640 -31.953 -53.794 1.00 39.19 325 GLU A C 1
ATOM 2617 O O . GLU A 1 325 ? 44.067 -31.215 -54.673 1.00 39.19 325 GLU A O 1
ATOM 2622 N N . HIS A 1 326 ? 44.419 -32.864 -53.180 1.00 33.91 326 HIS A N 1
ATOM 2623 C CA . HIS A 1 326 ? 45.569 -33.564 -53.785 1.00 33.91 326 HIS A CA 1
ATOM 2624 C C . HIS A 1 326 ? 45.712 -34.982 -53.188 1.00 33.91 326 HIS A C 1
ATOM 2626 O O . HIS A 1 326 ? 45.485 -35.208 -52.000 1.00 33.91 326 HIS A O 1
ATOM 2632 N N . GLN A 1 327 ? 46.027 -35.936 -54.065 1.00 36.16 327 GLN A N 1
ATOM 2633 C CA . GLN A 1 327 ? 45.926 -37.396 -53.932 1.00 36.16 327 GLN A CA 1
ATOM 2634 C C . GLN A 1 327 ? 47.181 -38.067 -53.329 1.00 36.16 327 GLN A C 1
ATOM 2636 O O . GLN A 1 327 ? 48.293 -37.690 -53.688 1.00 36.16 327 GLN A O 1
ATOM 2641 N N . LYS A 1 328 ? 47.018 -39.170 -52.572 1.00 32.09 328 LYS A N 1
ATOM 2642 C CA . LYS A 1 328 ? 47.461 -40.538 -52.965 1.00 32.09 328 LYS A CA 1
ATOM 2643 C C . LYS A 1 328 ? 47.004 -41.627 -51.957 1.00 32.09 328 LYS A C 1
ATOM 2645 O O . LYS A 1 328 ? 46.819 -41.298 -50.789 1.00 32.09 328 LYS A O 1
ATOM 2650 N N . PRO A 1 329 ? 46.825 -42.902 -52.385 1.00 43.50 329 PRO A N 1
ATOM 2651 C CA . PRO A 1 329 ? 46.188 -43.964 -51.596 1.00 43.50 329 PRO A CA 1
ATOM 2652 C C . PRO A 1 329 ? 47.166 -45.034 -51.060 1.00 43.50 329 PRO A C 1
ATOM 2654 O O . PRO A 1 329 ? 48.097 -45.414 -51.766 1.00 43.50 329 PRO A O 1
ATOM 2657 N N . THR A 1 330 ? 46.870 -45.607 -49.887 1.00 29.80 330 THR A N 1
ATOM 2658 C CA . THR A 1 330 ? 47.327 -46.945 -49.441 1.00 29.80 330 THR A CA 1
ATOM 2659 C C . THR A 1 330 ? 46.337 -47.551 -48.422 1.00 29.80 330 THR A C 1
ATOM 2661 O O . THR A 1 330 ? 45.891 -46.888 -47.492 1.00 29.80 330 THR A O 1
ATOM 2664 N N . THR A 1 331 ? 45.965 -48.811 -48.657 1.00 27.75 331 THR A N 1
ATOM 2665 C CA . THR A 1 331 ? 45.033 -49.733 -47.948 1.00 27.75 331 THR A CA 1
ATOM 2666 C C . THR A 1 331 ? 45.709 -50.448 -46.731 1.00 27.75 331 THR A C 1
ATOM 2668 O O . THR A 1 331 ? 46.923 -50.314 -46.610 1.00 27.75 331 THR A O 1
ATOM 2671 N N . PRO A 1 332 ? 45.065 -51.347 -45.927 1.00 41.75 332 PRO A N 1
ATOM 2672 C CA . PRO A 1 332 ? 43.931 -51.189 -44.982 1.00 41.75 332 PRO A CA 1
ATOM 2673 C C . PRO A 1 332 ? 44.120 -51.821 -43.550 1.00 41.75 332 PRO A C 1
ATOM 2675 O O . PRO A 1 332 ? 44.948 -52.705 -43.361 1.00 41.75 332 PRO A O 1
ATOM 2678 N N . ALA A 1 333 ? 43.197 -51.466 -42.626 1.00 30.78 333 ALA A N 1
ATOM 2679 C CA . ALA A 1 333 ? 42.681 -52.194 -41.423 1.00 30.78 333 ALA A CA 1
ATOM 2680 C C . ALA A 1 333 ? 43.528 -52.295 -40.118 1.00 30.78 333 ALA A C 1
ATOM 2682 O O . ALA A 1 333 ? 44.752 -52.260 -40.197 1.00 30.78 333 ALA A O 1
ATOM 2683 N N . PRO A 1 334 ? 42.927 -52.605 -38.934 1.00 40.84 334 PRO A N 1
ATOM 2684 C CA . PRO A 1 334 ? 41.624 -52.244 -38.326 1.00 40.84 334 PRO A CA 1
ATOM 2685 C C . PRO A 1 334 ? 41.801 -51.688 -36.871 1.00 40.84 334 PRO A C 1
ATOM 2687 O O . PRO A 1 334 ? 42.896 -51.275 -36.523 1.00 40.84 334 PRO A O 1
ATOM 2690 N N . ASP A 1 335 ? 40.741 -51.704 -36.042 1.00 28.05 335 ASP A N 1
ATOM 2691 C CA . ASP A 1 335 ? 40.634 -51.302 -34.611 1.00 28.05 335 ASP A CA 1
ATOM 2692 C C . ASP A 1 335 ? 40.292 -49.812 -34.385 1.00 28.05 335 ASP A C 1
ATOM 2694 O O . ASP A 1 335 ? 41.036 -48.925 -34.763 1.00 28.05 335 ASP A O 1
ATOM 2698 N N . THR A 1 336 ? 39.187 -49.378 -33.766 1.00 30.42 336 THR A N 1
ATOM 2699 C CA . THR A 1 336 ? 38.279 -49.962 -32.767 1.00 30.42 336 THR A CA 1
ATOM 2700 C C . THR A 1 336 ? 36.953 -49.165 -32.749 1.00 30.42 336 THR A C 1
ATOM 2702 O O . THR A 1 336 ? 36.967 -47.946 -32.835 1.00 30.42 336 THR A O 1
ATOM 2705 N N . LYS A 1 337 ? 35.830 -49.890 -32.614 1.00 31.69 337 LYS A N 1
ATOM 2706 C CA . LYS A 1 337 ? 34.547 -49.603 -31.916 1.00 31.69 337 LYS A CA 1
ATOM 2707 C C . LYS A 1 337 ? 33.876 -48.192 -31.980 1.00 31.69 337 LYS A C 1
ATOM 2709 O O . LYS A 1 337 ? 34.509 -47.183 -31.697 1.00 31.69 337 LYS A O 1
ATOM 2714 N N . PRO A 1 338 ? 32.544 -48.118 -32.221 1.00 30.73 338 PRO A N 1
ATOM 2715 C CA . PRO A 1 338 ? 31.824 -46.870 -32.495 1.00 30.73 338 PRO A CA 1
ATOM 2716 C C . PRO A 1 338 ? 31.470 -46.069 -31.232 1.00 30.73 338 PRO A C 1
ATOM 2718 O O . PRO A 1 338 ? 31.142 -46.647 -30.195 1.00 30.73 338 PRO A O 1
ATOM 2721 N N . SER A 1 339 ? 31.444 -44.739 -31.360 1.00 29.47 339 SER A N 1
ATOM 2722 C CA . SER A 1 339 ? 30.791 -43.821 -30.417 1.00 29.47 339 SER A CA 1
ATOM 2723 C C . SER A 1 339 ? 29.812 -42.914 -31.188 1.00 29.47 339 SER A C 1
ATOM 2725 O O . SER A 1 339 ? 30.088 -42.584 -32.343 1.00 29.47 339 SER A O 1
ATOM 2727 N N . PRO A 1 340 ? 28.640 -42.594 -30.614 1.00 32.31 340 PRO A N 1
ATOM 2728 C CA . PRO A 1 340 ? 27.394 -42.382 -31.347 1.00 32.31 340 PRO A CA 1
ATOM 2729 C C . PRO A 1 340 ? 27.182 -40.949 -31.853 1.00 32.31 340 PRO A C 1
ATOM 2731 O O . PRO A 1 340 ? 27.737 -39.983 -31.330 1.00 32.31 340 PRO A O 1
ATOM 2734 N N . GLN A 1 341 ? 26.308 -40.834 -32.860 1.00 33.66 341 GLN A N 1
ATOM 2735 C CA . GLN A 1 341 ? 25.673 -39.589 -33.300 1.00 33.66 341 GLN A CA 1
ATOM 2736 C C . GLN A 1 341 ? 25.108 -38.795 -32.107 1.00 33.66 341 GLN A C 1
ATOM 2738 O O . GLN A 1 341 ? 24.513 -39.396 -31.210 1.00 33.66 341 GLN A O 1
ATOM 2743 N N . PRO A 1 342 ? 25.175 -37.451 -32.116 1.00 33.25 342 PRO A N 1
ATOM 2744 C CA . PRO A 1 342 ? 24.301 -36.655 -31.275 1.00 33.25 342 PRO A CA 1
ATOM 2745 C C . PRO A 1 342 ? 22.884 -36.742 -31.857 1.00 33.25 342 PRO A C 1
ATOM 2747 O O . PRO A 1 342 ? 22.507 -35.987 -32.753 1.00 33.25 342 PRO A O 1
ATOM 2750 N N . GLU A 1 343 ? 22.110 -37.710 -31.370 1.00 35.19 343 GLU A N 1
ATOM 2751 C CA . GLU A 1 343 ? 20.660 -37.718 -31.525 1.00 35.19 343 GLU A CA 1
ATOM 2752 C C . GLU A 1 343 ? 20.065 -36.433 -30.936 1.00 35.19 343 GLU A C 1
ATOM 2754 O O . GLU A 1 343 ? 20.542 -35.884 -29.936 1.00 35.19 343 GLU A O 1
ATOM 2759 N N . GLY A 1 344 ? 19.025 -35.939 -31.608 1.00 37.16 344 GLY A N 1
ATOM 2760 C CA . GLY A 1 344 ? 18.351 -34.689 -31.302 1.00 37.16 344 GLY A CA 1
ATOM 2761 C C . GLY A 1 344 ? 17.994 -34.557 -29.824 1.00 37.16 344 GLY A C 1
ATOM 2762 O O . GLY A 1 344 ? 17.393 -35.441 -29.213 1.00 37.16 344 GLY A O 1
ATOM 2763 N N . LYS A 1 345 ? 18.342 -33.401 -29.253 1.00 34.59 345 LYS A N 1
ATOM 2764 C CA . LYS A 1 345 ? 17.918 -33.014 -27.910 1.00 34.59 345 LYS A CA 1
ATOM 2765 C C . LYS A 1 345 ? 16.391 -32.953 -27.856 1.00 34.59 345 LYS A C 1
ATOM 2767 O O . LYS A 1 345 ? 15.772 -31.994 -28.308 1.00 34.59 345 LYS A O 1
ATOM 2772 N N . LYS A 1 346 ? 15.807 -33.985 -27.253 1.00 36.91 346 LYS A N 1
ATOM 2773 C CA . LYS A 1 346 ? 14.483 -33.980 -26.630 1.00 36.91 346 LYS A CA 1
ATOM 2774 C C . LYS A 1 346 ? 14.388 -32.758 -25.690 1.00 36.91 346 LYS A C 1
ATOM 2776 O O . LYS A 1 346 ? 15.311 -32.569 -24.892 1.00 36.91 346 LYS A O 1
ATOM 2781 N N . PRO A 1 347 ? 13.342 -31.915 -25.775 1.00 39.47 347 PRO A N 1
ATOM 2782 C CA . PRO A 1 347 ? 13.203 -30.763 -24.893 1.00 39.47 347 PRO A CA 1
ATOM 2783 C C . PRO A 1 347 ? 13.123 -31.222 -23.435 1.00 39.47 347 PRO A C 1
ATOM 2785 O O . PRO A 1 347 ? 12.417 -32.167 -23.080 1.00 39.47 347 PRO A O 1
ATOM 2788 N N . SER A 1 348 ? 13.934 -30.565 -22.615 1.00 41.00 348 SER A N 1
ATOM 2789 C CA . SER A 1 348 ? 14.087 -30.816 -21.191 1.00 41.00 348 SER A CA 1
ATOM 2790 C C . SER A 1 348 ? 12.778 -30.482 -20.463 1.00 41.00 348 SER A C 1
ATOM 2792 O O . SER A 1 348 ? 12.230 -29.392 -20.609 1.00 41.00 348 SER A O 1
ATOM 2794 N N . VAL A 1 349 ? 12.303 -31.418 -19.643 1.00 51.12 349 VAL A N 1
ATOM 2795 C CA . VAL A 1 349 ? 11.093 -31.365 -18.797 1.00 51.12 349 VAL A CA 1
ATOM 2796 C C . VAL A 1 349 ? 10.924 -30.102 -17.901 1.00 51.12 349 VAL A C 1
ATOM 2798 O O . VAL A 1 349 ? 9.781 -29.796 -17.565 1.00 51.12 349 VAL A O 1
ATOM 2801 N N . PRO A 1 350 ? 11.957 -29.309 -17.528 1.00 51.72 350 PRO A N 1
ATOM 2802 C CA . PRO A 1 350 ? 11.777 -28.067 -16.765 1.00 51.72 350 PRO A CA 1
ATOM 2803 C C . PRO A 1 350 ? 11.047 -26.936 -17.512 1.00 51.72 350 PRO A C 1
ATOM 2805 O O . PRO A 1 350 ? 10.429 -26.097 -16.860 1.00 51.72 350 PRO A O 1
ATOM 2808 N N . ASP A 1 351 ? 11.096 -26.906 -18.848 1.00 61.84 351 ASP A N 1
ATOM 2809 C CA . ASP A 1 351 ? 10.581 -25.783 -19.654 1.00 61.84 351 ASP A CA 1
ATOM 2810 C C . ASP A 1 351 ? 9.040 -25.741 -19.661 1.00 61.84 351 ASP A C 1
ATOM 2812 O O . ASP A 1 351 ? 8.416 -24.713 -19.402 1.00 61.84 351 ASP A O 1
ATOM 2816 N N . ILE A 1 352 ? 8.405 -26.910 -19.804 1.00 71.62 352 ILE A N 1
ATOM 2817 C CA . ILE A 1 352 ? 6.941 -27.042 -19.883 1.00 71.62 352 ILE A CA 1
ATOM 2818 C C . ILE A 1 352 ? 6.262 -26.629 -18.571 1.00 71.62 352 ILE A C 1
ATOM 2820 O O . ILE A 1 352 ? 5.220 -25.981 -18.598 1.00 71.62 352 ILE A O 1
ATOM 2824 N N . ASN A 1 353 ? 6.840 -26.957 -17.411 1.00 76.44 353 ASN A N 1
ATOM 2825 C CA . ASN A 1 353 ? 6.270 -26.541 -16.125 1.00 76.44 353 ASN A CA 1
ATOM 2826 C C . ASN A 1 353 ? 6.349 -25.021 -15.934 1.00 76.44 353 ASN A C 1
ATOM 2828 O O . ASN A 1 353 ? 5.397 -24.415 -15.444 1.00 76.44 353 ASN A O 1
ATOM 2832 N N . GLN A 1 354 ? 7.442 -24.386 -16.366 1.00 80.00 354 GLN A N 1
ATOM 2833 C CA . GLN A 1 354 ? 7.548 -22.927 -16.352 1.00 80.00 354 GLN A CA 1
ATOM 2834 C C . GLN A 1 354 ? 6.522 -22.284 -17.297 1.00 80.00 354 GLN A C 1
ATOM 2836 O O . GLN A 1 354 ? 5.967 -21.226 -17.002 1.00 80.00 354 GLN A O 1
ATOM 2841 N N . GLU A 1 355 ? 6.251 -22.927 -18.426 1.00 76.69 355 GLU A N 1
ATOM 2842 C CA . GLU A 1 355 ? 5.266 -22.492 -19.408 1.00 76.69 355 GLU A CA 1
ATOM 2843 C C . GLU A 1 355 ? 3.824 -22.628 -18.911 1.00 76.69 355 GLU A C 1
ATOM 2845 O O . GLU A 1 355 ? 3.023 -21.713 -19.102 1.00 76.69 355 GLU A O 1
ATOM 2850 N N . LYS A 1 356 ? 3.516 -23.708 -18.181 1.00 81.75 356 LYS A N 1
ATOM 2851 C CA . LYS A 1 356 ? 2.244 -23.879 -17.465 1.00 81.75 356 LYS A CA 1
ATOM 2852 C C . LYS A 1 356 ? 2.031 -22.761 -16.455 1.00 81.75 356 LYS A C 1
ATOM 2854 O O . LYS A 1 356 ? 0.982 -22.128 -16.468 1.00 81.75 356 LYS A O 1
ATOM 2859 N N . GLU A 1 357 ? 3.024 -22.458 -15.623 1.00 82.31 357 GLU A N 1
ATOM 2860 C CA . GLU A 1 357 ? 2.908 -21.381 -14.632 1.00 82.31 357 GLU A CA 1
ATOM 2861 C C . GLU A 1 357 ? 2.759 -19.999 -15.291 1.00 82.31 357 GLU A C 1
ATOM 2863 O O . GLU A 1 357 ? 1.921 -19.198 -14.869 1.00 82.31 357 GLU A O 1
ATOM 2868 N N . LYS A 1 358 ? 3.478 -19.733 -16.392 1.00 85.75 358 LYS A N 1
ATOM 2869 C CA . LYS A 1 358 ? 3.281 -18.519 -17.206 1.00 85.75 358 LYS A CA 1
ATOM 2870 C C . LYS A 1 358 ? 1.870 -18.443 -17.795 1.00 85.75 358 LYS A C 1
ATOM 2872 O O . LYS A 1 358 ? 1.269 -17.371 -17.777 1.00 85.75 358 LYS A O 1
ATOM 2877 N N . ALA A 1 359 ? 1.327 -19.556 -18.282 1.00 84.81 359 ALA A N 1
ATOM 2878 C CA . ALA A 1 359 ? -0.025 -19.627 -18.829 1.00 84.81 359 ALA A CA 1
ATOM 2879 C C . ALA A 1 359 ? -1.098 -19.403 -17.752 1.00 84.81 359 ALA A C 1
ATOM 2881 O O . ALA A 1 359 ? -2.010 -18.601 -17.953 1.00 84.81 359 ALA A O 1
ATOM 2882 N N . LYS A 1 360 ? -0.956 -20.024 -16.574 1.00 87.81 360 LYS A N 1
ATOM 2883 C CA . LYS A 1 360 ? -1.839 -19.789 -15.418 1.00 87.81 360 LYS A CA 1
ATOM 2884 C C . LYS A 1 360 ? -1.821 -18.323 -14.988 1.00 87.81 360 LYS A C 1
ATOM 2886 O O . LYS A 1 360 ? -2.876 -17.741 -14.726 1.00 87.81 360 LYS A O 1
ATOM 2891 N N . LEU A 1 361 ? -0.632 -17.715 -14.956 1.00 86.31 361 LEU A N 1
ATOM 2892 C CA . LEU A 1 361 ? -0.472 -16.298 -14.646 1.00 86.31 361 LEU A CA 1
ATOM 2893 C C . LEU A 1 361 ? -1.148 -15.419 -15.704 1.00 86.31 361 LEU A C 1
ATOM 2895 O O . LEU A 1 361 ? -1.906 -14.525 -15.341 1.00 86.31 361 LEU A O 1
ATOM 2899 N N . ALA A 1 362 ? -0.951 -15.708 -16.993 1.00 87.88 362 ALA A N 1
ATOM 2900 C CA . ALA A 1 362 ? -1.583 -14.975 -18.089 1.00 87.88 362 ALA A CA 1
ATOM 2901 C C . ALA A 1 362 ? -3.119 -15.027 -18.015 1.00 87.88 362 ALA A C 1
ATOM 2903 O O . ALA A 1 362 ? -3.769 -13.991 -18.161 1.00 87.88 362 ALA A O 1
ATOM 2904 N N . VAL A 1 363 ? -3.699 -16.194 -17.705 1.00 88.56 363 VAL A N 1
ATOM 2905 C CA . VAL A 1 363 ? -5.148 -16.353 -17.488 1.00 88.56 363 VAL A CA 1
ATOM 2906 C C . VAL A 1 363 ? -5.640 -15.515 -16.312 1.00 88.56 363 VAL A C 1
ATOM 2908 O O . VAL A 1 363 ? -6.639 -14.804 -16.433 1.00 88.56 363 VAL A O 1
ATOM 2911 N N . ALA A 1 364 ? -4.922 -15.533 -15.188 1.00 85.44 364 ALA A N 1
ATOM 2912 C CA . ALA A 1 364 ? -5.276 -14.722 -14.030 1.00 85.44 364 ALA A CA 1
ATOM 2913 C C . ALA A 1 364 ? -5.179 -13.213 -14.322 1.00 85.44 364 ALA A C 1
ATOM 2915 O O . ALA A 1 364 ? -6.091 -12.465 -13.977 1.00 85.44 364 ALA A O 1
ATOM 2916 N N . THR A 1 365 ? -4.107 -12.767 -14.984 1.00 90.06 365 THR A N 1
ATOM 2917 C CA . THR A 1 365 ? -3.904 -11.358 -15.352 1.00 90.06 365 THR A CA 1
ATOM 2918 C C . THR A 1 365 ? -4.990 -10.861 -16.303 1.00 90.06 365 THR A C 1
ATOM 2920 O O . THR A 1 365 ? -5.508 -9.758 -16.126 1.00 90.06 365 THR A O 1
ATOM 2923 N N . TYR A 1 366 ? -5.364 -11.673 -17.289 1.00 89.12 366 TYR A N 1
ATOM 2924 C CA . TYR A 1 366 ? -6.395 -11.317 -18.256 1.00 89.12 366 TYR A CA 1
ATOM 2925 C C . TYR A 1 366 ? -7.787 -11.212 -17.615 1.00 89.12 366 TYR A C 1
ATOM 2927 O O . TYR A 1 366 ? -8.490 -10.227 -17.839 1.00 89.12 366 TYR A O 1
ATOM 2935 N N . MET A 1 367 ? -8.147 -12.150 -16.731 1.00 86.44 367 MET A N 1
ATOM 2936 C CA . MET A 1 367 ? -9.393 -12.074 -15.961 1.00 86.44 367 MET A CA 1
ATOM 2937 C C . MET A 1 367 ? -9.451 -10.813 -15.088 1.00 86.44 367 MET A C 1
ATOM 2939 O O . MET A 1 367 ? -10.475 -10.131 -15.075 1.00 86.44 367 MET A O 1
ATOM 2943 N N . SER A 1 368 ? -8.360 -10.464 -14.397 1.00 87.56 368 SER A N 1
ATOM 2944 C CA . SER A 1 368 ? -8.305 -9.232 -13.597 1.00 87.56 368 SER A CA 1
ATOM 2945 C C . SER A 1 368 ? -8.524 -7.986 -14.455 1.00 87.56 368 SER A C 1
ATOM 2947 O O . SER A 1 368 ? -9.309 -7.123 -14.082 1.00 87.56 368 SER A O 1
ATOM 2949 N N . LYS A 1 369 ? -7.908 -7.925 -15.643 1.00 90.62 369 LYS A N 1
ATOM 2950 C CA . LYS A 1 369 ? -8.096 -6.812 -16.583 1.00 90.62 369 LYS A CA 1
ATOM 2951 C C . LYS A 1 369 ? -9.559 -6.663 -17.013 1.00 90.62 369 LYS A C 1
ATOM 2953 O O . LYS A 1 369 ? -10.095 -5.560 -17.000 1.00 90.62 369 LYS A O 1
ATOM 2958 N N . ILE A 1 370 ? -10.212 -7.775 -17.351 1.00 86.50 370 ILE A N 1
ATOM 2959 C CA . ILE A 1 370 ? -11.634 -7.797 -17.710 1.00 86.50 370 ILE A CA 1
ATOM 2960 C C . ILE A 1 370 ? -12.499 -7.267 -16.559 1.00 86.50 370 ILE A C 1
ATOM 2962 O O . ILE A 1 370 ? -13.385 -6.438 -16.779 1.00 86.50 370 ILE A O 1
ATOM 2966 N N . LEU A 1 371 ? -12.252 -7.740 -15.335 1.00 84.81 371 LEU A N 1
ATOM 2967 C CA . LEU A 1 371 ? -13.020 -7.338 -14.157 1.00 84.81 371 LEU A CA 1
ATOM 2968 C C . LEU A 1 371 ? -12.819 -5.859 -13.813 1.00 84.81 371 LEU A C 1
ATOM 2970 O O . LEU A 1 371 ? -13.806 -5.182 -13.524 1.00 84.81 371 LEU A O 1
ATOM 2974 N N . ASP A 1 372 ? -11.593 -5.347 -13.911 1.00 85.12 372 ASP A N 1
ATOM 2975 C CA . ASP A 1 372 ? -11.285 -3.928 -13.712 1.00 85.12 372 ASP A CA 1
ATOM 2976 C C . ASP A 1 372 ? -12.001 -3.047 -14.744 1.00 85.12 372 ASP A C 1
ATOM 2978 O O . ASP A 1 372 ? -12.579 -2.017 -14.388 1.00 85.12 372 ASP A O 1
ATOM 2982 N N . ASP A 1 373 ? -12.016 -3.455 -16.016 1.00 83.81 373 ASP A N 1
ATOM 2983 C CA . ASP A 1 373 ? -12.717 -2.730 -17.080 1.00 83.81 373 ASP A CA 1
ATOM 2984 C C . ASP A 1 373 ? -14.236 -2.701 -16.824 1.00 83.81 373 ASP A C 1
ATOM 2986 O O . ASP A 1 373 ? -14.887 -1.663 -16.976 1.00 83.81 373 ASP A O 1
ATOM 2990 N N . ILE A 1 374 ? -14.824 -3.817 -16.377 1.00 80.06 374 ILE A N 1
ATOM 2991 C CA . ILE A 1 374 ? -16.253 -3.881 -16.034 1.00 80.06 374 ILE A CA 1
ATOM 2992 C C . ILE A 1 374 ? -16.566 -3.020 -14.809 1.00 80.06 374 ILE A C 1
ATOM 2994 O O . ILE A 1 374 ? -17.571 -2.305 -14.811 1.00 80.06 374 ILE A O 1
ATOM 2998 N N . GLN A 1 375 ? -15.718 -3.054 -13.779 1.00 76.12 375 GLN A N 1
ATOM 2999 C CA . GLN A 1 375 ? -15.885 -2.214 -12.597 1.00 76.12 375 GLN A CA 1
ATOM 3000 C C . GLN A 1 375 ? -15.822 -0.728 -12.970 1.00 76.12 375 GLN A C 1
ATOM 3002 O O . GLN A 1 375 ? -16.728 0.025 -12.623 1.00 76.12 375 GLN A O 1
ATOM 3007 N N . LYS A 1 376 ? -14.831 -0.299 -13.756 1.00 76.50 376 LYS A N 1
ATOM 3008 C CA . LYS A 1 376 ? -14.687 1.108 -14.167 1.00 76.50 376 LYS A CA 1
ATOM 3009 C C . LYS A 1 376 ? -15.882 1.638 -14.962 1.00 76.50 376 LYS A C 1
ATOM 3011 O O . LYS A 1 376 ? -16.255 2.795 -14.790 1.00 76.50 376 LYS A O 1
ATOM 3016 N N . HIS A 1 377 ? -16.489 0.816 -15.819 1.00 66.44 377 HIS A N 1
ATOM 3017 C CA . HIS A 1 377 ? -17.505 1.282 -16.768 1.00 66.44 377 HIS A CA 1
ATOM 3018 C C . HIS A 1 377 ? -18.961 0.949 -16.390 1.00 66.44 377 HIS A C 1
ATOM 3020 O O . HIS A 1 377 ? -19.879 1.521 -16.984 1.00 66.44 377 HIS A O 1
ATOM 3026 N N . HIS A 1 378 ? -19.215 0.060 -15.420 1.00 63.09 378 HIS A N 1
ATOM 3027 C CA . HIS A 1 378 ? -20.566 -0.467 -15.155 1.00 63.09 378 HIS A CA 1
ATOM 3028 C C . HIS A 1 378 ? -20.987 -0.496 -13.670 1.00 63.09 378 HIS A C 1
ATOM 3030 O O . HIS A 1 378 ? -21.875 -1.262 -13.299 1.00 63.09 378 HIS A O 1
ATOM 3036 N N . LEU A 1 379 ? -20.422 0.376 -12.827 1.00 57.81 379 LEU A N 1
ATOM 3037 C CA . LEU A 1 379 ? -20.625 0.430 -11.366 1.00 57.81 379 LEU A CA 1
ATOM 3038 C C . LEU A 1 379 ? -21.997 0.995 -10.897 1.00 57.81 379 LEU A C 1
ATOM 3040 O O . LEU A 1 379 ? -22.068 1.796 -9.969 1.00 57.81 379 LEU A O 1
ATOM 3044 N N . GLN A 1 380 ? -23.104 0.602 -11.531 1.00 62.91 380 GLN A N 1
ATOM 3045 C CA . GLN A 1 380 ? -24.460 1.000 -11.115 1.00 62.91 380 GLN A CA 1
ATOM 3046 C C . GLN A 1 380 ? -25.000 0.034 -10.044 1.00 62.91 380 GLN A C 1
ATOM 3048 O O . GLN A 1 380 ? -24.936 -1.187 -10.221 1.00 62.91 380 GLN A O 1
ATOM 3053 N N . LYS A 1 381 ? -25.544 0.558 -8.933 1.00 56.78 381 LYS A N 1
ATOM 3054 C CA . LYS A 1 381 ? -25.995 -0.242 -7.771 1.00 56.78 381 LYS A CA 1
ATOM 3055 C C . LYS A 1 381 ? -27.096 -1.246 -8.138 1.00 56.78 381 LYS A C 1
ATOM 3057 O O . LYS A 1 381 ? -27.128 -2.348 -7.596 1.00 56.78 381 LYS A O 1
ATOM 3062 N N . GLU A 1 382 ? -27.929 -0.917 -9.119 1.00 58.69 382 GLU A N 1
ATOM 3063 C CA . GLU A 1 382 ? -29.030 -1.747 -9.622 1.00 58.69 382 GLU A CA 1
ATOM 3064 C C . GLU A 1 382 ? -28.537 -2.997 -10.372 1.00 58.69 382 GLU A C 1
ATOM 3066 O O . GLU A 1 382 ? -29.237 -4.006 -10.444 1.00 58.69 382 GLU A O 1
ATOM 3071 N N . LYS A 1 383 ? -27.305 -2.969 -10.895 1.00 67.88 383 LYS A N 1
ATOM 3072 C CA . LYS A 1 383 ? -26.720 -4.037 -11.724 1.00 67.88 383 LYS A CA 1
ATOM 3073 C C . LYS A 1 383 ? -25.785 -4.964 -10.941 1.00 67.88 383 LYS A C 1
ATOM 3075 O O . LYS A 1 383 ? -25.213 -5.896 -11.508 1.00 67.88 383 LYS A O 1
ATOM 3080 N N . HIS A 1 384 ? -25.688 -4.777 -9.622 1.00 70.25 384 HIS A N 1
ATOM 3081 C CA . HIS A 1 384 ? -24.812 -5.556 -8.745 1.00 70.25 384 HIS A CA 1
ATOM 3082 C C . HIS A 1 384 ? -25.066 -7.070 -8.840 1.00 70.25 384 HIS A C 1
ATOM 3084 O O . HIS A 1 384 ? -24.121 -7.848 -8.922 1.00 70.25 384 HIS A O 1
ATOM 3090 N N . ARG A 1 385 ? -26.333 -7.503 -8.933 1.00 75.31 385 ARG A N 1
ATOM 3091 C CA . ARG A 1 385 ? -26.684 -8.929 -9.068 1.00 75.31 385 ARG A CA 1
ATOM 3092 C C . ARG A 1 385 ? -26.141 -9.556 -10.359 1.00 75.31 385 ARG A C 1
ATOM 3094 O O . ARG A 1 385 ? -25.695 -10.699 -10.330 1.00 75.31 385 ARG A O 1
ATOM 3101 N N . GLN A 1 386 ? -26.161 -8.817 -11.470 1.00 78.50 386 GLN A N 1
ATOM 3102 C CA . GLN A 1 386 ? -25.647 -9.284 -12.763 1.00 78.50 386 GLN A CA 1
ATOM 3103 C C . GLN A 1 386 ? -24.109 -9.310 -12.768 1.00 78.50 386 GLN A C 1
ATOM 3105 O O . GLN A 1 386 ? -23.514 -10.255 -13.275 1.00 78.50 386 GLN A O 1
ATOM 3110 N N . ILE A 1 387 ? -23.464 -8.318 -12.144 1.00 81.94 387 ILE A N 1
ATOM 3111 C CA . ILE A 1 387 ? -22.001 -8.276 -11.981 1.00 81.94 387 ILE A CA 1
ATOM 3112 C C . ILE A 1 387 ? -21.513 -9.450 -11.120 1.00 81.94 387 ILE A C 1
ATOM 3114 O O . ILE A 1 387 ? -20.534 -10.103 -11.469 1.00 81.94 387 ILE A O 1
ATOM 3118 N N . VAL A 1 388 ? -22.211 -9.766 -10.024 1.00 83.19 388 VAL A N 1
ATOM 3119 C CA . VAL A 1 388 ? -21.871 -10.915 -9.168 1.00 83.19 388 VAL A CA 1
ATOM 3120 C C . VAL A 1 388 ? -22.024 -12.242 -9.922 1.00 83.19 388 VAL A C 1
ATOM 3122 O O . VAL A 1 388 ? -21.174 -13.120 -9.776 1.00 83.19 388 VAL A O 1
ATOM 3125 N N . ALA A 1 389 ? -23.059 -12.389 -10.756 1.00 84.44 389 ALA A N 1
ATOM 3126 C CA . ALA A 1 389 ? -23.230 -13.573 -11.602 1.00 84.44 389 ALA A CA 1
ATOM 3127 C C . ALA A 1 389 ? -22.083 -13.725 -12.619 1.00 84.44 389 ALA A C 1
ATOM 3129 O O . ALA A 1 389 ? -21.507 -14.802 -12.733 1.00 84.44 389 ALA A O 1
ATOM 3130 N N . LEU A 1 390 ? -21.687 -12.629 -13.272 1.00 86.50 390 LEU A N 1
ATOM 3131 C CA . LEU A 1 390 ? -20.567 -12.607 -14.212 1.00 86.50 390 LEU A CA 1
ATOM 3132 C C . LEU A 1 390 ? -19.235 -12.996 -13.558 1.00 86.50 390 LEU A C 1
ATOM 3134 O O . LEU A 1 390 ? -18.477 -13.781 -14.121 1.00 86.50 390 LEU A O 1
ATOM 3138 N N . ILE A 1 391 ? -18.946 -12.464 -12.367 1.00 87.25 391 ILE A N 1
ATOM 3139 C CA . ILE A 1 391 ? -17.730 -12.810 -11.615 1.00 87.25 391 ILE A CA 1
ATOM 3140 C C . ILE A 1 391 ? -17.686 -14.316 -11.341 1.00 87.25 391 ILE A C 1
ATOM 3142 O O . ILE A 1 391 ? -16.629 -14.928 -11.469 1.00 87.25 391 ILE A O 1
ATOM 3146 N N . LYS A 1 392 ? -18.831 -14.918 -10.998 1.00 88.88 392 LYS A N 1
ATOM 3147 C CA . LYS A 1 392 ? -18.928 -16.356 -10.746 1.00 88.88 392 LYS A CA 1
ATOM 3148 C C . LYS A 1 392 ? -18.656 -17.183 -12.007 1.00 88.88 392 LYS A C 1
ATOM 3150 O O . LYS A 1 392 ? -17.871 -18.121 -11.938 1.00 88.88 392 LYS A O 1
ATOM 3155 N N . GLU A 1 393 ? -19.244 -16.814 -13.145 1.00 88.25 393 GLU A N 1
ATOM 3156 C CA . GLU A 1 393 ? -19.016 -17.503 -14.427 1.00 88.25 393 GLU A CA 1
ATOM 3157 C C . GLU A 1 393 ? -17.552 -17.400 -14.888 1.00 88.25 393 GLU A C 1
ATOM 3159 O O . GLU A 1 393 ? -16.959 -18.388 -15.321 1.00 88.25 393 GLU A O 1
ATOM 3164 N N . LEU A 1 394 ? -16.928 -16.226 -14.743 1.00 88.69 394 LEU A N 1
ATOM 3165 C CA . LEU A 1 394 ? -15.512 -16.040 -15.075 1.00 88.69 394 LEU A CA 1
ATOM 3166 C C . LEU A 1 394 ? -14.582 -16.821 -14.130 1.00 88.69 394 LEU A C 1
ATOM 3168 O O . LEU A 1 394 ? -13.550 -17.327 -14.570 1.00 88.69 394 LEU A O 1
ATOM 3172 N N . ASP A 1 395 ? -14.936 -16.951 -12.849 1.00 87.69 395 ASP A N 1
ATOM 3173 C CA . ASP A 1 395 ? -14.172 -17.754 -11.887 1.00 87.69 395 ASP A CA 1
ATOM 3174 C C . ASP A 1 395 ? -14.281 -19.262 -12.173 1.00 87.69 395 ASP A C 1
ATOM 3176 O O . ASP A 1 395 ? -13.298 -19.993 -12.036 1.00 87.69 395 ASP A O 1
ATOM 3180 N N . GLU A 1 396 ? -15.443 -19.733 -12.635 1.00 91.00 396 GLU A N 1
ATOM 3181 C CA . GLU A 1 396 ? -15.622 -21.106 -13.126 1.00 91.00 396 GLU A CA 1
ATOM 3182 C C . GLU A 1 396 ? -14.760 -21.372 -14.372 1.00 91.00 396 GLU A C 1
ATOM 3184 O O . GLU A 1 396 ? -14.021 -22.360 -14.398 1.00 91.00 396 GLU A O 1
ATOM 3189 N N . LEU A 1 397 ? -14.742 -20.450 -15.344 1.00 88.06 397 LEU A N 1
ATOM 3190 C CA . LEU A 1 397 ? -13.868 -20.544 -16.522 1.00 88.06 397 LEU A CA 1
ATOM 3191 C C . LEU A 1 397 ? -12.383 -20.528 -16.154 1.00 88.06 397 LEU A C 1
ATOM 3193 O O . LEU A 1 397 ? -11.597 -21.285 -16.718 1.00 88.06 397 LEU A O 1
ATOM 3197 N N . LYS A 1 398 ? -11.982 -19.708 -15.179 1.00 87.44 398 LYS A N 1
ATOM 3198 C CA . LYS A 1 398 ? -10.607 -19.703 -14.670 1.00 87.44 398 LYS A CA 1
ATOM 3199 C C . LYS A 1 398 ? -10.248 -21.038 -14.020 1.00 87.44 398 LYS A C 1
ATOM 3201 O O . LYS A 1 398 ? -9.161 -21.552 -14.256 1.00 87.44 398 LYS A O 1
ATOM 3206 N N . LYS A 1 399 ? -11.126 -21.622 -13.204 1.00 88.44 399 LYS A N 1
ATOM 3207 C CA . LYS A 1 399 ? -10.875 -22.937 -12.589 1.00 88.44 399 LYS A CA 1
ATOM 3208 C C . LYS A 1 399 ? -10.726 -24.029 -13.645 1.00 88.44 399 LYS A C 1
ATOM 3210 O O . LYS A 1 399 ? -9.783 -24.814 -13.569 1.00 88.44 399 LYS A O 1
ATOM 3215 N N . GLN A 1 400 ? -11.603 -24.026 -14.648 1.00 88.12 400 GLN A N 1
ATOM 3216 C CA . GLN A 1 400 ? -11.517 -24.937 -15.785 1.00 88.12 400 GLN A CA 1
ATOM 3217 C C . GLN A 1 400 ? -10.188 -24.754 -16.531 1.00 88.12 400 GLN A C 1
ATOM 3219 O O . GLN A 1 400 ? -9.462 -25.723 -16.737 1.00 88.12 400 GLN A O 1
ATOM 3224 N N . ALA A 1 401 ? -9.816 -23.509 -16.825 1.00 83.25 401 ALA A N 1
ATOM 3225 C CA . ALA A 1 401 ? -8.565 -23.156 -17.480 1.00 83.25 401 ALA A CA 1
ATOM 3226 C C . ALA A 1 401 ? -7.325 -23.676 -16.749 1.00 83.25 401 ALA A C 1
ATOM 3228 O O . ALA A 1 401 ? -6.439 -24.258 -17.368 1.00 83.25 401 ALA A O 1
ATOM 3229 N N . LEU A 1 402 ? -7.267 -23.492 -15.428 1.00 85.88 402 LEU A N 1
ATOM 3230 C CA . LEU A 1 402 ? -6.150 -23.978 -14.619 1.00 85.88 402 LEU A CA 1
ATOM 3231 C C . LEU A 1 402 ? -6.045 -25.507 -14.689 1.00 85.88 402 LEU A C 1
ATOM 3233 O O . LEU A 1 402 ? -4.947 -26.027 -14.868 1.00 85.88 402 LEU A O 1
ATOM 3237 N N . SER A 1 403 ? -7.181 -26.212 -14.636 1.00 85.69 403 SER A N 1
ATOM 3238 C CA . SER A 1 403 ? -7.202 -27.675 -14.735 1.00 85.69 403 SER A CA 1
ATOM 3239 C C . SER A 1 403 ? -6.839 -28.201 -16.130 1.00 85.69 403 SER A C 1
ATOM 3241 O O . SER A 1 403 ? -6.165 -29.221 -16.241 1.00 85.69 403 SER A O 1
ATOM 3243 N N . GLU A 1 404 ? -7.232 -27.503 -17.202 1.00 85.69 404 GLU A N 1
ATOM 3244 C CA . GLU A 1 404 ? -6.851 -27.862 -18.572 1.00 85.69 404 GLU A CA 1
ATOM 3245 C C . GLU A 1 404 ? -5.350 -27.621 -18.805 1.00 85.69 404 GLU A C 1
ATOM 3247 O O . GLU A 1 404 ? -4.679 -28.487 -19.364 1.00 85.69 404 GLU A O 1
ATOM 3252 N N . ILE A 1 405 ? -4.799 -26.508 -18.297 1.00 85.31 405 ILE A N 1
ATOM 3253 C CA . ILE A 1 405 ? -3.363 -26.179 -18.383 1.00 85.31 405 ILE A CA 1
ATOM 3254 C C . ILE A 1 405 ? -2.498 -27.195 -17.616 1.00 85.31 405 ILE A C 1
ATOM 3256 O O . ILE A 1 405 ? -1.393 -27.524 -18.053 1.00 85.31 405 ILE A O 1
ATOM 3260 N N . ASP A 1 406 ? -2.984 -27.729 -16.495 1.00 84.00 406 ASP A N 1
ATOM 3261 C CA . ASP A 1 406 ? -2.263 -28.756 -15.736 1.00 84.00 406 ASP A CA 1
ATOM 3262 C C . ASP A 1 406 ? -2.136 -30.085 -16.504 1.00 84.00 406 ASP A C 1
ATOM 3264 O O . ASP A 1 406 ? -1.109 -30.762 -16.386 1.00 84.00 406 ASP A O 1
ATOM 3268 N N . ASN A 1 407 ? -3.117 -30.412 -17.352 1.00 81.50 407 ASN A N 1
ATOM 3269 C CA . ASN A 1 407 ? -3.216 -31.694 -18.058 1.00 81.50 407 ASN A CA 1
ATOM 3270 C C . ASN A 1 407 ? -2.501 -31.744 -19.424 1.00 81.50 407 ASN A C 1
ATOM 3272 O O . ASN A 1 407 ? -2.252 -32.834 -19.939 1.00 81.50 407 ASN A O 1
ATOM 3276 N N . VAL A 1 408 ? -2.160 -30.600 -20.023 1.00 82.06 408 VAL A N 1
ATOM 3277 C CA . VAL A 1 408 ? -1.435 -30.528 -21.310 1.00 82.06 408 VAL A CA 1
ATOM 3278 C C . VAL A 1 408 ? 0.070 -30.713 -21.123 1.00 82.06 408 VAL A C 1
ATOM 3280 O O . VAL A 1 408 ? 0.627 -30.295 -20.115 1.00 82.06 408 VAL A O 1
ATOM 3283 N N . ASN A 1 409 ? 0.762 -31.328 -22.085 1.00 77.00 409 ASN A N 1
ATOM 3284 C CA . ASN A 1 409 ? 2.190 -31.668 -21.944 1.00 77.00 409 ASN A CA 1
ATOM 3285 C C . ASN A 1 409 ? 3.087 -31.023 -23.004 1.00 77.00 409 ASN A C 1
ATOM 3287 O O . ASN A 1 409 ? 4.287 -31.289 -23.033 1.00 77.00 409 ASN A O 1
ATOM 3291 N N . THR A 1 410 ? 2.537 -30.159 -23.858 1.00 81.44 410 THR A N 1
ATOM 3292 C CA . THR A 1 410 ? 3.301 -29.448 -24.885 1.00 81.44 410 THR A CA 1
ATOM 3293 C C . THR A 1 410 ? 3.021 -27.947 -24.860 1.00 81.44 410 THR A C 1
ATOM 3295 O O . THR A 1 410 ? 1.909 -27.506 -24.573 1.00 81.44 410 THR A O 1
ATOM 3298 N N . LYS A 1 411 ? 4.035 -27.151 -25.218 1.00 80.88 411 LYS A N 1
ATOM 3299 C CA . LYS A 1 411 ? 3.953 -25.686 -25.336 1.00 80.88 411 LYS A CA 1
ATOM 3300 C C . LYS A 1 411 ? 2.798 -25.220 -26.226 1.00 80.88 411 LYS A C 1
ATOM 3302 O O . LYS A 1 411 ? 2.054 -24.314 -25.870 1.00 80.88 411 LYS A O 1
ATOM 3307 N N . VAL A 1 412 ? 2.635 -25.872 -27.376 1.00 81.94 412 VAL A N 1
ATOM 3308 C CA . VAL A 1 412 ? 1.623 -25.511 -28.381 1.00 81.94 412 VAL A CA 1
ATOM 3309 C C . VAL A 1 412 ? 0.208 -25.785 -27.868 1.00 81.94 412 VAL A C 1
ATOM 3311 O O . VAL A 1 412 ? -0.694 -24.980 -28.083 1.00 81.94 412 VAL A O 1
ATOM 3314 N N . GLU A 1 413 ? -0.002 -26.889 -27.148 1.00 81.25 413 GLU A N 1
ATOM 3315 C CA . GLU A 1 413 ? -1.300 -27.190 -26.532 1.00 81.25 413 GLU A CA 1
ATOM 3316 C C . GLU A 1 413 ? -1.628 -26.220 -25.392 1.00 81.25 413 GLU A C 1
ATOM 3318 O O . GLU A 1 413 ? -2.778 -25.793 -25.281 1.00 81.25 413 GLU A O 1
ATOM 3323 N N . ILE A 1 414 ? -0.631 -25.819 -24.591 1.00 81.69 414 ILE A N 1
ATOM 3324 C CA . ILE A 1 414 ? -0.786 -24.783 -23.557 1.00 81.69 414 ILE A CA 1
ATOM 3325 C C . ILE A 1 414 ? -1.235 -23.463 -24.196 1.00 81.69 414 ILE A C 1
ATOM 3327 O O . ILE A 1 414 ? -2.236 -22.883 -23.774 1.00 81.69 414 ILE A O 1
ATOM 3331 N N . GLU A 1 415 ? -0.548 -23.008 -25.247 1.00 83.06 415 GLU A N 1
ATOM 3332 C CA . GLU A 1 415 ? -0.890 -21.773 -25.961 1.00 83.06 415 GLU A CA 1
ATOM 3333 C C . GLU A 1 415 ? -2.292 -21.838 -26.586 1.00 83.06 415 GLU A C 1
ATOM 3335 O O . GLU A 1 415 ? -3.075 -20.900 -26.432 1.00 83.06 415 GLU A O 1
ATOM 3340 N N . ASN A 1 416 ? -2.654 -22.942 -27.245 1.00 86.56 416 ASN A N 1
ATOM 3341 C CA . ASN A 1 416 ? -3.987 -23.115 -27.834 1.00 86.56 416 ASN A CA 1
ATOM 3342 C C . ASN A 1 416 ? -5.097 -23.109 -26.774 1.00 86.56 416 ASN A C 1
ATOM 3344 O O . ASN A 1 416 ? -6.153 -22.507 -26.982 1.00 86.56 416 ASN A O 1
ATOM 3348 N N . THR A 1 417 ? -4.843 -23.741 -25.626 1.00 85.88 417 THR A N 1
ATOM 3349 C CA . THR A 1 417 ? -5.774 -23.777 -24.492 1.00 85.88 417 THR A CA 1
ATOM 3350 C C . THR A 1 417 ? -6.017 -22.363 -23.967 1.00 85.88 417 THR A C 1
ATOM 3352 O O . THR A 1 417 ? -7.166 -21.939 -23.863 1.00 85.88 417 THR A O 1
ATOM 3355 N N . VAL A 1 418 ? -4.954 -21.580 -23.748 1.00 87.94 418 VAL A N 1
ATOM 3356 C CA . VAL A 1 418 ? -5.054 -20.177 -23.304 1.00 87.94 418 VAL A CA 1
ATOM 3357 C C . VAL A 1 418 ? -5.863 -19.322 -24.284 1.00 87.94 418 VAL A C 1
ATOM 3359 O O . VAL A 1 418 ? -6.755 -18.592 -23.855 1.00 87.94 418 VAL A O 1
ATOM 3362 N N . HIS A 1 419 ? -5.614 -19.434 -25.593 1.00 88.00 419 HIS A N 1
ATOM 3363 C CA . HIS A 1 419 ? -6.371 -18.678 -26.599 1.00 88.00 419 HIS A CA 1
ATOM 3364 C C . HIS A 1 419 ? -7.865 -19.024 -26.600 1.00 88.00 419 HIS A C 1
ATOM 3366 O O . HIS A 1 419 ? -8.703 -18.128 -26.713 1.00 88.00 419 HIS A O 1
ATOM 3372 N N . LYS A 1 420 ? -8.208 -20.307 -26.441 1.00 89.94 420 LYS A N 1
ATOM 3373 C CA . LYS A 1 420 ? -9.600 -20.757 -26.331 1.00 89.94 420 LYS A CA 1
ATOM 3374 C C . LYS A 1 420 ? -10.280 -20.163 -25.093 1.00 89.94 420 LYS A C 1
ATOM 3376 O O . LYS A 1 420 ? -11.364 -19.602 -25.207 1.00 89.94 420 LYS A O 1
ATOM 3381 N N . ILE A 1 421 ? -9.613 -20.210 -23.940 1.00 88.50 421 ILE A N 1
ATOM 3382 C CA . ILE A 1 421 ? -10.127 -19.645 -22.684 1.00 88.50 421 ILE A CA 1
ATOM 3383 C C . ILE A 1 421 ? -10.359 -18.138 -22.813 1.00 88.50 421 ILE A C 1
ATOM 3385 O O . ILE A 1 421 ? -11.370 -17.630 -22.334 1.00 88.50 421 ILE A O 1
ATOM 3389 N N . PHE A 1 422 ? -9.447 -17.413 -23.465 1.00 91.12 422 PHE A N 1
ATOM 3390 C CA . PHE A 1 422 ? -9.619 -15.977 -23.695 1.00 91.12 422 PHE A CA 1
ATOM 3391 C C . PHE A 1 422 ? -10.852 -15.690 -24.547 1.00 91.12 422 PHE A C 1
ATOM 3393 O O . PHE A 1 422 ? -11.648 -14.828 -24.183 1.00 91.12 422 PHE A O 1
ATOM 3400 N N . ALA A 1 423 ? -11.064 -16.465 -25.612 1.00 91.31 423 ALA A N 1
ATOM 3401 C CA . ALA A 1 423 ? -12.265 -16.348 -26.431 1.00 91.31 423 ALA A CA 1
ATOM 3402 C C . ALA A 1 423 ? -13.550 -16.653 -25.638 1.00 91.31 423 ALA A C 1
ATOM 3404 O O . ALA A 1 423 ? -14.545 -15.939 -25.789 1.00 91.31 423 ALA A O 1
ATOM 3405 N N . ASP A 1 424 ? -13.532 -17.662 -24.763 1.00 89.06 424 ASP A N 1
ATOM 3406 C CA . ASP A 1 424 ? -14.676 -18.017 -23.916 1.00 89.06 424 ASP A CA 1
ATOM 3407 C C . ASP A 1 424 ? -14.984 -16.914 -22.886 1.00 89.06 424 ASP A C 1
ATOM 3409 O O . ASP A 1 424 ? -16.143 -16.514 -22.724 1.00 89.06 424 ASP A O 1
ATOM 3413 N N . MET A 1 425 ? -13.954 -16.354 -22.243 1.00 89.19 425 MET A N 1
ATOM 3414 C CA . MET A 1 425 ? -14.088 -15.215 -21.328 1.00 89.19 425 MET A CA 1
ATOM 3415 C C . MET A 1 425 ? -14.643 -13.978 -22.050 1.00 89.19 425 MET A C 1
ATOM 3417 O O . MET A 1 425 ? -15.598 -13.363 -21.569 1.00 89.19 425 MET A O 1
ATOM 3421 N N . ASP A 1 426 ? -14.124 -13.646 -23.234 1.00 89.25 426 ASP A N 1
ATOM 3422 C CA . ASP A 1 426 ? -14.630 -12.542 -24.058 1.00 89.25 426 ASP A CA 1
ATOM 3423 C C . ASP A 1 426 ? -16.084 -12.759 -24.495 1.00 89.25 426 ASP A C 1
ATOM 3425 O O . ASP A 1 426 ? -16.886 -11.816 -24.515 1.00 89.25 426 ASP A O 1
ATOM 3429 N N . ALA A 1 427 ? -16.468 -13.996 -24.815 1.00 91.44 427 ALA A N 1
ATOM 3430 C CA . ALA A 1 427 ? -17.839 -14.334 -25.178 1.00 91.44 427 ALA A CA 1
ATOM 3431 C C . ALA A 1 427 ? -18.805 -14.110 -24.004 1.00 91.44 427 ALA A C 1
ATOM 3433 O O . ALA A 1 427 ? -19.881 -13.532 -24.195 1.00 91.44 427 ALA A O 1
ATOM 3434 N N . VAL A 1 428 ? -18.419 -14.515 -22.790 1.00 88.38 428 VAL A N 1
ATOM 3435 C CA . VAL A 1 428 ? -19.193 -14.289 -21.559 1.00 88.38 428 VAL A CA 1
ATOM 3436 C C . VAL A 1 428 ? -19.335 -12.791 -21.269 1.00 88.38 428 VAL A C 1
ATOM 3438 O O . VAL A 1 428 ? -20.449 -12.292 -21.082 1.00 88.38 428 VAL A O 1
ATOM 3441 N N . VAL A 1 429 ? -18.242 -12.031 -21.352 1.00 87.50 429 VAL A N 1
ATOM 3442 C CA . VAL A 1 429 ? -18.250 -10.570 -21.161 1.00 87.50 429 VAL A CA 1
ATOM 3443 C C . VAL A 1 429 ? -19.104 -9.869 -22.218 1.00 87.50 429 VAL A C 1
ATOM 3445 O O . VAL A 1 429 ? -19.846 -8.934 -21.912 1.00 87.50 429 VAL A O 1
ATOM 3448 N N . THR A 1 430 ? -19.054 -10.328 -23.467 1.00 87.19 430 THR A N 1
ATOM 3449 C CA . THR A 1 430 ? -19.860 -9.781 -24.565 1.00 87.19 430 THR A CA 1
ATOM 3450 C C . THR A 1 430 ? -21.349 -10.043 -24.349 1.00 87.19 430 THR A C 1
ATOM 3452 O O . THR A 1 430 ? -22.168 -9.153 -24.589 1.00 87.19 430 THR A O 1
ATOM 3455 N N . LYS A 1 431 ? -21.726 -11.236 -23.868 1.00 86.31 431 LYS A N 1
ATOM 3456 C CA . LYS A 1 431 ? -23.116 -11.547 -23.493 1.00 86.31 431 LYS A CA 1
ATOM 3457 C C . LYS A 1 431 ? -23.594 -10.653 -22.354 1.00 86.31 431 LYS A C 1
ATOM 3459 O O . LYS A 1 431 ? -24.676 -10.083 -22.461 1.00 86.31 431 LYS A O 1
ATOM 3464 N N . PHE A 1 432 ? -22.770 -10.455 -21.327 1.00 86.19 432 PHE A N 1
ATOM 3465 C CA . PHE A 1 432 ? -23.069 -9.534 -20.233 1.00 86.19 432 PHE A CA 1
ATOM 3466 C C . PHE A 1 432 ? -23.277 -8.097 -20.732 1.00 86.19 432 PHE A C 1
ATOM 3468 O O . PHE A 1 432 ? -24.313 -7.495 -20.456 1.00 86.19 432 PHE A O 1
ATOM 3475 N N . LYS A 1 433 ? -22.363 -7.570 -21.558 1.00 82.94 433 LYS A N 1
ATOM 3476 C CA . LYS A 1 433 ? -22.492 -6.232 -22.164 1.00 82.94 433 LYS A CA 1
ATOM 3477 C C . LYS A 1 433 ? -23.757 -6.085 -23.019 1.00 82.94 433 LYS A C 1
ATOM 3479 O O . LYS A 1 433 ? -24.372 -5.025 -23.002 1.00 82.94 433 LYS A O 1
ATOM 3484 N N . LYS A 1 434 ? -24.178 -7.134 -23.733 1.00 80.81 434 LYS A N 1
ATOM 3485 C CA . LYS A 1 434 ? -25.446 -7.154 -24.489 1.00 80.81 434 LYS A CA 1
ATOM 3486 C C . LYS A 1 434 ? -26.680 -7.234 -23.582 1.00 80.81 434 LYS A C 1
ATOM 3488 O O . LYS A 1 434 ? -27.686 -6.601 -23.879 1.00 80.81 434 LYS A O 1
ATOM 3493 N N . GLY A 1 435 ? -26.610 -7.972 -22.474 1.00 71.25 435 GLY A N 1
ATOM 3494 C CA . GLY A 1 435 ? -27.669 -7.992 -21.459 1.00 71.25 435 GLY A CA 1
ATOM 3495 C C . GLY A 1 435 ? -27.867 -6.616 -20.818 1.00 71.25 435 GLY A C 1
ATOM 3496 O O . GLY A 1 435 ? -28.994 -6.167 -20.644 1.00 71.25 435 GLY A O 1
ATOM 3497 N N . LEU A 1 436 ? -26.772 -5.886 -20.586 1.00 66.38 436 LEU A N 1
ATOM 3498 C CA . LEU A 1 436 ? -26.805 -4.528 -20.040 1.00 66.38 436 LEU A CA 1
ATOM 3499 C C . LEU A 1 436 ? -27.508 -3.497 -20.935 1.00 66.38 436 LEU A C 1
ATOM 3501 O O . LEU A 1 436 ? -27.979 -2.490 -20.398 1.00 66.38 436 LEU A O 1
ATOM 3505 N N . THR A 1 437 ? -27.539 -3.702 -22.257 1.00 58.47 437 THR A N 1
ATOM 3506 C CA . THR A 1 437 ? -28.147 -2.767 -23.218 1.00 58.47 437 THR A CA 1
ATOM 3507 C C . THR A 1 437 ? -29.635 -3.032 -23.454 1.00 58.47 437 THR A C 1
ATOM 3509 O O . THR A 1 437 ? -30.350 -2.092 -23.800 1.00 58.47 437 THR A O 1
ATOM 3512 N N . GLN A 1 438 ? -30.137 -4.249 -23.205 1.00 56.06 438 GLN A N 1
ATOM 3513 C CA . GLN A 1 438 ? -31.565 -4.575 -23.347 1.00 56.06 438 GLN A CA 1
ATOM 3514 C C . GLN A 1 438 ? -32.452 -3.991 -22.234 1.00 56.06 438 GLN A C 1
ATOM 3516 O O . GLN A 1 438 ? -33.618 -3.710 -22.495 1.00 56.06 438 GLN A O 1
ATOM 3521 N N . ASP A 1 439 ? -31.898 -3.724 -21.047 1.00 46.00 439 ASP A N 1
ATOM 3522 C CA . ASP A 1 439 ? -32.612 -3.092 -19.920 1.00 46.00 439 ASP A CA 1
ATOM 3523 C C . ASP A 1 439 ? -32.670 -1.550 -20.006 1.00 46.00 439 ASP A C 1
ATOM 3525 O O . ASP A 1 439 ? -33.115 -0.879 -19.074 1.00 46.00 439 ASP A O 1
ATOM 3529 N N . THR A 1 440 ? -32.230 -0.954 -21.120 1.00 37.31 440 THR A N 1
ATOM 3530 C CA . THR A 1 440 ? -32.402 0.489 -21.362 1.00 37.31 440 THR A CA 1
ATOM 3531 C C . THR A 1 440 ? -33.805 0.731 -21.926 1.00 37.31 440 THR A C 1
ATOM 3533 O O . THR A 1 440 ? -34.114 0.179 -22.986 1.00 37.31 440 THR A O 1
ATOM 3536 N N . PRO A 1 441 ? -34.670 1.553 -21.296 1.00 34.31 441 PRO A N 1
ATOM 3537 C CA . PRO A 1 441 ? -35.934 1.941 -21.908 1.00 34.31 441 PRO A CA 1
ATOM 3538 C C . PRO A 1 441 ? -35.661 2.568 -23.276 1.00 34.31 441 PRO A C 1
ATOM 3540 O O . PRO A 1 441 ? -34.881 3.514 -23.383 1.00 34.31 441 PRO A O 1
ATOM 3543 N N . LYS A 1 442 ? -36.291 2.036 -24.330 1.00 33.84 442 LYS A N 1
ATOM 3544 C CA . LYS A 1 442 ? -36.312 2.686 -25.644 1.00 33.84 442 LYS A CA 1
ATOM 3545 C C . LYS A 1 442 ? -36.860 4.099 -25.471 1.00 33.84 442 LYS A C 1
ATOM 3547 O O . LYS A 1 442 ? -38.030 4.271 -25.132 1.00 33.84 442 LYS A O 1
ATOM 3552 N N . GLU A 1 443 ? -36.023 5.084 -25.759 1.00 32.00 443 GLU A N 1
ATOM 3553 C CA . GLU A 1 443 ? -36.457 6.444 -26.042 1.00 32.00 443 GLU A CA 1
ATOM 3554 C C . GLU A 1 443 ? -37.508 6.382 -27.174 1.00 32.00 443 GLU A C 1
ATOM 3556 O O . GLU A 1 443 ? -37.275 5.717 -28.195 1.00 32.00 443 GLU A O 1
ATOM 3561 N N . PRO A 1 444 ? -38.708 6.964 -26.996 1.00 33.34 444 PRO A N 1
ATOM 3562 C CA . PRO A 1 444 ? -39.748 6.896 -28.006 1.00 33.34 444 PRO A CA 1
ATOM 3563 C C . PRO A 1 444 ? -39.278 7.672 -29.234 1.00 33.34 444 PRO A C 1
ATOM 3565 O O . PRO A 1 444 ? -38.989 8.864 -29.172 1.00 33.34 444 PRO A O 1
ATOM 3568 N N . GLY A 1 445 ? -39.175 6.962 -30.357 1.00 29.88 445 GLY A N 1
ATOM 3569 C CA . GLY A 1 445 ? -38.682 7.513 -31.608 1.00 29.88 445 GLY A CA 1
ATOM 3570 C C . GLY A 1 445 ? -39.417 8.788 -32.013 1.00 29.88 445 GLY A C 1
ATOM 3571 O O . GLY A 1 445 ? -40.648 8.846 -31.997 1.00 29.88 445 GLY A O 1
ATOM 3572 N N . ASN A 1 446 ? -38.633 9.777 -32.443 1.00 38.88 446 ASN A N 1
ATOM 3573 C CA . ASN A 1 446 ? -39.080 10.957 -33.170 1.00 38.88 446 ASN A CA 1
ATOM 3574 C C . ASN A 1 446 ? -39.911 10.543 -34.397 1.00 38.88 446 ASN A C 1
ATOM 3576 O O . ASN A 1 446 ? -39.394 10.364 -35.500 1.00 38.88 446 ASN A O 1
ATOM 3580 N N . LYS A 1 447 ? -41.226 10.411 -34.214 1.00 33.97 447 LYS A N 1
ATOM 3581 C CA . LYS A 1 447 ? -42.206 10.511 -35.290 1.00 33.97 447 LYS A CA 1
ATOM 3582 C C . LYS A 1 447 ? -42.728 11.938 -35.304 1.00 33.97 447 LYS A C 1
ATOM 3584 O O . LYS A 1 447 ? -43.519 12.339 -34.459 1.00 33.97 447 LYS A O 1
ATOM 3589 N N . LYS A 1 448 ? -42.269 12.683 -36.308 1.00 32.03 448 LYS A N 1
ATOM 3590 C CA . LYS A 1 448 ? -42.855 13.937 -36.786 1.00 32.03 448 LYS A CA 1
ATOM 3591 C C . LYS A 1 448 ? -44.391 13.806 -36.850 1.00 32.03 448 LYS A C 1
ATOM 3593 O O . LYS A 1 448 ? -44.869 12.953 -37.602 1.00 32.03 448 LYS A O 1
ATOM 3598 N N . PRO A 1 449 ? -45.176 14.617 -36.120 1.00 29.67 449 PRO A N 1
ATOM 3599 C CA . PRO A 1 449 ? -46.621 14.628 -36.285 1.00 29.67 449 PRO A CA 1
ATOM 3600 C C . PRO A 1 449 ? -46.976 15.345 -37.591 1.00 29.67 449 PRO A C 1
ATOM 3602 O O . PRO A 1 449 ? -46.499 16.449 -37.860 1.00 29.67 449 PRO A O 1
ATOM 3605 N N . SER A 1 450 ? -47.804 14.700 -38.413 1.00 33.16 450 SER A N 1
ATOM 3606 C CA . SER A 1 450 ? -48.503 15.358 -39.519 1.00 33.16 450 SER A CA 1
ATOM 3607 C C . SER A 1 450 ? -49.443 16.445 -38.986 1.00 33.16 450 SER A C 1
ATOM 3609 O O . SER A 1 450 ? -49.981 16.327 -37.887 1.00 33.16 450 SER A O 1
ATOM 3611 N N . ALA A 1 451 ? -49.604 17.504 -39.779 1.00 35.75 451 ALA A N 1
ATOM 3612 C CA . ALA A 1 451 ? -50.346 18.723 -39.470 1.00 35.75 451 ALA A CA 1
ATOM 3613 C C . ALA A 1 451 ? -51.786 18.485 -38.953 1.00 35.75 451 ALA A C 1
ATOM 3615 O O . ALA A 1 451 ? -52.478 17.610 -39.482 1.00 35.75 451 ALA A O 1
ATOM 3616 N N . PRO A 1 452 ? -52.289 19.299 -38.003 1.00 31.72 452 PRO A N 1
ATOM 3617 C CA . PRO A 1 452 ? -53.696 19.286 -37.627 1.00 31.72 452 PRO A CA 1
ATOM 3618 C C . PRO A 1 452 ? -54.518 20.228 -38.525 1.00 31.72 452 PRO A C 1
ATOM 3620 O O . PRO A 1 452 ? -54.120 21.358 -38.810 1.00 31.72 452 PRO A O 1
ATOM 3623 N N . LYS A 1 453 ? -55.690 19.752 -38.968 1.00 36.62 453 LYS A N 1
ATOM 3624 C CA . LYS A 1 453 ? -56.743 20.574 -39.589 1.00 36.62 453 LYS A CA 1
ATOM 3625 C C . LYS A 1 453 ? -57.323 21.577 -38.570 1.00 36.62 453 LYS A C 1
ATOM 3627 O O . LYS A 1 453 ? -57.328 21.281 -37.376 1.00 36.62 453 LYS A O 1
ATOM 3632 N N . PRO A 1 454 ? -57.822 22.740 -39.030 1.00 35.75 454 PRO A N 1
ATOM 3633 C CA . PRO A 1 454 ? -58.189 23.859 -38.170 1.00 35.75 454 PRO A CA 1
ATOM 3634 C C . PRO A 1 454 ? -59.591 23.702 -37.574 1.00 35.75 454 PRO A C 1
ATOM 3636 O O . PRO A 1 454 ? -60.514 23.265 -38.259 1.00 35.75 454 PRO A O 1
ATOM 3639 N N . GLY A 1 455 ? -59.757 24.157 -36.331 1.00 32.06 455 GLY A N 1
ATOM 3640 C CA . GLY A 1 455 ? -61.069 24.483 -35.776 1.00 32.06 455 GLY A CA 1
ATOM 3641 C C . GLY A 1 455 ? -61.257 24.059 -34.327 1.00 32.06 455 GLY A C 1
ATOM 3642 O O . GLY A 1 455 ? -61.737 22.964 -34.074 1.00 32.06 455 GLY A O 1
ATOM 3643 N N . MET A 1 456 ? -60.901 24.948 -33.396 1.00 33.09 456 MET A N 1
ATOM 3644 C CA . MET A 1 456 ? -61.756 25.463 -32.310 1.00 33.09 456 MET A CA 1
ATOM 3645 C C . MET A 1 456 ? -60.875 26.112 -31.227 1.00 33.09 456 MET A C 1
ATOM 3647 O O . MET A 1 456 ? -59.925 25.516 -30.729 1.00 33.09 456 MET A O 1
ATOM 3651 N N . GLN A 1 457 ? -61.176 27.380 -30.937 1.00 37.22 457 GLN A N 1
ATOM 3652 C CA . GLN A 1 457 ? -60.503 28.263 -29.975 1.00 37.22 457 GLN A CA 1
ATOM 3653 C C . GLN A 1 457 ? -60.361 27.663 -28.565 1.00 37.22 457 GLN A C 1
ATOM 3655 O O . GLN A 1 457 ? -61.320 27.075 -28.066 1.00 37.22 457 GLN A O 1
ATOM 3660 N N . PRO A 1 458 ? -59.260 27.962 -27.851 1.00 34.66 458 PRO A N 1
ATOM 3661 C CA . PRO A 1 458 ? -59.222 27.910 -26.397 1.00 34.66 458 PRO A CA 1
ATOM 3662 C C . PRO A 1 458 ? -59.517 29.290 -25.772 1.00 34.66 458 PRO A C 1
ATOM 3664 O O . PRO A 1 458 ? -58.993 30.315 -26.211 1.00 34.66 458 PRO A O 1
ATOM 3667 N N . SER A 1 459 ? -60.341 29.307 -24.719 1.00 34.28 459 SER A N 1
ATOM 3668 C CA . SER A 1 459 ? -60.478 30.444 -23.793 1.00 34.28 459 SER A CA 1
ATOM 3669 C C . SER A 1 459 ? -59.240 30.560 -22.886 1.00 34.28 459 SER A C 1
ATOM 3671 O O . SER A 1 459 ? -58.689 29.530 -22.493 1.00 34.28 459 SER A O 1
ATOM 3673 N N . PRO A 1 460 ? -58.801 31.778 -22.516 1.00 38.38 460 PRO A N 1
ATOM 3674 C CA . PRO A 1 460 ? -57.560 31.987 -21.776 1.00 38.38 460 PRO A CA 1
ATOM 3675 C C . PRO A 1 460 ? -57.757 31.888 -20.254 1.00 38.38 460 PRO A C 1
ATOM 3677 O O . PRO A 1 460 ? -58.719 32.428 -19.710 1.00 38.38 460 PRO A O 1
ATOM 3680 N N . GLN A 1 461 ? -56.797 31.277 -19.552 1.00 33.97 461 GLN A N 1
ATOM 3681 C CA . GLN A 1 461 ? -56.508 31.600 -18.149 1.00 33.97 461 GLN A CA 1
ATOM 3682 C C . GLN A 1 461 ? -55.220 32.441 -18.085 1.00 33.97 461 GLN A C 1
ATOM 3684 O O . GLN A 1 461 ? -54.254 32.098 -18.769 1.00 33.97 461 GLN A O 1
ATOM 3689 N N . PRO A 1 462 ? -55.196 33.545 -17.316 1.00 38.12 462 PRO A N 1
ATOM 3690 C CA . PRO A 1 462 ? -54.095 34.504 -17.335 1.00 38.12 462 PRO A CA 1
ATOM 3691 C C . PRO A 1 462 ? -52.919 34.117 -16.422 1.00 38.12 462 PRO A C 1
ATOM 3693 O O . PRO A 1 462 ? -53.095 33.682 -15.284 1.00 38.12 462 PRO A O 1
ATOM 3696 N N . GLU A 1 463 ? -51.714 34.359 -16.945 1.00 33.12 463 GLU A N 1
ATOM 3697 C CA . GLU A 1 463 ? -50.423 34.381 -16.252 1.00 33.12 463 GLU A CA 1
ATOM 3698 C C . GLU A 1 463 ? -50.410 35.338 -15.052 1.00 33.12 463 GLU A C 1
ATOM 3700 O O . GLU A 1 463 ? -50.763 36.514 -15.155 1.00 33.12 463 GLU A O 1
ATOM 3705 N N . VAL A 1 464 ? -49.878 34.854 -13.929 1.00 34.75 464 VAL A N 1
ATOM 3706 C CA . VAL A 1 464 ? -49.474 35.681 -12.789 1.00 34.75 464 VAL A CA 1
ATOM 3707 C C . VAL A 1 464 ? -48.012 36.085 -12.988 1.00 34.75 464 VAL A C 1
ATOM 3709 O O . VAL A 1 464 ? -47.107 35.266 -12.840 1.00 34.75 464 VAL A O 1
ATOM 3712 N N . LYS A 1 465 ? -47.776 37.360 -13.319 1.00 40.03 465 LYS A N 1
ATOM 3713 C CA . LYS A 1 465 ? -46.456 38.005 -13.210 1.00 40.03 465 LYS A CA 1
ATOM 3714 C C . LYS A 1 465 ? -46.192 38.468 -11.765 1.00 40.03 465 LYS A C 1
ATOM 3716 O O . LYS A 1 465 ? -47.134 38.857 -11.074 1.00 40.03 465 LYS A O 1
ATOM 3721 N N . PRO A 1 466 ? -44.924 38.466 -11.314 1.00 39.12 466 PRO A N 1
ATOM 3722 C CA . PRO A 1 466 ? -44.546 38.779 -9.939 1.00 39.12 466 PRO A CA 1
ATOM 3723 C C . PRO A 1 466 ? -44.563 40.295 -9.686 1.00 39.12 466 PRO A C 1
ATOM 3725 O O . PRO A 1 466 ? -44.026 41.066 -10.483 1.00 39.12 466 PRO A O 1
ATOM 3728 N N . GLN A 1 467 ? -45.177 40.720 -8.576 1.00 38.06 467 GLN A N 1
ATOM 3729 C CA . GLN A 1 467 ? -45.174 42.117 -8.139 1.00 38.06 467 GLN A CA 1
ATOM 3730 C C . GLN A 1 467 ? -44.038 42.436 -7.167 1.00 38.06 467 GLN A C 1
ATOM 3732 O O . GLN A 1 467 ? -43.650 41.646 -6.307 1.00 38.06 467 GLN A O 1
ATOM 3737 N N . LEU A 1 468 ? -43.554 43.652 -7.389 1.00 36.84 468 LEU A N 1
ATOM 3738 C CA . LEU A 1 468 ? -42.477 44.388 -6.765 1.00 36.84 468 LEU A CA 1
ATOM 3739 C C . LEU A 1 468 ? -42.820 44.831 -5.328 1.00 36.84 468 LEU A C 1
ATOM 3741 O O . LEU A 1 468 ? -43.973 44.926 -4.923 1.00 36.84 468 LEU A O 1
ATOM 3745 N N . GLU A 1 469 ? -41.754 45.132 -4.600 1.00 40.19 469 GLU A N 1
ATOM 3746 C CA . GLU A 1 469 ? -41.625 45.553 -3.206 1.00 40.19 469 GLU A CA 1
ATOM 3747 C C . GLU A 1 469 ? -42.293 46.894 -2.793 1.00 40.19 469 GLU A C 1
ATOM 3749 O O . GLU A 1 469 ? -42.237 47.872 -3.537 1.00 40.19 469 GLU A O 1
ATOM 3754 N N . LYS A 1 470 ? -42.670 46.937 -1.492 1.00 42.25 470 LYS A N 1
ATOM 3755 C CA . LYS A 1 470 ? -42.711 48.064 -0.506 1.00 42.25 470 LYS A CA 1
ATOM 3756 C C . LYS A 1 470 ? -43.932 49.014 -0.459 1.00 42.25 470 LYS A C 1
ATOM 3758 O O . LYS A 1 470 ? -44.586 49.206 -1.473 1.00 42.25 470 LYS A O 1
ATOM 3763 N N . PRO A 1 471 ? -44.164 49.747 0.666 1.00 48.12 471 PRO A N 1
ATOM 3764 C CA . PRO A 1 471 ? -43.716 49.585 2.065 1.00 48.12 471 PRO A CA 1
ATOM 3765 C C . PRO A 1 471 ? -44.877 49.617 3.102 1.00 48.12 471 PRO A C 1
ATOM 3767 O O . PRO A 1 471 ? -46.040 49.838 2.779 1.00 48.12 471 PRO A O 1
ATOM 3770 N N . LYS A 1 472 ? -44.525 49.385 4.372 1.00 39.72 472 LYS A N 1
ATOM 3771 C CA . LYS A 1 472 ? -45.387 49.337 5.569 1.00 39.72 472 LYS A CA 1
ATOM 3772 C C . LYS A 1 472 ? -45.684 50.729 6.161 1.00 39.72 472 LYS A C 1
ATOM 3774 O O . LYS A 1 472 ? -44.896 51.651 5.948 1.00 39.72 472 LYS A O 1
ATOM 3779 N N . PRO A 1 473 ? -46.710 50.830 7.017 1.00 54.22 473 PRO A N 1
ATOM 3780 C CA . PRO A 1 473 ? -46.497 51.340 8.380 1.00 54.22 473 PRO A CA 1
ATOM 3781 C C . PRO A 1 473 ? -46.466 50.227 9.441 1.00 54.22 473 PRO A C 1
ATOM 3783 O O . PRO A 1 473 ? -47.309 49.300 9.394 1.00 54.22 473 PRO A O 1
#

Mean predicted aligned error: 23.27 Å

pLDDT: mean 70.04, std 20.65, range [27.75, 94.12]

Sequence (473 aa):
MFASKSERKVHYSIRKFSIGVASVVVASLFLGGVVHATEKEGSTQVVTSSNMAKTEHRKAAKQVVDKYIEKMLSEIQLDKRKHTQNLAFNIKLSRIQTEYLRKLNVLKEKSEAELPSEIKAKLDAAFEQFKKDTLKPGEKVEEAQKKVAEAEKKAKDQKEEDRRNYPTNTYKTLELDIAESDVEVKKAELELVKEEAKESRDEEKINQAKAKVESKKAEATRLEKIKTDREKAEEDRRNYPTNTYKTLELEIAESDVKVKEAELELVKEEAKESRDEEKINQAKAKVESKKAEATRLEKIKTDRKKAEEAKRKAAEEDKVKEKPEHQKPTTPAPDTKPSPQPEGKKPSVPDINQEKEKAKLAVATYMSKILDDIQKHHLQKEKHRQIVALIKELDELKKQALSEIDNVNTKVEIENTVHKIFADMDAVVTKFKKGLTQDTPKEPGNKKPSAPKPGMQPSPQPEVKPQLEKPKP

Solvent-accessible surface area (backbone atoms only — not comparable to full-atom values): 28648 Å² total; per-residue (Å²): 142,83,88,83,90,78,88,79,80,78,78,80,76,80,72,81,75,82,71,59,78,68,56,63,61,54,51,55,73,74,68,70,73,83,75,81,83,71,81,92,74,94,72,95,71,81,85,52,69,68,62,55,53,58,51,52,55,50,51,53,57,48,49,57,52,49,54,51,50,51,52,59,50,69,78,44,88,76,61,82,87,48,50,70,60,52,47,54,49,49,53,52,53,50,49,55,54,51,51,51,57,50,52,56,70,71,46,88,66,88,78,73,98,66,82,53,67,73,58,50,52,51,50,52,51,53,50,52,50,47,46,54,73,73,37,63,51,50,60,57,44,51,54,34,49,52,52,27,54,54,32,49,48,52,25,50,53,44,49,52,50,45,48,69,78,40,73,83,60,90,68,84,52,71,70,40,54,42,32,49,32,53,26,50,27,38,47,34,48,37,49,35,49,52,47,72,54,38,87,77,70,50,63,67,60,47,51,50,34,50,52,50,27,51,52,37,47,52,49,37,54,49,49,52,52,44,49,57,48,50,51,52,46,49,50,55,49,66,76,49,74,84,57,94,57,84,50,71,66,51,54,36,47,52,31,52,40,54,27,53,53,33,49,48,52,35,51,56,46,71,68,39,90,77,68,54,64,68,61,43,51,52,30,50,51,51,29,52,51,39,47,52,50,32,54,50,48,51,48,52,52,54,53,50,50,53,53,51,52,52,50,51,54,52,58,52,56,54,65,72,66,76,76,85,90,87,89,87,90,87,88,87,89,84,90,80,85,90,81,81,79,88,72,79,83,72,82,64,75,72,56,55,58,55,48,39,53,52,50,49,48,50,54,52,54,52,52,49,52,54,50,51,53,46,52,76,76,58,77,49,82,90,47,47,70,60,53,54,51,50,53,52,55,52,50,51,52,50,54,51,48,49,56,52,45,71,71,48,89,45,70,67,56,41,52,53,50,53,56,52,50,51,53,51,54,50,52,53,52,50,52,51,59,53,56,65,57,69,76,51,81,78,74,81,76,93,68,82,78,79,83,81,83,88,87,81,87,81,86,87,81,85,84,85,79,89,83,83,86,87,85,83,135

Foldseek 3Di:
DDDDDDDPPDPPPPPPPPPDPLPPLLVVLVPPDPDPCDDDDDDPDDDDVVVVVLVVLLVLLLVQLSVVLSVLVVVDDDDPVPVVLSVVLSVQSSVLSVVVSVVSVVPPDDDPDDDPPVSVVSNVVSSVVSCCVVPVLVVVLVVLVVQLVVLVVVLVVVVVVCCVVPVPDPDDDLSSVLSVLSSQLSVLVSVLSVQVSDPPNPVVVNVVSVVSSVLSVVLSVLSVVLVVLVVVLVVVCVVPVPPPDDDLVSVLSVLVSQLSVLVSVLSVQVSDPPRDVVVNVVSVVSNVVSVVVSVVSVVVVVVVVVVVVVVVVVVVVVVVPDDDDDDDDDDDDDDDDDDDDPDDDDDDQVVLVVLLVVLLVVLVVLLVVLLVVCCVPPVDPVCVVVNVVLNVVSVVLSVVLNVLSVPDRDNVSSVVSSVVSSVVNVVSSVVSVVVVVVPDPPDPDDDDDDDDDDDDDDDDDDDDDDDDDDDDD

Organism: Streptococcus pneumoniae (NCBI:txid1313)